Protein AF-A0A9W9WZJ5-F1 (afdb_monomer_lite)

Organism: NCBI:txid1303715

Sequence (760 aa):
MKTGSISALVLATATSILAAPSPKVSVLEPLQLTNLNAAIPSTTPPQTCLLSFAVKDPNTNTDTKCSAYWSIGMPGNKTYNCSDKAYQLHLPNGIYDIEKFDLGVSRADGSESGRATVSGDSWECEKQEYPMARCKWDATGSTTEEIWTICSAPEKLDDSAIFQPPRWPIRLVDIYKEYYDIALWTILQAHGAERGGALAIYVDTERSAVIEINRRPRKSTRQELADTKARVRELEATLLGLKESTKQNQKGLAILSPSRSSSPASARPVSEALLSYLPDTRDFDTALAAFQWHISYCGLGSSLSTQRAAFYSLIQEQTGCTFNVDSFAHEVTQSFNTQQLKSTKKVIGIKWPGSALVQQCLEYFDRNGLYSIFPIIDVEAVQILLNANVLDKPPHMSRAANRACLVAFAAMITHIHRHERAFANADPDAYLQAALTLLPEMLLEPPDLRTLEAVTILMLYICPLGRPQAAELLLGIAVQLIYNLGANRIQTPNEIHRTDQRSQHLRALFWHCYAVDKEFSIRKSQPPLINDADCDLDLPTTYAQETSERHFYMKPLSSKELLFPPTSAFPCSSPRSSGYYQELSDLNLGYPADCRPEVFATESAPDYLFHDLSMRGVNIHLEYYYCLGKIHGASSSSKIPSPQSWSPLPSSAELCFEAARCSLIYIWRVRQFINQHTFWLHAQFLLTAVLSVFWYLITVPTSSTFTRDLKTLEDIAGFLAHLGRPADDGQTYPPFYLAQAFVERLVSMARHSRSRIEGT

Secondary structure (DSSP, 8-state):
---------------PPPPPPPPPPPPPPPPEEEEEEEEE--SSSSPEEEEEEEEEETTTTEEEEEEEEEETT----EEEE-SSTTEEEEETT--S-SSSEEEEEEETTSS-EEEEEE-STTEEEE--SSSSEEEEE--SSS-TTTT-EE-----------------------S-----STTTTGGG--S---S----------------------PPPPHHHHHHHHHHHHHHHHHHHHHHHHHHHHHTTS-PPPPPPP----------------SS--TTSHHHHHHHHHHHHIIIII--TT-HHHHHHHHHHHHHT-----HHHHHHHHHHHHHHTT-B------------HHHHHHHHHHHHHTTGGGT---S-HHHHHHHHHTT-SSS-GGGS-HHHHHHHHHHHHHHHHHTTTSTTTTT--HHHHHHHHHHHHHHHTTSPP-HHHHHHHHHHHHHHGGGT-HHHHHHHHHHHHHHHHHTTTTS--SGGGGG---HHHHHHHHHHHHHHHHHHHHHHHHT---SS-GGG---PPPTTBPPTT-GGGTB-----TTSB---GGGSS----TTSHHHHHHHHHHHHHS-GGG-HHHHSSTTS-TTHHHHB-TTHHHHHHHHHHHHHHHHHHHHTT-PPPTT---SSPPTTHHHHHHHHHHHHHHHHTGGG--TTTHHHHHHHHHHHHHHHHHHHHH-TT-TTHHHHHHHHHHHHHHHHHHTS--TTSB--HHHHHHHHHHHHHHHHHHHHHHHHHT-

Structure (mmCIF, N/CA/C/O backbone):
data_AF-A0A9W9WZJ5-F1
#
_entry.id   AF-A0A9W9WZJ5-F1
#
loop_
_atom_site.group_PDB
_atom_site.id
_atom_site.type_symbol
_atom_site.label_atom_id
_atom_site.label_alt_id
_atom_site.label_comp_id
_atom_site.label_asym_id
_atom_site.label_entity_id
_atom_site.label_seq_id
_atom_site.pdbx_PDB_ins_code
_atom_site.Cartn_x
_atom_site.Cartn_y
_atom_site.Cartn_z
_atom_site.occupancy
_atom_site.B_iso_or_equiv
_atom_site.auth_seq_id
_atom_site.auth_comp_id
_atom_site.auth_asym_id
_atom_site.auth_atom_id
_atom_site.pdbx_PDB_model_num
ATOM 1 N N . MET A 1 1 ? 39.153 40.330 -12.200 1.00 31.69 1 MET A N 1
ATOM 2 C CA . MET A 1 1 ? 39.784 39.194 -11.480 1.00 31.69 1 MET A CA 1
ATOM 3 C C . MET A 1 1 ? 39.246 39.165 -10.058 1.00 31.69 1 MET A C 1
ATOM 5 O O . MET A 1 1 ? 38.977 40.249 -9.559 1.00 31.69 1 MET A O 1
ATOM 9 N N . LYS A 1 2 ? 39.204 37.982 -9.416 1.00 23.72 2 LYS A N 1
ATOM 10 C CA . LYS A 1 2 ? 38.682 37.716 -8.049 1.00 23.72 2 LYS A CA 1
ATOM 11 C C . LYS A 1 2 ? 37.141 37.841 -7.971 1.00 23.72 2 LYS A C 1
ATOM 13 O O . LYS A 1 2 ? 36.624 38.827 -8.472 1.00 23.72 2 LYS A O 1
ATOM 18 N N . THR A 1 3 ? 36.309 36.859 -7.583 1.00 27.28 3 THR A N 1
ATOM 19 C CA . THR A 1 3 ? 36.283 35.753 -6.575 1.00 27.28 3 THR A CA 1
ATOM 20 C C . THR A 1 3 ? 35.667 36.151 -5.228 1.00 27.28 3 THR A C 1
ATOM 22 O O . THR A 1 3 ? 36.166 37.068 -4.586 1.00 27.28 3 THR A O 1
ATOM 25 N N . GLY A 1 4 ? 34.657 35.388 -4.786 1.00 24.59 4 GLY A N 1
ATOM 26 C CA . GLY A 1 4 ? 33.851 35.594 -3.570 1.00 24.59 4 GLY A CA 1
ATOM 27 C C . GLY A 1 4 ? 32.360 35.556 -3.943 1.00 24.59 4 GLY A C 1
ATOM 28 O O . GLY A 1 4 ? 31.894 36.479 -4.593 1.00 24.59 4 GLY A O 1
ATOM 29 N N . SER A 1 5 ? 31.629 34.443 -3.807 1.00 25.81 5 SER A N 1
ATOM 30 C CA . SER A 1 5 ? 31.237 33.726 -2.576 1.00 25.81 5 SER A CA 1
ATOM 31 C C . SER A 1 5 ? 30.238 34.520 -1.731 1.00 25.81 5 SER A C 1
ATOM 33 O O . SER A 1 5 ? 30.621 35.479 -1.069 1.00 25.81 5 SER A O 1
ATOM 35 N N . ILE A 1 6 ? 28.977 34.075 -1.714 1.00 25.41 6 ILE A N 1
ATOM 36 C CA . ILE A 1 6 ? 27.923 34.563 -0.815 1.00 25.41 6 ILE A CA 1
ATOM 37 C C . ILE A 1 6 ? 27.229 33.343 -0.207 1.00 25.41 6 ILE A C 1
ATOM 39 O O . ILE A 1 6 ? 26.647 32.538 -0.929 1.00 25.41 6 ILE A O 1
ATOM 43 N N . SER A 1 7 ? 27.280 33.237 1.120 1.00 23.70 7 SER A N 1
ATOM 44 C CA . SER A 1 7 ? 26.479 32.291 1.899 1.00 23.70 7 SER A CA 1
ATOM 45 C C . SER A 1 7 ?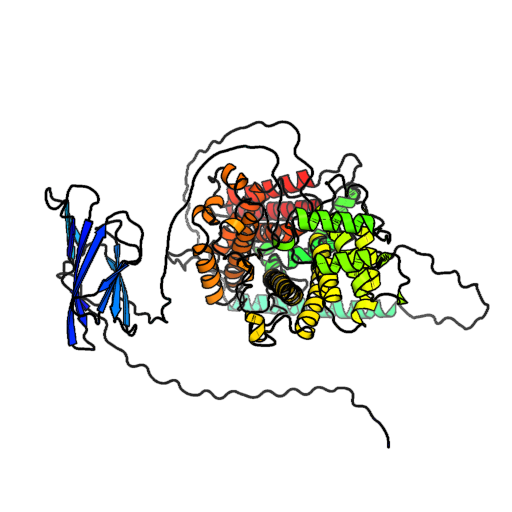 25.355 33.039 2.614 1.00 23.70 7 SER A C 1
ATOM 47 O O . SER A 1 7 ? 25.561 34.151 3.089 1.00 23.70 7 SER A O 1
ATOM 49 N N . ALA A 1 8 ? 24.191 32.393 2.665 1.00 25.95 8 ALA A N 1
ATOM 50 C CA . ALA A 1 8 ? 22.939 32.746 3.341 1.00 25.95 8 ALA A CA 1
ATOM 51 C C . ALA A 1 8 ? 22.919 33.897 4.374 1.00 25.95 8 ALA A C 1
ATOM 53 O O . ALA A 1 8 ? 23.655 33.880 5.360 1.00 25.95 8 ALA A O 1
ATOM 54 N N . LEU A 1 9 ? 21.869 34.727 4.290 1.00 23.59 9 LEU A N 1
ATOM 55 C CA . LEU A 1 9 ? 21.028 34.993 5.464 1.00 23.59 9 LEU A CA 1
ATOM 56 C C . LEU A 1 9 ? 19.556 35.239 5.080 1.00 23.59 9 LEU A C 1
ATOM 58 O O . LEU A 1 9 ? 19.236 35.548 3.936 1.00 23.59 9 LEU A O 1
ATOM 62 N N . VAL A 1 10 ? 18.669 35.051 6.058 1.00 28.95 10 VAL A N 1
ATOM 63 C CA . VAL A 1 10 ? 17.206 35.152 5.958 1.00 28.95 10 VAL A CA 1
ATOM 64 C C . VAL A 1 10 ? 16.739 36.605 6.064 1.00 28.95 10 VAL A C 1
ATOM 66 O O . VAL A 1 10 ? 17.247 37.350 6.900 1.00 28.95 10 VAL A O 1
ATOM 69 N N . LEU A 1 11 ? 15.672 36.962 5.343 1.00 25.50 11 LEU A N 1
ATOM 70 C CA . LEU A 1 11 ? 14.728 37.979 5.814 1.00 25.50 11 LEU A CA 1
ATOM 71 C C . LEU A 1 11 ? 13.291 37.594 5.439 1.00 25.50 11 LEU A C 1
ATOM 73 O O . LEU A 1 11 ? 13.048 37.092 4.345 1.00 25.50 11 LEU A O 1
ATOM 77 N N . ALA A 1 12 ? 12.344 37.841 6.343 1.00 27.20 12 ALA A N 1
ATOM 78 C CA . ALA A 1 12 ? 10.918 37.632 6.108 1.00 27.20 12 ALA A CA 1
ATOM 79 C C . ALA A 1 12 ? 10.203 38.981 5.964 1.00 27.20 12 ALA A C 1
ATOM 81 O O . ALA A 1 12 ? 10.466 39.905 6.733 1.00 27.20 12 ALA A O 1
ATOM 82 N N . THR A 1 13 ? 9.263 39.078 5.024 1.00 26.06 13 THR A N 1
ATOM 83 C CA . THR A 1 13 ? 8.274 40.165 4.964 1.00 26.06 13 THR A CA 1
ATOM 84 C C . THR A 1 13 ? 6.914 39.588 4.582 1.00 26.06 13 THR A C 1
ATOM 86 O O . THR A 1 13 ? 6.825 38.698 3.741 1.00 26.06 13 THR A O 1
ATOM 89 N N . ALA A 1 14 ? 5.857 40.072 5.231 1.00 28.22 14 ALA A N 1
ATOM 90 C CA . ALA A 1 14 ? 4.478 39.757 4.877 1.00 28.22 14 ALA A CA 1
ATOM 91 C C . ALA A 1 14 ? 3.906 40.874 3.993 1.00 28.22 14 ALA A C 1
ATOM 93 O O . ALA A 1 14 ? 4.273 42.038 4.156 1.00 28.22 14 ALA A O 1
ATOM 94 N N . THR A 1 15 ? 2.975 40.537 3.101 1.00 30.38 15 THR A N 1
ATOM 95 C CA . THR A 1 15 ? 2.171 41.517 2.357 1.00 30.38 15 THR A CA 1
ATOM 96 C C . THR A 1 15 ? 0.695 41.135 2.411 1.00 30.38 15 THR A C 1
ATOM 98 O O . THR A 1 15 ? 0.336 39.962 2.341 1.00 30.38 15 THR A O 1
ATOM 101 N N . SER A 1 16 ? -0.161 42.138 2.606 1.00 26.88 16 SER A N 1
ATOM 102 C CA . SER A 1 16 ? -1.605 41.967 2.782 1.00 26.88 16 SER A CA 1
ATOM 103 C C . SER A 1 16 ? -2.325 41.971 1.435 1.00 26.88 16 SER A C 1
ATOM 105 O O . SER A 1 16 ? -2.059 42.836 0.603 1.00 26.88 16 SER A O 1
ATOM 107 N N . ILE A 1 17 ? -3.290 41.069 1.246 1.00 31.11 17 ILE A N 1
ATOM 108 C CA . ILE A 1 17 ? -4.174 41.084 0.074 1.00 31.11 17 ILE A CA 1
ATOM 109 C C . ILE A 1 17 ? -5.375 41.997 0.360 1.00 31.11 17 ILE A C 1
ATOM 111 O O . ILE A 1 17 ? -6.047 41.856 1.381 1.00 31.11 17 ILE A O 1
ATOM 115 N N . LEU A 1 18 ? -5.639 42.937 -0.550 1.00 27.08 18 LEU A N 1
ATOM 116 C CA . LEU A 1 18 ? -6.840 43.776 -0.546 1.00 27.08 18 LEU A CA 1
ATOM 117 C C . LEU A 1 18 ? -8.025 42.998 -1.130 1.00 27.08 18 LEU A C 1
ATOM 119 O O . LEU A 1 18 ? -7.907 42.391 -2.192 1.00 27.08 18 LEU A O 1
ATOM 123 N N . ALA A 1 19 ? -9.177 43.045 -0.460 1.00 28.19 19 ALA A N 1
ATOM 124 C CA . ALA A 1 19 ? -10.407 42.444 -0.965 1.00 28.19 19 ALA A CA 1
ATOM 125 C C . ALA A 1 19 ? -11.075 43.339 -2.025 1.00 28.19 19 ALA A C 1
ATOM 127 O O . ALA A 1 19 ? -11.236 44.542 -1.814 1.00 28.19 19 ALA A O 1
ATOM 128 N N . ALA A 1 20 ? -11.516 42.735 -3.129 1.00 27.08 20 ALA A N 1
ATOM 129 C CA . ALA A 1 20 ? -12.418 43.349 -4.103 1.00 27.08 20 ALA A CA 1
ATOM 130 C C . ALA A 1 20 ? -13.864 42.854 -3.869 1.00 27.08 20 ALA A C 1
ATOM 132 O O . ALA A 1 20 ? -14.045 41.708 -3.449 1.00 27.08 20 ALA A O 1
ATOM 133 N N . PRO A 1 21 ? -14.899 43.682 -4.107 1.00 27.42 21 PRO A N 1
ATOM 134 C CA . PRO A 1 21 ? -16.290 43.296 -3.878 1.00 27.42 21 PRO A CA 1
ATOM 135 C C . PRO A 1 21 ? -16.827 42.374 -4.983 1.00 27.42 21 PRO A C 1
ATOM 137 O O . PRO A 1 21 ? -16.529 42.565 -6.161 1.00 27.42 21 PRO A O 1
ATOM 140 N N . SER A 1 22 ? -17.672 41.411 -4.611 1.00 28.44 22 SER A N 1
ATOM 141 C CA . SER A 1 22 ? -18.413 40.573 -5.559 1.00 28.44 22 SER A CA 1
ATOM 142 C C . SER A 1 22 ? -19.629 41.308 -6.157 1.00 28.44 22 SER A C 1
ATOM 144 O O . SER A 1 22 ? -20.208 42.186 -5.506 1.00 28.44 22 SER A O 1
ATOM 146 N N . PRO A 1 23 ? -20.056 40.960 -7.387 1.00 31.16 23 PRO A N 1
ATOM 147 C CA . PRO A 1 23 ? -21.315 41.446 -7.944 1.00 31.16 23 PRO A CA 1
ATOM 148 C C . PRO A 1 23 ? -22.516 40.848 -7.196 1.00 31.16 23 PRO A C 1
ATOM 150 O O . PRO A 1 23 ? -22.468 39.720 -6.705 1.00 31.16 23 PRO A O 1
ATOM 153 N N . LYS A 1 24 ? -23.624 41.596 -7.133 1.00 31.41 24 LYS A N 1
ATOM 154 C CA . LYS A 1 24 ? -24.896 41.090 -6.600 1.00 31.41 24 LYS A CA 1
ATOM 155 C C . LYS A 1 24 ? -25.595 40.221 -7.644 1.00 31.41 24 LYS A C 1
ATOM 157 O O . LYS A 1 24 ? -25.858 40.695 -8.744 1.00 31.41 24 LYS A O 1
ATOM 162 N N . VAL A 1 25 ? -25.957 38.999 -7.262 1.00 36.78 25 VAL A N 1
ATOM 163 C CA . VAL A 1 25 ? -26.903 38.162 -8.014 1.00 36.78 25 VAL A CA 1
ATOM 164 C C . VAL A 1 25 ? -28.324 38.686 -7.776 1.00 36.78 25 VAL A C 1
ATOM 166 O O . VAL A 1 25 ? -28.674 39.045 -6.649 1.00 36.78 25 VAL A O 1
ATOM 169 N N . SER A 1 26 ? -29.135 38.760 -8.830 1.00 40.59 26 SER A N 1
ATOM 170 C CA . SER A 1 26 ? -30.569 39.050 -8.742 1.00 40.59 26 SER A CA 1
ATOM 171 C C . SER A 1 26 ? -31.333 37.816 -8.265 1.00 40.59 26 SER A C 1
ATOM 173 O O . SER A 1 26 ? -31.181 36.745 -8.846 1.00 40.59 26 SER A O 1
ATOM 175 N N . VAL A 1 27 ? -32.166 37.968 -7.235 1.00 46.91 27 VAL A N 1
ATOM 176 C CA . VAL A 1 27 ? -33.068 36.901 -6.781 1.00 46.91 27 VAL A CA 1
ATOM 177 C C . VAL A 1 27 ? -34.193 36.744 -7.807 1.00 46.91 27 VAL A C 1
ATOM 179 O O . VAL A 1 27 ? -34.850 37.728 -8.139 1.00 46.91 27 VAL A O 1
ATOM 182 N N . LEU A 1 28 ? -34.373 35.523 -8.307 1.00 55.66 28 LEU A N 1
ATOM 183 C CA . LEU A 1 28 ? -35.457 35.116 -9.202 1.00 55.66 28 LEU A CA 1
ATOM 184 C C . LEU A 1 28 ? -36.543 34.384 -8.396 1.00 55.66 28 LEU A C 1
ATOM 186 O O . LEU A 1 28 ? -36.252 33.812 -7.342 1.00 55.66 28 LEU A O 1
ATOM 190 N N . GLU A 1 29 ? -37.790 34.420 -8.864 1.00 56.31 29 GLU A N 1
ATOM 191 C CA . GLU A 1 29 ? -38.915 33.742 -8.209 1.00 56.31 29 GLU A CA 1
ATOM 192 C C . GLU A 1 29 ? -38.991 32.258 -8.630 1.00 56.31 29 GLU A C 1
ATOM 194 O O . GLU A 1 29 ? -38.669 31.925 -9.773 1.00 56.31 29 GLU A O 1
ATOM 199 N N . PRO A 1 30 ? -39.399 31.334 -7.738 1.00 60.03 30 PRO A N 1
ATOM 200 C CA . PRO A 1 30 ? -39.391 29.901 -8.030 1.00 60.03 30 PRO A CA 1
ATOM 201 C C . PRO A 1 30 ? -40.482 29.483 -9.029 1.00 60.03 30 PRO A C 1
ATOM 203 O O . PRO A 1 30 ? -41.586 30.031 -9.052 1.00 60.03 30 PRO A O 1
ATOM 206 N N . LEU A 1 31 ? -40.192 28.440 -9.814 1.00 67.12 31 LEU A N 1
ATOM 207 C CA . LEU A 1 31 ? -41.161 27.807 -10.715 1.00 67.12 31 LEU A CA 1
ATOM 208 C C . LEU A 1 31 ? -42.313 27.175 -9.918 1.00 67.12 31 LEU A C 1
ATOM 210 O O . LEU A 1 31 ? -42.089 26.378 -9.007 1.00 67.12 31 LEU A O 1
ATOM 214 N N . GLN A 1 32 ? -43.553 27.484 -10.296 1.00 67.44 32 GLN A N 1
ATOM 215 C CA . GLN A 1 32 ? -44.756 26.981 -9.633 1.00 67.44 32 GLN A CA 1
ATOM 216 C C . GLN A 1 32 ? -45.324 25.786 -10.406 1.00 67.44 32 GLN A C 1
ATOM 218 O O . GLN A 1 32 ? -45.675 25.914 -11.579 1.00 67.44 32 GLN A O 1
ATOM 223 N N . LEU A 1 33 ? -45.459 24.623 -9.759 1.00 70.19 33 LEU A N 1
ATOM 224 C CA . LEU A 1 33 ? -46.180 23.487 -10.345 1.00 70.19 33 LEU A CA 1
ATOM 225 C C . LEU A 1 33 ? -47.657 23.529 -9.954 1.00 70.19 33 LEU A C 1
ATOM 227 O O . LEU A 1 33 ? -47.998 23.756 -8.796 1.00 70.19 33 LEU A O 1
ATOM 231 N N . THR A 1 34 ? -48.541 23.259 -10.913 1.00 73.12 34 THR A N 1
ATOM 232 C CA . THR A 1 34 ? -49.987 23.147 -10.676 1.00 73.12 34 THR A CA 1
ATOM 233 C C . THR A 1 34 ? -50.568 21.925 -11.384 1.00 73.12 34 THR A C 1
ATOM 235 O O . THR A 1 34 ? -50.003 21.420 -12.355 1.00 73.12 34 THR A O 1
ATOM 238 N N . ASN A 1 35 ? -51.736 21.464 -10.924 1.00 73.00 35 ASN A N 1
ATOM 239 C CA . ASN A 1 35 ? -52.504 20.391 -11.567 1.00 73.00 35 ASN A CA 1
ATOM 240 C C . ASN A 1 35 ? -51.712 19.077 -11.756 1.00 73.00 35 ASN A C 1
ATOM 242 O O . ASN A 1 35 ? -51.820 18.432 -12.800 1.00 73.00 35 ASN A O 1
ATOM 246 N N . LEU A 1 36 ? -50.924 18.674 -10.753 1.00 81.25 36 LEU A N 1
ATOM 247 C CA . LEU A 1 36 ? -50.199 17.402 -10.759 1.00 81.25 36 LEU A CA 1
ATOM 248 C C . LEU A 1 36 ? -51.171 16.218 -10.628 1.00 81.25 36 LEU A C 1
ATOM 250 O O . LEU A 1 36 ? -51.939 16.135 -9.669 1.00 81.25 36 LEU A O 1
ATOM 254 N N . ASN A 1 37 ? -51.138 15.317 -11.611 1.00 80.88 37 ASN A N 1
ATOM 255 C CA . ASN A 1 37 ? -51.989 14.131 -11.714 1.00 80.88 37 ASN A CA 1
ATOM 256 C C . ASN A 1 37 ? -51.185 12.944 -12.275 1.00 80.88 37 ASN A C 1
ATOM 258 O O . ASN A 1 37 ? -50.454 13.106 -13.258 1.00 80.88 37 ASN A O 1
ATOM 262 N N . ALA A 1 38 ? -51.379 11.748 -11.715 1.00 85.62 38 ALA A N 1
ATOM 263 C CA . ALA A 1 38 ? -50.801 10.489 -12.185 1.00 85.62 38 ALA A CA 1
ATOM 264 C C . ALA A 1 38 ? -51.867 9.379 -12.309 1.00 85.62 38 ALA A C 1
ATOM 266 O O . ALA A 1 38 ? -52.844 9.371 -11.561 1.00 85.62 38 ALA A O 1
ATOM 267 N N . ALA A 1 39 ? -51.708 8.431 -13.239 1.00 81.88 39 ALA A N 1
ATOM 268 C CA . ALA A 1 39 ? -52.647 7.311 -13.409 1.00 81.88 39 ALA A CA 1
ATOM 269 C C . ALA A 1 39 ? -52.013 6.051 -14.028 1.00 81.88 39 ALA A C 1
ATOM 271 O O . ALA A 1 39 ? -51.115 6.152 -14.862 1.00 81.88 39 ALA A O 1
ATOM 272 N N . ILE A 1 40 ? -52.545 4.868 -13.690 1.00 81.31 40 ILE A N 1
ATOM 273 C CA . ILE A 1 40 ? -52.136 3.560 -14.250 1.00 81.31 40 ILE A CA 1
ATOM 274 C C . ILE A 1 40 ? -53.317 2.945 -15.032 1.00 81.31 40 ILE A C 1
ATOM 276 O O . ILE A 1 40 ? -54.178 2.296 -14.434 1.00 81.31 40 ILE A O 1
ATOM 280 N N . PRO A 1 41 ? -53.413 3.149 -16.361 1.00 62.12 41 PRO A N 1
ATOM 281 C CA . PRO A 1 41 ? -54.624 2.848 -17.130 1.00 62.12 41 PRO A CA 1
ATOM 282 C C . PRO A 1 41 ? -54.742 1.407 -17.654 1.00 62.12 41 PRO A C 1
ATOM 284 O O . PRO A 1 41 ? -55.702 1.126 -18.361 1.00 62.12 41 PRO A O 1
ATOM 287 N N . SER A 1 42 ? -53.798 0.501 -17.374 1.00 62.94 42 SER A N 1
ATOM 288 C CA . SER A 1 42 ? -53.816 -0.867 -17.922 1.00 62.94 42 SER A CA 1
ATOM 289 C C . SER A 1 42 ? -53.553 -1.939 -16.869 1.00 62.94 42 SER A C 1
ATOM 291 O O . SER A 1 42 ? -52.693 -1.771 -16.006 1.00 62.94 42 SER A O 1
ATOM 293 N N . THR A 1 43 ? -54.266 -3.059 -16.998 1.00 53.66 43 THR A N 1
ATOM 294 C CA . THR A 1 43 ? -54.143 -4.268 -16.172 1.00 53.66 43 THR A CA 1
ATOM 295 C C . THR A 1 43 ? -53.159 -5.300 -16.735 1.00 53.66 43 THR A C 1
ATOM 297 O O . THR A 1 43 ? -52.797 -6.241 -16.031 1.00 53.66 43 THR A O 1
ATOM 300 N N . THR A 1 44 ? -52.690 -5.144 -17.979 1.00 55.78 44 THR A N 1
ATOM 301 C CA . THR A 1 44 ? -51.707 -6.052 -18.598 1.00 55.78 44 THR A CA 1
ATOM 302 C C . THR A 1 44 ? -50.273 -5.543 -18.393 1.00 55.78 44 THR A C 1
ATOM 304 O O . THR A 1 44 ? -49.997 -4.404 -18.779 1.00 55.78 44 THR A O 1
ATOM 307 N N . PRO A 1 45 ? -49.335 -6.354 -17.865 1.00 55.91 45 PRO A N 1
ATOM 308 C CA . PRO A 1 45 ? -47.926 -5.970 -17.768 1.00 55.91 45 PRO A CA 1
ATOM 309 C C . PRO A 1 45 ? -47.279 -5.667 -19.139 1.00 55.91 45 PRO A C 1
ATOM 311 O O . PRO A 1 45 ? -47.630 -6.323 -20.121 1.00 55.91 45 PRO A O 1
ATOM 314 N N . PRO A 1 46 ? -46.299 -4.742 -19.217 1.00 59.59 46 PRO A N 1
ATOM 315 C CA . PRO A 1 46 ? -45.776 -3.917 -18.125 1.00 59.59 46 PRO A CA 1
ATOM 316 C C . PRO A 1 46 ? -46.725 -2.766 -17.750 1.00 59.59 46 PRO A C 1
ATOM 318 O O . PRO A 1 46 ? -47.179 -2.000 -18.603 1.00 59.59 46 PRO A O 1
ATOM 321 N N . GLN A 1 47 ? -46.986 -2.608 -16.450 1.00 68.88 47 GLN A N 1
ATOM 322 C CA . GLN A 1 47 ? -47.786 -1.494 -15.940 1.00 68.88 47 GLN A CA 1
ATOM 323 C C . GLN A 1 47 ? -47.075 -0.171 -16.234 1.00 68.88 47 GLN A C 1
ATOM 325 O O . GLN A 1 47 ? -45.903 0.003 -15.905 1.00 68.88 47 GLN A O 1
ATOM 330 N N . THR A 1 48 ? -47.787 0.762 -16.864 1.00 76.81 48 THR A N 1
ATOM 331 C CA . THR A 1 48 ? -47.243 2.072 -17.236 1.00 76.81 48 THR A CA 1
ATOM 332 C C . THR A 1 48 ? -47.988 3.166 -16.484 1.00 76.81 48 THR A C 1
ATOM 334 O O . THR A 1 48 ? -49.197 3.312 -16.649 1.00 76.81 48 THR A O 1
ATOM 337 N N . CYS A 1 49 ? -47.267 3.930 -15.669 1.00 82.12 49 CYS A N 1
ATOM 338 C CA . CYS A 1 49 ? -47.749 5.172 -15.078 1.00 82.12 49 CYS A CA 1
ATOM 339 C C . CYS A 1 49 ? -47.733 6.283 -16.137 1.00 82.12 49 CYS A C 1
ATOM 341 O O . CYS A 1 49 ? -46.753 6.429 -16.871 1.00 82.12 49 CYS A O 1
ATOM 343 N N . LEU A 1 50 ? -48.804 7.071 -16.206 1.00 82.69 50 LEU A N 1
ATOM 344 C CA . LEU A 1 50 ? -48.888 8.324 -16.953 1.00 82.69 50 LEU A CA 1
ATOM 345 C C . LEU A 1 50 ? -48.907 9.483 -15.955 1.00 82.69 50 LEU A C 1
ATOM 347 O O . LEU A 1 50 ? -49.766 9.507 -15.078 1.00 82.69 50 LEU A O 1
ATOM 351 N N . LEU A 1 51 ? -47.993 10.440 -16.108 1.00 86.06 51 LEU A N 1
ATOM 352 C CA . LEU A 1 51 ? -47.838 11.613 -15.244 1.00 86.06 51 LEU A CA 1
ATOM 353 C C . LEU A 1 51 ? -48.099 12.896 -16.043 1.00 86.06 51 LEU A C 1
ATOM 355 O O . LEU A 1 51 ? -47.670 13.005 -17.193 1.00 86.06 51 LEU A O 1
ATOM 359 N N . SER A 1 52 ? -48.766 13.883 -15.441 1.00 82.88 52 SER A N 1
ATOM 360 C CA . SER A 1 52 ? -49.046 15.183 -16.070 1.00 82.88 52 SER A CA 1
ATOM 361 C C . SER A 1 52 ? -49.163 16.323 -15.054 1.00 82.88 52 SER A C 1
ATOM 363 O O . SER A 1 52 ? -49.652 16.110 -13.946 1.00 82.88 52 SER A O 1
ATOM 365 N N . PHE A 1 53 ? -48.712 17.522 -15.433 1.00 81.19 53 PHE A N 1
ATOM 366 C CA . PHE A 1 53 ? -48.837 18.767 -14.658 1.00 81.19 53 PHE A CA 1
ATOM 367 C C . PHE A 1 53 ? -48.633 20.003 -15.549 1.00 81.19 53 PHE A C 1
ATOM 369 O O . PHE A 1 53 ? -48.296 19.880 -16.730 1.00 81.19 53 PHE A O 1
ATOM 376 N N . ALA A 1 54 ? -48.818 21.199 -14.989 1.00 75.88 54 ALA A N 1
ATOM 377 C CA . ALA A 1 54 ? -48.420 22.465 -15.601 1.00 75.88 54 ALA A CA 1
ATOM 378 C C . ALA A 1 54 ? -47.320 23.155 -14.777 1.00 75.88 54 ALA A C 1
ATOM 380 O O . ALA A 1 54 ? -47.367 23.142 -13.546 1.00 75.88 54 ALA A O 1
ATOM 381 N N . VAL A 1 55 ? -46.343 23.747 -15.463 1.00 77.75 55 VAL A N 1
ATOM 382 C CA . VAL A 1 55 ? -45.308 24.630 -14.910 1.00 77.75 55 VAL A CA 1
ATOM 383 C C . VAL A 1 55 ? -45.710 26.059 -15.233 1.00 77.75 55 VAL A C 1
ATOM 385 O O . VAL A 1 55 ? -45.887 26.392 -16.406 1.00 77.75 55 VAL A O 1
ATOM 388 N N . LYS A 1 56 ? -45.800 26.902 -14.210 1.00 76.75 56 LYS A N 1
ATOM 389 C CA . LYS A 1 56 ? -45.924 28.348 -14.348 1.00 76.75 56 LYS A CA 1
ATOM 390 C C . LYS A 1 56 ? -44.622 29.006 -13.898 1.00 76.75 56 LYS A C 1
ATOM 392 O O . LYS A 1 56 ? -44.183 28.832 -12.762 1.00 76.75 56 LYS A O 1
ATOM 397 N N . ASP A 1 57 ? -44.018 29.760 -14.800 1.00 78.00 57 ASP A N 1
ATOM 398 C CA . ASP A 1 57 ? -42.745 30.447 -14.620 1.00 78.00 57 ASP A CA 1
ATOM 399 C C . ASP A 1 57 ? -43.013 31.952 -14.408 1.00 78.00 57 ASP A C 1
ATOM 401 O O . ASP A 1 57 ? -43.433 32.628 -15.353 1.00 78.00 57 ASP A O 1
ATOM 405 N N . PRO A 1 58 ? -42.839 32.496 -13.186 1.00 67.38 58 PRO A N 1
ATOM 406 C CA . PRO A 1 58 ? -43.089 33.914 -12.911 1.00 67.38 58 PRO A CA 1
ATOM 407 C C . PRO A 1 58 ? -42.041 34.845 -13.544 1.00 67.38 58 PRO A C 1
ATOM 409 O O . PRO A 1 58 ? -42.376 35.968 -13.916 1.00 67.38 58 PRO A O 1
ATOM 412 N N . ASN A 1 59 ? -40.803 34.374 -13.735 1.00 70.75 59 ASN A N 1
ATOM 413 C CA . ASN A 1 59 ? -39.683 35.165 -14.260 1.00 70.75 59 ASN A CA 1
ATOM 414 C C . ASN A 1 59 ? -39.852 35.511 -15.752 1.00 70.75 59 ASN A C 1
ATOM 416 O O . ASN A 1 59 ? -39.395 36.558 -16.211 1.00 70.75 59 ASN A O 1
ATOM 420 N N . THR A 1 60 ? -40.521 34.637 -16.507 1.00 73.12 60 THR A N 1
ATOM 421 C CA . THR A 1 60 ? -40.824 34.793 -17.943 1.00 73.12 60 THR A CA 1
ATOM 422 C C . THR A 1 60 ? -42.315 34.991 -18.233 1.00 73.12 60 THR A C 1
ATOM 424 O O . THR A 1 60 ? -42.678 35.297 -19.368 1.00 73.12 60 THR A O 1
ATOM 427 N N . ASN A 1 61 ? -43.181 34.830 -17.224 1.00 77.19 61 ASN A N 1
ATOM 428 C CA . ASN A 1 61 ? -44.643 34.791 -17.346 1.00 77.19 61 ASN A CA 1
ATOM 429 C C . ASN A 1 61 ? -45.142 33.701 -18.329 1.00 77.19 61 ASN A C 1
ATOM 431 O O . ASN A 1 61 ? -46.077 33.919 -19.104 1.00 77.19 61 ASN A O 1
ATOM 435 N N . THR A 1 62 ? -44.510 32.521 -18.292 1.00 75.88 62 THR A N 1
ATOM 436 C CA . THR A 1 62 ? -44.849 31.357 -19.136 1.00 75.88 62 THR A CA 1
ATOM 437 C C . THR A 1 62 ? -45.722 30.353 -18.373 1.00 75.88 62 THR A C 1
ATOM 439 O O . THR A 1 62 ? -45.513 30.134 -17.183 1.00 75.88 62 THR A O 1
ATOM 442 N N . ASP A 1 63 ? -46.668 29.699 -19.053 1.00 82.06 63 ASP A N 1
ATOM 443 C CA . ASP A 1 63 ? -47.427 28.542 -18.548 1.00 82.06 63 ASP A CA 1
ATOM 444 C C . ASP A 1 63 ? -47.333 27.404 -19.581 1.00 82.06 63 ASP A C 1
ATOM 446 O O . ASP A 1 63 ? -47.683 27.585 -20.751 1.00 82.06 63 ASP A O 1
ATOM 450 N N . THR A 1 64 ? -46.798 26.249 -19.179 1.00 82.81 64 THR A N 1
ATOM 451 C CA . THR A 1 64 ? -46.517 25.108 -20.066 1.00 82.81 64 THR A CA 1
ATOM 452 C C . THR A 1 64 ? -46.909 23.782 -19.424 1.00 82.81 64 THR A C 1
ATOM 454 O O . THR A 1 64 ? -46.689 23.548 -18.238 1.00 82.81 64 THR A O 1
ATOM 457 N N . LYS A 1 65 ? -47.477 22.865 -20.214 1.00 84.75 65 LYS A N 1
ATOM 458 C CA . LYS A 1 65 ? -47.902 21.541 -19.734 1.00 84.75 65 LYS A CA 1
ATOM 459 C C . LYS A 1 65 ? -46.823 20.496 -19.976 1.00 84.75 65 LYS A C 1
ATOM 461 O O . LYS A 1 65 ? -46.360 20.334 -21.106 1.00 84.75 65 LYS A O 1
ATOM 466 N N . CYS A 1 66 ? -46.469 19.759 -18.934 1.00 81.19 66 CYS A N 1
ATOM 467 C CA . CYS A 1 66 ? -45.495 18.675 -18.961 1.00 81.19 66 CYS A CA 1
ATOM 468 C C . CYS A 1 66 ? -46.213 17.330 -18.794 1.00 81.19 66 CYS A C 1
ATOM 470 O O . CYS A 1 66 ? -47.199 17.226 -18.060 1.00 81.19 66 CYS A O 1
ATOM 472 N N . SER A 1 67 ? -45.725 16.287 -19.467 1.00 81.25 67 SER A N 1
ATOM 473 C CA . SER A 1 67 ? -46.245 14.928 -19.291 1.00 81.25 67 SER A CA 1
ATOM 474 C C . SER A 1 67 ? -45.174 13.874 -19.548 1.00 81.25 67 SER A C 1
ATOM 476 O O . SER A 1 67 ? -44.267 14.090 -20.351 1.00 81.25 67 SER A O 1
ATOM 478 N N . ALA A 1 68 ? -45.284 12.742 -18.858 1.00 83.50 68 ALA A N 1
ATOM 479 C CA . ALA A 1 68 ? -44.359 11.619 -18.950 1.00 83.50 68 ALA A CA 1
ATOM 480 C C . ALA A 1 68 ? -45.104 10.282 -18.873 1.00 83.50 68 ALA A C 1
ATOM 482 O O . ALA A 1 68 ? -46.226 10.197 -18.374 1.00 83.50 68 ALA A O 1
ATOM 483 N N . TYR A 1 69 ? -44.445 9.226 -19.341 1.00 81.94 69 TYR A N 1
ATOM 484 C CA . TYR A 1 69 ? -44.874 7.839 -19.181 1.00 81.94 69 TYR A CA 1
ATOM 485 C C . TYR A 1 69 ? -43.728 7.020 -18.571 1.00 81.94 69 TYR A C 1
ATOM 487 O O . TYR A 1 69 ? -42.565 7.231 -18.922 1.00 81.94 69 TYR A O 1
ATOM 495 N N . TRP A 1 70 ? -44.015 6.096 -17.655 1.00 81.62 70 TRP A N 1
ATOM 496 C CA . TRP A 1 70 ? -42.986 5.263 -17.022 1.00 81.62 70 TRP A CA 1
ATOM 497 C C . TRP A 1 70 ? -43.468 3.837 -16.780 1.00 81.62 70 TRP A C 1
ATOM 499 O O . TRP A 1 70 ? -44.541 3.642 -16.215 1.00 81.62 70 TRP A O 1
ATOM 509 N N . SER A 1 71 ? -42.675 2.841 -17.174 1.00 77.62 71 SER A N 1
ATOM 510 C CA . SER A 1 71 ? -42.942 1.438 -16.844 1.00 77.62 71 SER A CA 1
ATOM 511 C C . SER A 1 71 ? -42.520 1.162 -15.402 1.00 77.62 71 SER A C 1
ATOM 513 O O . SER A 1 71 ? -41.340 1.260 -15.066 1.00 77.62 71 SER A O 1
ATOM 515 N N . ILE A 1 72 ? -43.491 0.853 -14.546 1.00 68.81 72 ILE A N 1
ATOM 516 C CA . ILE A 1 72 ? -43.291 0.738 -13.098 1.00 68.81 72 ILE A CA 1
ATOM 517 C C . ILE A 1 72 ? -42.331 -0.416 -12.789 1.00 68.81 72 ILE A C 1
ATOM 519 O O . ILE A 1 72 ? -42.420 -1.488 -13.388 1.00 68.81 72 ILE A O 1
ATOM 523 N N . GLY A 1 73 ? -41.396 -0.179 -11.866 1.00 59.84 73 GLY A N 1
ATOM 524 C CA . GLY A 1 73 ? -40.370 -1.150 -11.472 1.00 59.84 73 GLY A CA 1
ATOM 525 C C . GLY A 1 73 ? -39.090 -1.130 -12.316 1.00 59.84 73 GLY A C 1
ATOM 526 O O . GLY A 1 73 ? -38.141 -1.830 -11.973 1.00 59.84 73 GLY A O 1
ATOM 527 N N . MET A 1 74 ? -39.025 -0.333 -13.390 1.00 59.50 74 MET A N 1
ATOM 528 C CA . MET A 1 74 ? -37.796 -0.162 -14.173 1.00 59.50 74 MET A CA 1
ATOM 529 C C . MET A 1 74 ? -36.875 0.908 -13.557 1.00 59.50 74 MET A C 1
ATOM 531 O O . MET A 1 74 ? -37.351 2.023 -13.320 1.00 59.50 74 MET A O 1
ATOM 535 N N . PRO A 1 75 ? -35.564 0.637 -13.382 1.00 57.34 75 PRO A N 1
ATOM 536 C CA . PRO A 1 75 ? -34.570 1.669 -13.101 1.00 57.34 75 PRO A CA 1
ATOM 537 C C . PRO A 1 75 ? -34.333 2.563 -14.323 1.00 57.34 75 PRO A C 1
ATOM 539 O O . PRO A 1 75 ? -34.316 2.091 -15.461 1.00 57.34 75 PRO A O 1
ATOM 542 N N . GLY A 1 76 ? -34.065 3.846 -14.082 1.00 60.88 76 GLY A N 1
ATOM 543 C CA . GLY A 1 76 ? -33.514 4.746 -15.092 1.00 60.88 76 GLY A CA 1
ATOM 544 C C . GLY A 1 76 ? -33.760 6.222 -14.796 1.00 60.88 76 GLY A C 1
ATOM 545 O O . GLY A 1 76 ? -34.791 6.592 -14.244 1.00 60.88 76 GLY A O 1
ATOM 546 N N . ASN A 1 77 ? -32.821 7.062 -15.226 1.00 72.81 77 ASN A N 1
ATOM 547 C CA . ASN A 1 77 ? -33.000 8.507 -15.317 1.00 72.81 77 ASN A CA 1
ATOM 548 C C . ASN A 1 77 ? -33.524 8.840 -16.721 1.00 72.81 77 ASN A C 1
ATOM 550 O O . ASN A 1 77 ? -32.906 8.436 -17.710 1.00 72.81 77 ASN A O 1
ATOM 554 N N . LYS A 1 78 ? -34.650 9.552 -16.841 1.00 75.50 78 LYS A N 1
ATOM 555 C CA . LYS A 1 78 ? -35.173 9.965 -18.154 1.00 75.50 78 LYS A CA 1
ATOM 556 C C . LYS A 1 78 ? -35.789 11.355 -18.142 1.00 75.50 78 LYS A C 1
ATOM 558 O O . LYS A 1 78 ? -36.538 11.723 -17.237 1.00 75.50 78 LYS A O 1
ATOM 563 N N . THR A 1 79 ? -35.517 12.075 -19.225 1.00 81.69 79 THR A N 1
ATOM 564 C CA . THR A 1 79 ? -36.014 13.423 -19.494 1.00 81.69 79 THR A CA 1
ATOM 565 C C . THR A 1 79 ? -37.155 13.401 -20.512 1.00 81.69 79 THR A C 1
ATOM 567 O O . THR A 1 79 ? -37.110 12.674 -21.507 1.00 81.69 79 THR A O 1
ATOM 570 N N . TYR A 1 80 ? -38.159 14.240 -20.281 1.00 79.44 80 TYR A N 1
ATOM 571 C CA . TYR A 1 80 ? -39.314 14.486 -21.135 1.00 79.44 80 TYR A CA 1
ATOM 572 C C . TYR A 1 80 ? -39.416 15.989 -21.414 1.00 79.44 80 TYR A C 1
ATOM 574 O O . TYR A 1 80 ? -39.400 16.794 -20.489 1.00 79.44 80 TYR A O 1
ATOM 582 N N . ASN A 1 81 ? -39.529 16.387 -22.683 1.00 84.31 81 ASN A N 1
ATOM 583 C CA . ASN A 1 81 ? -39.800 17.787 -23.020 1.00 84.31 81 ASN A CA 1
ATOM 584 C C . ASN A 1 81 ? -41.245 18.140 -22.642 1.00 84.31 81 ASN A C 1
ATOM 586 O O . ASN A 1 81 ? -42.157 17.345 -22.887 1.00 84.31 81 ASN A O 1
ATOM 590 N N . CYS A 1 82 ? -41.458 19.335 -22.097 1.00 84.25 82 CYS A N 1
ATOM 591 C CA . CYS A 1 82 ? -42.798 19.884 -21.920 1.00 84.25 82 CYS A CA 1
ATOM 592 C C . CYS A 1 82 ? -43.366 20.395 -23.263 1.00 84.25 82 CYS A C 1
ATOM 594 O O . CYS A 1 82 ? -42.723 20.302 -24.312 1.00 84.25 82 CYS A O 1
ATOM 596 N N . SER A 1 83 ? -44.606 20.896 -23.243 1.00 87.88 83 SER A N 1
ATOM 597 C CA . SER A 1 83 ? -45.299 21.408 -24.439 1.00 87.88 83 SER A CA 1
ATOM 598 C C . SER A 1 83 ? -44.536 22.577 -25.067 1.00 87.88 83 SER A C 1
ATOM 600 O O . SER A 1 83 ? -44.299 22.591 -26.274 1.00 87.88 83 SER A O 1
ATOM 602 N N . ASP A 1 84 ? -44.091 23.514 -24.227 1.00 83.06 84 ASP A N 1
ATOM 603 C CA . ASP A 1 84 ? -42.948 24.370 -24.530 1.00 83.06 84 ASP A CA 1
ATOM 604 C C . ASP A 1 84 ? -41.644 23.601 -24.260 1.00 83.06 84 ASP A C 1
ATOM 606 O O . ASP A 1 84 ? -41.419 23.096 -23.156 1.00 83.06 84 ASP A O 1
ATOM 610 N N . LYS A 1 85 ? -40.782 23.537 -25.278 1.00 81.50 85 LYS A N 1
ATOM 611 C CA . LYS A 1 85 ? -39.489 22.839 -25.259 1.00 81.50 85 LYS A CA 1
ATOM 612 C C . LYS A 1 85 ? -38.403 23.590 -24.488 1.00 81.50 85 LYS A C 1
ATOM 614 O O . LYS A 1 85 ? -37.346 23.010 -24.254 1.00 81.50 85 LYS A O 1
ATOM 619 N N . ALA A 1 86 ? -38.649 24.839 -24.088 1.00 77.00 86 ALA A N 1
ATOM 620 C CA . ALA A 1 86 ? -37.786 25.554 -23.153 1.00 77.00 86 ALA A CA 1
ATOM 621 C C . ALA A 1 86 ? -37.743 24.888 -21.763 1.00 77.00 86 ALA A C 1
ATOM 623 O O . ALA A 1 86 ? -36.814 25.153 -21.008 1.00 77.00 86 ALA A O 1
ATOM 624 N N . TYR A 1 87 ? -38.693 23.998 -21.442 1.00 80.88 87 TYR A N 1
ATOM 625 C CA . TYR A 1 87 ? -38.795 23.317 -20.149 1.00 80.88 87 TYR A CA 1
ATOM 626 C C . TYR A 1 87 ? -38.716 21.795 -20.304 1.00 80.88 87 TYR A C 1
ATOM 628 O O . TYR A 1 87 ? -39.287 21.201 -21.227 1.00 80.88 87 TYR A O 1
ATOM 636 N N . GLN A 1 88 ? -38.017 21.157 -19.368 1.00 83.25 88 GLN A N 1
ATOM 637 C CA . GLN A 1 88 ? -37.801 19.716 -19.324 1.00 83.25 88 GLN A CA 1
ATOM 638 C C . GLN A 1 88 ? -38.182 19.140 -17.958 1.00 83.25 88 GLN A C 1
ATOM 640 O O . GLN A 1 88 ? -37.872 19.699 -16.910 1.00 83.25 88 GLN A O 1
ATOM 645 N N . LEU A 1 89 ? -38.861 17.999 -17.997 1.00 81.50 89 LEU A N 1
ATOM 646 C CA . LEU A 1 89 ? -39.273 17.174 -16.867 1.00 81.50 89 LEU A CA 1
ATOM 647 C C . LEU A 1 89 ? -38.302 15.995 -16.746 1.00 81.50 89 LEU A C 1
ATOM 649 O O . LEU A 1 89 ? -38.094 15.270 -17.716 1.00 81.50 89 LEU A O 1
ATOM 653 N N . HIS A 1 90 ? -37.752 15.767 -15.560 1.00 82.69 90 HIS A N 1
ATOM 654 C CA . HIS A 1 90 ? -36.841 14.666 -15.261 1.00 82.69 90 HIS A CA 1
ATOM 655 C C . HIS A 1 90 ? -37.458 13.717 -14.230 1.00 82.69 90 HIS A C 1
ATOM 657 O O . HIS A 1 90 ? -37.967 14.158 -13.199 1.00 82.69 90 HIS A O 1
ATOM 663 N N . LEU A 1 91 ? -37.356 12.414 -14.482 1.00 78.25 91 LEU A N 1
ATOM 664 C CA . LEU A 1 91 ? -37.614 11.358 -13.501 1.00 78.25 91 LEU A CA 1
ATOM 665 C C . LEU A 1 91 ? -36.258 10.714 -13.171 1.00 78.25 91 LEU A C 1
ATOM 667 O O . LEU A 1 91 ? -35.858 9.782 -13.869 1.00 78.25 91 LEU A O 1
ATOM 671 N N . PRO A 1 92 ? -35.498 11.240 -12.187 1.00 68.62 92 PRO A N 1
ATOM 672 C CA . PRO A 1 92 ? -34.090 10.878 -11.992 1.00 68.62 92 PRO A CA 1
ATOM 673 C C . PRO A 1 92 ? -33.897 9.438 -11.502 1.00 68.62 92 PRO A C 1
ATOM 675 O O . PRO A 1 92 ? -32.896 8.813 -11.837 1.00 68.62 92 PRO A O 1
ATOM 678 N N . ASN A 1 93 ? -34.870 8.922 -10.748 1.00 73.44 93 ASN A N 1
ATOM 679 C CA . ASN A 1 93 ? -34.881 7.579 -10.167 1.00 73.44 93 ASN A CA 1
ATOM 680 C C . ASN A 1 93 ? -35.967 6.675 -10.791 1.00 73.44 93 ASN A C 1
ATOM 682 O O . ASN A 1 93 ? -36.200 5.571 -10.306 1.00 73.44 93 ASN A O 1
ATOM 686 N N . GLY A 1 94 ? -36.650 7.134 -11.847 1.00 78.81 94 GLY A N 1
ATOM 687 C CA . GLY A 1 94 ? -37.862 6.497 -12.369 1.00 78.81 94 GLY A CA 1
ATOM 688 C C . GLY A 1 94 ? -39.060 6.589 -11.410 1.00 78.81 94 GLY A C 1
ATOM 689 O O . GLY A 1 94 ? -39.054 7.351 -10.444 1.00 78.81 94 GLY A O 1
ATOM 690 N N . ILE A 1 95 ? -40.107 5.808 -11.691 1.00 77.50 95 ILE A N 1
ATOM 691 C CA . ILE A 1 95 ? -41.289 5.639 -10.830 1.00 77.50 95 ILE A CA 1
ATOM 692 C C . ILE A 1 95 ? -41.398 4.154 -10.454 1.00 77.50 95 ILE A C 1
ATOM 694 O O . ILE A 1 95 ? -41.805 3.323 -11.269 1.00 77.50 95 ILE A O 1
ATOM 698 N N . TYR A 1 96 ? -41.018 3.823 -9.219 1.00 76.50 96 TYR A N 1
ATOM 699 C CA . TYR A 1 96 ? -41.216 2.492 -8.625 1.00 76.50 96 TYR A CA 1
ATOM 700 C C . TYR A 1 96 ? -42.559 2.370 -7.902 1.00 76.50 96 TYR A C 1
ATOM 702 O O . TYR A 1 96 ? -43.159 1.300 -7.906 1.00 76.50 96 TYR A O 1
ATOM 710 N N . ASP A 1 97 ? -43.028 3.473 -7.325 1.00 78.56 97 ASP A N 1
ATOM 711 C CA . ASP A 1 97 ? -44.304 3.603 -6.636 1.00 78.56 97 ASP A CA 1
ATOM 712 C C . ASP A 1 97 ? -44.994 4.885 -7.128 1.00 78.56 97 ASP A C 1
ATOM 714 O O . ASP A 1 97 ? -44.339 5.899 -7.375 1.00 78.56 97 ASP A O 1
ATOM 718 N N . ILE A 1 98 ? -46.313 4.840 -7.311 1.00 79.56 98 ILE A N 1
ATOM 719 C CA . ILE A 1 98 ? -47.115 6.010 -7.693 1.00 79.56 98 ILE A CA 1
ATOM 720 C C . ILE A 1 98 ? -47.494 6.864 -6.472 1.00 79.56 98 ILE A C 1
ATOM 722 O O . ILE A 1 98 ? -47.758 8.056 -6.625 1.00 79.56 98 ILE A O 1
ATOM 726 N N . GLU A 1 99 ? -47.459 6.290 -5.267 1.00 79.56 99 GLU A N 1
ATOM 727 C CA . GLU A 1 99 ? -47.643 7.002 -3.994 1.00 79.56 99 GLU A CA 1
ATOM 728 C C . GLU A 1 99 ? -46.366 7.742 -3.551 1.00 79.56 99 GLU A C 1
ATOM 730 O O . GLU A 1 99 ? -46.451 8.676 -2.749 1.00 79.56 99 GLU A O 1
ATOM 735 N N . LYS A 1 100 ? -45.191 7.375 -4.098 1.00 81.12 100 LYS A N 1
ATOM 736 C CA . LYS A 1 100 ? -43.916 8.056 -3.829 1.00 81.12 100 LYS A CA 1
ATOM 737 C C . LYS A 1 100 ? -42.896 7.986 -4.975 1.00 81.12 100 LYS A C 1
ATOM 739 O O . LYS A 1 100 ? -42.329 6.928 -5.242 1.00 81.12 100 LYS A O 1
ATOM 744 N N . PHE A 1 101 ? -42.567 9.133 -5.575 1.00 76.75 101 PHE A N 1
ATOM 745 C CA . PHE A 1 101 ? -41.523 9.247 -6.609 1.00 76.75 101 PHE A CA 1
ATOM 746 C C . PHE A 1 101 ? -40.853 10.631 -6.640 1.00 76.75 101 PHE A C 1
ATOM 748 O O . PHE A 1 101 ? -41.406 11.618 -6.155 1.00 76.75 101 PHE A O 1
ATOM 755 N N . ASP A 1 102 ? -39.662 10.711 -7.240 1.00 77.38 102 ASP A N 1
ATOM 756 C CA . ASP A 1 102 ? -38.921 11.967 -7.407 1.00 77.38 102 ASP A CA 1
ATOM 757 C C . ASP A 1 102 ? -39.242 12.658 -8.735 1.00 77.38 102 ASP A C 1
ATOM 759 O O . ASP A 1 102 ? -39.292 12.027 -9.795 1.00 77.38 102 ASP A O 1
ATOM 763 N N . LEU A 1 103 ? -39.392 13.980 -8.675 1.00 78.75 103 LEU A N 1
ATOM 764 C CA . LEU A 1 103 ? -39.758 14.842 -9.789 1.00 78.75 103 LEU A CA 1
ATOM 765 C C . LEU A 1 103 ? -38.751 15.988 -9.929 1.00 78.75 103 LEU A C 1
ATOM 767 O O . LEU A 1 103 ? -38.536 16.760 -8.995 1.00 78.75 103 LEU A O 1
ATOM 771 N N . GLY A 1 104 ? -38.135 16.118 -11.102 1.00 79.62 104 GLY A N 1
ATOM 772 C CA . GLY A 1 104 ? -37.294 17.260 -11.457 1.00 79.62 104 GLY A CA 1
ATOM 773 C C . GLY A 1 104 ? -37.908 18.089 -12.579 1.00 79.62 104 GLY A C 1
ATOM 774 O O . GLY A 1 104 ? -38.512 17.533 -13.497 1.00 79.62 104 GLY A O 1
ATOM 775 N N . VAL A 1 105 ? -37.707 19.405 -12.544 1.00 76.81 105 VAL A N 1
ATOM 776 C CA . VAL A 1 105 ? -38.008 20.312 -13.663 1.00 76.81 105 VAL A CA 1
ATOM 777 C C . VAL A 1 105 ? -36.827 21.257 -13.858 1.00 76.81 105 VAL A C 1
ATOM 779 O O . VAL A 1 105 ? -36.292 21.786 -12.884 1.00 76.81 105 VAL A O 1
ATOM 782 N N . SER A 1 106 ? -36.412 21.469 -15.104 1.00 77.31 106 SER A N 1
ATOM 783 C CA . SER A 1 106 ? -35.394 22.457 -15.472 1.00 77.31 106 SER A CA 1
ATOM 784 C C . SER A 1 106 ? -35.798 23.246 -16.714 1.00 77.31 106 SER A C 1
ATOM 786 O O . SER A 1 106 ? -36.667 22.813 -17.481 1.00 77.31 106 SER A O 1
ATOM 788 N N . ARG A 1 107 ? -35.147 24.391 -16.937 1.00 73.44 107 ARG A N 1
ATOM 789 C CA . ARG A 1 107 ? -35.073 24.970 -18.281 1.00 73.44 107 ARG A CA 1
ATOM 790 C C . ARG A 1 107 ? -33.998 24.260 -19.109 1.00 73.44 107 ARG A C 1
ATOM 792 O O . ARG A 1 107 ? -32.944 23.886 -18.600 1.00 73.44 107 ARG A O 1
ATOM 799 N N . ALA A 1 108 ? -34.253 24.103 -20.406 1.00 67.00 108 ALA A N 1
ATOM 800 C CA . ALA A 1 108 ? -33.382 23.391 -21.345 1.00 67.00 108 ALA A CA 1
ATOM 801 C C . ALA A 1 108 ? -32.025 24.087 -21.605 1.00 67.00 108 ALA A C 1
ATOM 803 O O . ALA A 1 108 ? -31.123 23.468 -22.175 1.00 67.00 108 ALA A O 1
ATOM 804 N N . ASP A 1 109 ? -31.886 25.350 -21.188 1.00 62.50 109 ASP A N 1
ATOM 805 C CA . ASP A 1 109 ? -30.649 26.141 -21.176 1.00 62.50 109 ASP A CA 1
ATOM 806 C C . ASP A 1 109 ? -29.795 25.930 -19.907 1.00 62.50 109 ASP A C 1
ATOM 808 O O . ASP A 1 109 ? -28.681 26.441 -19.827 1.00 62.50 109 ASP A O 1
ATOM 812 N N . GLY A 1 110 ? -30.298 25.177 -18.920 1.00 59.72 110 GLY A N 1
ATOM 813 C CA . GLY A 1 110 ? -29.631 24.927 -17.642 1.00 59.72 110 GLY A CA 1
ATOM 814 C C . GLY A 1 110 ? -29.679 26.090 -16.643 1.00 59.72 110 GLY A C 1
ATOM 815 O O . GLY A 1 110 ? -29.070 25.973 -15.577 1.00 59.72 110 GLY A O 1
ATOM 816 N N . SER A 1 111 ? -30.388 27.192 -16.935 1.00 54.53 111 SER A N 1
ATOM 817 C CA . SER A 1 111 ? -30.349 28.401 -16.096 1.00 54.53 111 SER A CA 1
ATOM 818 C C . SER A 1 111 ? -30.942 28.176 -14.702 1.00 54.53 111 SER A C 1
ATOM 820 O O . SER A 1 111 ? -30.419 28.668 -13.704 1.00 54.53 111 SER A O 1
ATOM 822 N N . GLU A 1 112 ? -32.057 27.444 -14.642 1.00 57.72 112 GLU A N 1
ATOM 823 C CA . GLU A 1 112 ? -32.827 27.172 -13.429 1.00 57.72 112 GLU A CA 1
ATOM 824 C C . GLU A 1 112 ? -33.255 25.698 -13.417 1.00 57.72 112 GLU A C 1
ATOM 826 O O . GLU A 1 112 ? -33.754 25.173 -14.418 1.00 57.72 112 GLU A O 1
ATOM 831 N N . SER A 1 113 ? -33.063 25.022 -12.280 1.00 65.50 113 SER A N 1
ATOM 832 C CA . SER A 1 113 ? -33.536 23.654 -12.058 1.00 65.50 113 SER A CA 1
ATOM 833 C C . SER A 1 113 ? -33.991 23.443 -10.616 1.00 65.50 113 SER A C 1
ATOM 835 O O . SER A 1 113 ? -33.449 24.046 -9.686 1.00 65.50 113 SER A O 1
ATOM 837 N N . GLY A 1 114 ? -34.975 22.566 -10.436 1.00 61.38 114 GLY A N 1
ATOM 838 C CA . GLY A 1 114 ? -35.448 22.114 -9.135 1.00 61.38 114 GLY A CA 1
ATOM 839 C C . GLY A 1 114 ? -35.678 20.602 -9.111 1.00 61.38 114 GLY A C 1
ATOM 840 O O . GLY A 1 114 ? -35.953 19.980 -10.142 1.00 61.38 114 GLY A O 1
ATOM 841 N N . ARG A 1 115 ? -35.601 20.011 -7.914 1.00 67.69 115 ARG A N 1
ATOM 842 C CA . ARG A 1 115 ? -36.042 18.638 -7.626 1.00 67.69 115 ARG A CA 1
ATOM 843 C C . ARG A 1 115 ? -36.886 18.608 -6.350 1.00 67.69 115 ARG A C 1
ATOM 845 O O . ARG A 1 115 ? -36.539 19.286 -5.388 1.00 67.69 115 ARG A O 1
ATOM 852 N N . ALA A 1 116 ? -37.936 17.793 -6.350 1.00 64.31 116 ALA A N 1
ATOM 853 C CA . ALA A 1 116 ? -38.794 17.514 -5.202 1.00 64.31 116 ALA A CA 1
ATOM 854 C C . ALA A 1 116 ? -39.229 16.038 -5.195 1.00 64.31 116 ALA A C 1
ATOM 856 O O . ALA A 1 116 ? -39.219 15.380 -6.236 1.00 64.31 116 ALA A O 1
ATOM 857 N N . THR A 1 117 ? -39.646 15.526 -4.038 1.00 73.56 117 THR A N 1
ATOM 858 C CA . THR A 1 117 ? -40.237 14.184 -3.901 1.00 73.56 117 THR A CA 1
ATOM 859 C C . THR A 1 117 ? -41.745 14.317 -3.704 1.00 73.56 117 THR A C 1
ATOM 861 O O . THR A 1 117 ? -42.195 14.991 -2.779 1.00 73.56 117 THR A O 1
ATOM 864 N N . VAL A 1 118 ? -42.536 13.672 -4.560 1.00 71.75 118 VAL A N 1
ATOM 865 C CA . VAL A 1 118 ? -44.003 13.653 -4.470 1.00 71.75 118 VAL A CA 1
ATOM 866 C C . VAL A 1 118 ? -44.409 12.544 -3.501 1.00 71.75 118 VAL A C 1
ATOM 868 O O . VAL A 1 118 ? -44.192 11.376 -3.809 1.00 71.75 118 VAL A O 1
ATOM 871 N N . SER A 1 119 ? -44.949 12.897 -2.330 1.00 74.25 119 SER A N 1
ATOM 872 C CA . SER A 1 119 ? -45.540 11.965 -1.349 1.00 74.25 119 SER A CA 1
ATOM 873 C C . SER A 1 119 ? -46.239 12.719 -0.208 1.00 74.25 119 SER A C 1
ATOM 875 O O . SER A 1 119 ? -45.893 13.871 0.047 1.00 74.25 119 SER A O 1
ATOM 877 N N . GLY A 1 120 ? -47.132 12.051 0.531 1.00 69.94 120 GLY A N 1
ATOM 878 C CA . GLY A 1 120 ? -47.763 12.575 1.754 1.00 69.94 120 GLY A CA 1
ATOM 879 C C . GLY A 1 120 ? -49.225 12.992 1.572 1.00 69.94 120 GLY A C 1
ATOM 880 O O . GLY A 1 120 ? -49.797 12.812 0.502 1.00 69.94 120 GLY A O 1
ATOM 881 N N . ASP A 1 121 ? -49.824 13.553 2.624 1.00 61.47 121 ASP A N 1
ATOM 882 C CA . ASP A 1 121 ? -51.283 13.715 2.765 1.00 61.47 121 ASP A CA 1
ATOM 883 C C . ASP A 1 121 ? -51.953 14.595 1.686 1.00 61.47 121 ASP A C 1
ATOM 885 O O . ASP A 1 121 ? -53.153 14.486 1.463 1.00 61.47 121 ASP A O 1
ATOM 889 N N . SER A 1 122 ? -51.196 15.449 0.986 1.00 62.38 122 SER A N 1
ATOM 890 C CA . SER A 1 122 ? -51.690 16.257 -0.147 1.00 62.38 122 SER A CA 1
ATOM 891 C C . SER A 1 122 ? -51.698 15.517 -1.497 1.00 62.38 122 SER A C 1
ATOM 893 O O . SER A 1 122 ? -52.146 16.082 -2.495 1.00 62.38 122 SER A O 1
ATOM 895 N N . TRP A 1 123 ? -51.199 14.277 -1.553 1.00 78.88 123 TRP A N 1
ATOM 896 C CA . TRP A 1 123 ? -51.149 13.423 -2.746 1.00 78.88 123 TRP A CA 1
ATOM 897 C C . TRP A 1 123 ? -52.164 12.280 -2.614 1.00 78.88 123 TRP A C 1
ATOM 899 O O . TRP A 1 123 ? -51.833 11.154 -2.243 1.00 78.88 123 TRP A O 1
ATOM 909 N N . GLU A 1 124 ? -53.431 12.581 -2.895 1.00 79.19 124 GLU A N 1
ATOM 910 C CA . GLU A 1 124 ? -54.532 11.629 -2.738 1.00 79.19 124 GLU A CA 1
ATOM 911 C C . GLU A 1 124 ? -54.529 10.593 -3.872 1.00 79.19 124 GLU A C 1
ATOM 913 O O . GLU A 1 124 ? -54.648 10.948 -5.048 1.00 79.19 124 GLU A O 1
ATOM 918 N N . CYS A 1 125 ? -54.418 9.308 -3.518 1.00 80.81 125 CYS A N 1
ATOM 919 C CA . CYS A 1 125 ? -54.400 8.176 -4.448 1.00 80.81 125 CYS A CA 1
ATOM 920 C C . CYS A 1 125 ? -55.633 7.271 -4.286 1.00 80.81 125 CYS A C 1
ATOM 922 O O . CYS A 1 125 ? -55.736 6.499 -3.331 1.00 80.81 125 CYS A O 1
ATOM 924 N N . GLU A 1 126 ? -56.535 7.285 -5.267 1.00 80.75 126 GLU A N 1
ATOM 925 C CA . GLU A 1 126 ? -57.633 6.323 -5.376 1.00 80.75 126 GLU A CA 1
ATOM 926 C C . GLU A 1 126 ? -57.209 5.073 -6.162 1.00 80.75 126 GLU A C 1
ATOM 928 O O . GLU A 1 126 ? -56.673 5.159 -7.272 1.00 80.75 126 GLU A O 1
ATOM 933 N N . LYS A 1 127 ? -57.524 3.892 -5.620 1.00 75.25 127 LYS A N 1
ATOM 934 C CA . LYS A 1 127 ? -57.378 2.593 -6.295 1.00 75.25 127 LYS A CA 1
ATOM 935 C C . LYS A 1 127 ? -58.767 2.078 -6.665 1.00 75.25 127 LYS A C 1
ATOM 937 O O . LYS A 1 127 ? -59.605 1.885 -5.787 1.00 75.25 127 LYS A O 1
ATOM 942 N N . GLN A 1 128 ? -59.014 1.880 -7.957 1.00 63.03 128 GLN A N 1
ATOM 943 C CA . GLN A 1 128 ? -60.291 1.408 -8.501 1.00 63.03 128 GLN A CA 1
ATOM 944 C C . GLN A 1 128 ? -60.056 0.231 -9.464 1.00 63.03 128 GLN A C 1
ATOM 946 O O . GLN A 1 128 ? -58.924 -0.071 -9.835 1.00 63.03 128 GLN A O 1
ATOM 951 N N . GLU A 1 129 ? -61.126 -0.449 -9.882 1.00 51.09 129 GLU A N 1
ATOM 952 C CA . GLU A 1 129 ? -61.026 -1.596 -10.800 1.00 51.09 129 GLU A CA 1
ATOM 953 C C . GLU A 1 129 ? -60.574 -1.174 -12.216 1.00 51.09 129 GLU A C 1
ATOM 955 O O . GLU A 1 129 ? -59.872 -1.921 -12.898 1.00 51.09 129 GLU A O 1
ATOM 960 N N . TYR A 1 130 ? -60.898 0.057 -12.636 1.00 48.66 130 TYR A N 1
ATOM 961 C CA . TYR A 1 130 ? -60.326 0.691 -13.827 1.00 48.66 130 TYR A CA 1
ATOM 962 C C . TYR A 1 130 ? -60.399 2.232 -13.747 1.00 48.66 130 TYR A C 1
ATOM 964 O O . TYR A 1 130 ? -61.505 2.775 -13.682 1.00 48.66 130 TYR A O 1
ATOM 972 N N . PRO A 1 131 ? -59.277 2.979 -13.825 1.00 52.97 131 PRO A N 1
ATOM 973 C CA . PRO A 1 131 ? -57.879 2.530 -13.870 1.00 52.97 131 PRO A CA 1
ATOM 974 C C . PRO A 1 131 ? -57.394 1.969 -12.521 1.00 52.97 131 PRO A C 1
ATOM 976 O O . PRO A 1 131 ? -57.969 2.288 -11.486 1.00 52.97 131 PRO A O 1
ATOM 979 N N . MET A 1 132 ? -56.296 1.200 -12.530 1.00 60.91 132 MET A N 1
ATOM 980 C CA . MET A 1 132 ? -55.773 0.516 -11.331 1.00 60.91 132 MET A CA 1
ATOM 981 C C . MET A 1 132 ? -55.400 1.476 -10.192 1.00 60.91 132 MET A C 1
ATOM 983 O O . MET A 1 132 ? -55.554 1.144 -9.019 1.00 60.91 132 MET A O 1
ATOM 987 N N . ALA A 1 133 ? -54.908 2.666 -10.542 1.00 76.19 133 ALA A N 1
ATOM 988 C CA . ALA A 1 133 ? -54.707 3.774 -9.618 1.00 76.19 133 ALA A CA 1
ATOM 989 C C . ALA A 1 133 ? -54.853 5.119 -10.344 1.00 76.19 133 ALA A C 1
ATOM 991 O O . ALA A 1 133 ? -54.503 5.242 -11.528 1.00 76.19 133 ALA A O 1
ATOM 992 N N . ARG A 1 134 ? -55.324 6.130 -9.614 1.00 82.06 134 ARG A N 1
ATOM 993 C CA . ARG A 1 134 ? -55.265 7.558 -9.951 1.00 82.06 134 ARG A CA 1
ATOM 994 C C . ARG A 1 134 ? -54.795 8.319 -8.725 1.00 82.06 134 ARG A C 1
ATOM 996 O O . ARG A 1 134 ? -55.393 8.168 -7.670 1.00 82.06 134 ARG A O 1
ATOM 1003 N N . CYS A 1 135 ? -53.789 9.163 -8.891 1.00 83.12 135 CYS A N 1
ATOM 1004 C CA . CYS A 1 135 ? -53.316 10.061 -7.850 1.00 83.12 135 CYS A CA 1
ATOM 1005 C C . CYS A 1 135 ? -53.405 11.512 -8.321 1.00 83.12 135 CYS A C 1
ATOM 1007 O O . CYS A 1 135 ? -53.112 11.807 -9.486 1.00 83.12 135 CYS A O 1
ATOM 1009 N N . LYS A 1 136 ? -53.805 12.417 -7.432 1.00 83.25 136 LYS A N 1
ATOM 1010 C CA . LYS A 1 136 ? -53.901 13.854 -7.705 1.00 83.25 136 LYS A CA 1
ATOM 1011 C C . LYS A 1 136 ? -53.370 14.637 -6.512 1.00 83.25 136 LYS A C 1
ATOM 1013 O O . LYS A 1 136 ? -53.621 14.285 -5.366 1.00 83.25 136 LYS A O 1
ATOM 1018 N N . TRP A 1 137 ? -52.681 15.738 -6.796 1.00 76.81 137 TRP A N 1
ATOM 1019 C CA . TRP A 1 137 ? -52.330 16.703 -5.764 1.00 76.81 137 TRP A CA 1
ATOM 1020 C C . TRP A 1 137 ? -53.546 17.576 -5.464 1.00 76.81 137 TRP A C 1
ATOM 1022 O O . TRP A 1 137 ? -54.075 18.216 -6.386 1.00 76.81 137 TRP A O 1
ATOM 1032 N N . ASP A 1 138 ? -54.009 17.606 -4.214 1.00 59.91 138 ASP A N 1
ATOM 1033 C CA . ASP A 1 138 ? -55.026 18.574 -3.816 1.00 59.91 138 ASP A CA 1
ATOM 1034 C C . ASP A 1 138 ? -54.413 19.871 -3.285 1.00 59.91 138 ASP A C 1
ATOM 1036 O O . ASP A 1 138 ? -53.446 19.884 -2.528 1.00 59.91 138 ASP A O 1
ATOM 1040 N N . ALA A 1 139 ? -54.968 20.987 -3.753 1.00 51.41 139 ALA A N 1
ATOM 1041 C CA . ALA A 1 139 ? -54.410 22.321 -3.563 1.00 51.41 139 ALA A CA 1
ATOM 1042 C C . ALA A 1 139 ? -55.216 23.165 -2.560 1.00 51.41 139 ALA A C 1
ATOM 1044 O O . ALA A 1 139 ? -55.059 24.384 -2.526 1.00 51.41 139 ALA A O 1
ATOM 1045 N N . THR A 1 140 ? -56.110 22.554 -1.772 1.00 41.91 140 THR A N 1
ATOM 1046 C CA . THR A 1 140 ? -56.979 23.298 -0.841 1.00 41.91 140 THR A CA 1
ATOM 1047 C C . THR A 1 140 ? -56.344 23.590 0.525 1.00 41.91 140 THR A C 1
ATOM 1049 O O . THR A 1 140 ? -56.888 24.408 1.266 1.00 41.91 140 THR A O 1
ATOM 1052 N N . GLY A 1 141 ? -55.206 22.960 0.859 1.00 39.44 141 GLY A N 1
ATOM 1053 C CA . GLY A 1 141 ? -54.609 23.003 2.204 1.00 39.44 141 GLY A CA 1
ATOM 1054 C C . GLY A 1 141 ? -53.296 23.782 2.378 1.00 39.44 141 GLY A C 1
ATOM 1055 O O . GLY A 1 141 ? -53.025 24.227 3.491 1.00 39.44 141 GLY A O 1
ATOM 1056 N N . SER A 1 142 ? -52.478 23.958 1.334 1.00 32.94 142 SER A N 1
ATOM 1057 C CA . SER A 1 142 ? -51.116 24.513 1.454 1.00 32.94 142 SER A CA 1
ATOM 1058 C C . SER A 1 142 ? -50.778 25.552 0.380 1.00 32.94 142 SER A C 1
ATOM 1060 O O . SER A 1 142 ? -51.180 25.448 -0.780 1.00 32.94 142 SER A O 1
ATOM 1062 N N . THR A 1 143 ? -50.024 26.583 0.772 1.00 31.31 143 THR A N 1
ATOM 1063 C CA . THR A 1 143 ? -49.459 27.581 -0.146 1.00 31.31 143 THR A CA 1
ATOM 1064 C C . THR A 1 143 ? -48.310 26.976 -0.951 1.00 31.31 143 THR A C 1
ATOM 1066 O O . THR A 1 143 ? -47.500 26.214 -0.431 1.00 31.31 143 THR A O 1
ATOM 1069 N N . THR A 1 144 ? -48.215 27.328 -2.234 1.00 33.28 144 THR A N 1
ATOM 1070 C CA . THR A 1 144 ? -47.354 26.675 -3.243 1.00 33.28 144 THR A CA 1
ATOM 1071 C C . TH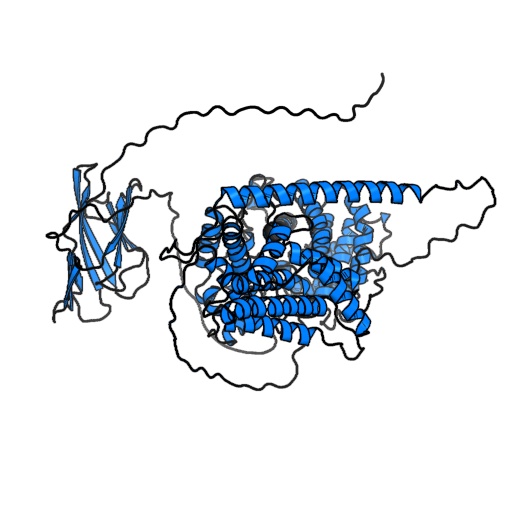R A 1 144 ? -45.847 26.975 -3.121 1.00 33.28 144 THR A C 1
ATOM 1073 O O . THR A 1 144 ? -45.146 26.995 -4.130 1.00 33.28 144 THR A O 1
ATOM 1076 N N . GLU A 1 145 ? -45.339 27.242 -1.916 1.00 32.91 145 GLU A N 1
ATOM 1077 C CA . GLU A 1 145 ? -43.978 27.752 -1.674 1.00 32.91 145 GLU A CA 1
ATOM 1078 C C . GLU A 1 145 ? -43.013 26.718 -1.056 1.00 32.91 145 GLU A C 1
ATOM 1080 O O . GLU A 1 145 ? -41.805 26.845 -1.230 1.00 32.91 145 GLU A O 1
ATOM 1085 N N . GLU A 1 146 ? -43.496 25.667 -0.382 1.00 32.41 146 GLU A N 1
ATOM 1086 C CA . GLU A 1 146 ? -42.644 24.798 0.464 1.00 32.41 146 GLU A CA 1
ATOM 1087 C C . GLU A 1 146 ? -41.777 23.750 -0.279 1.00 32.41 146 GLU A C 1
ATOM 1089 O O . GLU A 1 146 ? -41.081 22.967 0.365 1.00 32.41 146 GLU A O 1
ATOM 1094 N N . ILE A 1 147 ? -41.811 23.681 -1.617 1.00 36.56 147 ILE A N 1
ATOM 1095 C CA . ILE A 1 147 ? -41.457 22.438 -2.340 1.00 36.56 147 ILE A CA 1
ATOM 1096 C C . ILE A 1 147 ? -40.066 22.435 -3.023 1.00 36.56 147 ILE A C 1
ATOM 1098 O O . ILE A 1 147 ? -39.560 21.355 -3.325 1.00 36.56 147 ILE A O 1
ATOM 1102 N N . TRP A 1 148 ? -39.391 23.577 -3.246 1.00 34.72 148 TRP A N 1
ATOM 1103 C CA . TRP A 1 148 ? -38.192 23.613 -4.119 1.00 34.72 148 TRP A CA 1
ATOM 1104 C C . TRP A 1 148 ? -36.979 24.366 -3.553 1.00 34.72 148 TRP A C 1
ATOM 1106 O O . TRP A 1 148 ? -37.058 25.536 -3.192 1.00 34.72 148 TRP A O 1
ATOM 1116 N N . THR A 1 149 ? -35.812 23.710 -3.590 1.00 27.56 149 THR A N 1
ATOM 1117 C CA . THR A 1 149 ? -34.484 24.347 -3.483 1.00 27.56 149 THR A CA 1
ATOM 1118 C C . THR A 1 149 ? -33.804 24.316 -4.852 1.00 27.56 149 THR A C 1
ATOM 1120 O O . THR A 1 149 ? -33.782 23.269 -5.500 1.00 27.56 149 THR A O 1
ATOM 1123 N N . ILE A 1 150 ? -33.259 25.449 -5.303 1.00 23.80 150 ILE A N 1
ATOM 1124 C CA . ILE A 1 150 ? -32.651 25.587 -6.637 1.00 23.80 150 ILE A CA 1
ATOM 1125 C C . ILE A 1 150 ? -31.155 25.251 -6.589 1.00 23.80 150 ILE A C 1
ATOM 1127 O O . ILE A 1 150 ? -30.448 25.667 -5.670 1.00 23.80 150 ILE A O 1
ATOM 1131 N N . CYS A 1 151 ? -30.664 24.544 -7.609 1.00 23.86 151 CYS A N 1
ATOM 1132 C CA . CYS A 1 151 ? -29.236 24.384 -7.903 1.00 23.86 151 CYS A CA 1
ATOM 1133 C C . CYS A 1 151 ? -28.988 24.523 -9.417 1.00 23.86 151 CYS A C 1
ATOM 1135 O O . CYS A 1 151 ? -29.769 24.022 -10.230 1.00 23.86 151 CYS A O 1
ATOM 1137 N N . SER A 1 152 ? -27.899 25.201 -9.788 1.00 23.47 152 SER A N 1
ATOM 1138 C CA . SER A 1 152 ? -27.447 25.390 -11.178 1.00 23.47 152 SER A CA 1
ATOM 1139 C C . SER A 1 152 ? -26.410 24.327 -11.568 1.00 23.47 152 SER A C 1
ATOM 1141 O O . SER A 1 152 ? -25.697 23.825 -10.699 1.00 23.47 152 SER A O 1
ATOM 1143 N N . ALA A 1 153 ? -26.306 23.991 -12.858 1.00 23.69 153 ALA A N 1
ATOM 1144 C CA . ALA A 1 153 ? -25.505 22.862 -13.350 1.00 23.69 153 ALA A CA 1
ATOM 1145 C C . ALA A 1 153 ? -24.426 23.262 -14.386 1.00 23.69 153 ALA A C 1
ATOM 1147 O O . ALA A 1 153 ? -24.611 24.251 -15.096 1.00 23.69 153 ALA A O 1
ATOM 1148 N N . PRO A 1 154 ? -23.329 22.485 -14.509 1.00 23.05 154 PRO A N 1
ATOM 1149 C CA . PRO A 1 154 ? -22.427 22.486 -15.664 1.00 23.05 154 PRO A CA 1
ATOM 1150 C C . PRO A 1 154 ? -22.836 21.440 -16.735 1.00 23.05 154 PRO A C 1
ATOM 1152 O O . PRO A 1 154 ? -23.889 20.811 -16.640 1.00 23.05 154 PRO A O 1
ATOM 1155 N N . GLU A 1 155 ? -22.032 21.316 -17.796 1.00 23.70 155 GLU A N 1
ATOM 1156 C CA . GLU A 1 155 ? -22.468 20.875 -19.135 1.00 23.70 155 GLU A CA 1
ATOM 1157 C C . GLU A 1 155 ? -22.383 19.355 -19.444 1.00 23.70 155 GLU A C 1
ATOM 1159 O O . GLU A 1 155 ? -22.054 18.528 -18.596 1.00 23.70 155 GLU A O 1
ATOM 1164 N N . LYS A 1 156 ? -22.774 18.983 -20.676 1.00 23.44 156 LYS A N 1
ATOM 1165 C CA . LYS A 1 156 ? -23.086 17.613 -21.138 1.00 23.44 156 LYS A CA 1
ATOM 1166 C C . LYS A 1 156 ? -21.909 16.881 -21.804 1.00 23.44 156 LYS A C 1
ATOM 1168 O O . LYS A 1 156 ? -21.047 17.502 -22.415 1.00 23.44 156 LYS A O 1
ATOM 1173 N N . LEU A 1 157 ? -21.999 15.549 -21.808 1.00 22.08 157 LEU A N 1
ATOM 1174 C CA . LEU A 1 157 ? -21.314 14.628 -22.729 1.00 22.08 157 LEU A CA 1
ATOM 1175 C C . LEU A 1 157 ? -22.329 13.991 -23.705 1.00 22.08 157 LEU A C 1
ATOM 1177 O O . LEU A 1 157 ? -23.536 14.077 -23.471 1.00 22.08 157 LEU A O 1
ATOM 1181 N N . ASP A 1 158 ? -21.839 13.396 -24.797 1.00 23.58 158 ASP A N 1
ATOM 1182 C CA . ASP A 1 158 ? -22.630 12.901 -25.944 1.00 23.58 158 ASP A CA 1
ATOM 1183 C C . ASP A 1 158 ? -22.420 11.385 -26.188 1.00 23.58 158 ASP A C 1
ATOM 1185 O O . ASP A 1 158 ? -21.479 10.798 -25.650 1.00 23.58 158 ASP A O 1
ATOM 1189 N N . ASP A 1 159 ? -23.308 10.737 -26.953 1.00 26.14 159 ASP A N 1
ATOM 1190 C CA . ASP A 1 159 ? -23.647 9.306 -26.773 1.00 26.14 159 ASP A CA 1
ATOM 1191 C C . ASP A 1 159 ? -23.456 8.410 -28.032 1.00 26.14 159 ASP A C 1
ATOM 1193 O O . ASP A 1 159 ? -23.785 8.812 -29.151 1.00 26.14 159 ASP A O 1
ATOM 1197 N N . SER A 1 160 ? -22.933 7.177 -27.881 1.00 23.61 160 SER A N 1
ATOM 1198 C CA . SER A 1 160 ? -23.003 6.038 -28.853 1.00 23.61 160 SER A CA 1
ATOM 1199 C C . SER A 1 160 ? -22.270 4.773 -28.325 1.00 23.61 160 SER A C 1
ATOM 1201 O O . SER A 1 160 ? -21.115 4.855 -27.931 1.00 23.61 160 SER A O 1
ATOM 1203 N N . ALA A 1 161 ? -22.891 3.588 -28.152 1.00 25.75 161 ALA A N 1
ATOM 1204 C CA . ALA A 1 161 ? -23.383 2.590 -29.142 1.00 25.75 161 ALA A CA 1
ATOM 1205 C C . ALA A 1 161 ? -22.264 1.658 -29.723 1.00 25.75 161 ALA A C 1
ATOM 1207 O O . ALA A 1 161 ? -21.227 2.168 -30.115 1.00 25.75 161 ALA A O 1
ATOM 1208 N N . ILE A 1 162 ? -22.372 0.313 -29.886 1.00 24.31 162 ILE A N 1
ATOM 1209 C CA . ILE A 1 162 ? -23.511 -0.643 -29.798 1.00 24.31 162 ILE A CA 1
ATOM 1210 C C . ILE A 1 162 ? -23.048 -2.159 -29.749 1.00 24.31 162 ILE A C 1
ATOM 1212 O O . ILE A 1 162 ? -22.043 -2.507 -30.353 1.00 24.31 162 ILE A O 1
ATOM 1216 N N . PHE A 1 163 ? -23.837 -3.056 -29.110 1.00 21.91 163 PHE A N 1
ATOM 1217 C CA . PHE A 1 163 ? -24.024 -4.546 -29.286 1.00 21.91 163 PHE A CA 1
ATOM 1218 C C . PHE A 1 163 ? -22.986 -5.682 -28.961 1.00 21.91 163 PHE A C 1
ATOM 1220 O O . PHE A 1 163 ? -22.111 -6.003 -29.753 1.00 21.91 163 PHE A O 1
ATOM 1227 N N . GLN A 1 164 ? -23.346 -6.471 -27.922 1.00 23.38 164 GLN A N 1
ATOM 1228 C CA . GLN A 1 164 ? -23.642 -7.943 -27.843 1.00 23.38 164 GLN A CA 1
ATOM 1229 C C . GLN A 1 164 ? -22.607 -9.112 -28.046 1.00 23.38 164 GLN A C 1
ATOM 1231 O O . GLN A 1 164 ? -21.592 -8.943 -28.712 1.00 23.38 164 GLN A O 1
ATOM 1236 N N . PRO A 1 165 ? -22.864 -10.334 -27.469 1.00 31.64 165 PRO A N 1
ATOM 1237 C CA . PRO A 1 165 ? -21.851 -11.396 -27.253 1.00 31.64 165 PRO A CA 1
ATOM 1238 C C . PRO A 1 165 ? -22.171 -12.833 -27.792 1.00 31.64 165 PRO A C 1
ATOM 1240 O O . PRO A 1 165 ? -23.319 -13.145 -28.112 1.00 31.64 165 PRO A O 1
ATOM 1243 N N . PRO A 1 166 ? -21.191 -13.770 -27.778 1.00 23.89 166 PRO A N 1
ATOM 1244 C CA . PRO A 1 166 ? -21.385 -15.232 -27.859 1.00 23.89 166 PRO A CA 1
ATOM 1245 C C . PRO A 1 166 ? -21.221 -15.961 -26.492 1.00 23.89 166 PRO A C 1
ATOM 1247 O O . PRO A 1 166 ? -21.055 -15.319 -25.458 1.00 23.89 166 PRO A O 1
ATOM 1250 N N . ARG A 1 167 ? -21.341 -17.307 -26.450 1.00 21.95 167 ARG A N 1
ATOM 1251 C CA . ARG A 1 167 ? -21.699 -18.076 -25.226 1.00 21.95 167 ARG A CA 1
ATOM 1252 C C . ARG A 1 167 ? -21.131 -19.523 -25.201 1.00 21.95 167 ARG A C 1
ATOM 1254 O O . ARG A 1 167 ? -21.174 -20.178 -26.238 1.00 21.95 167 ARG A O 1
ATOM 1261 N N . TRP A 1 168 ? -20.764 -20.038 -24.008 1.00 20.14 168 TRP A N 1
ATOM 1262 C CA . TRP A 1 168 ? -20.351 -21.439 -23.667 1.00 20.14 168 TRP A CA 1
ATOM 1263 C C . TRP A 1 168 ? -18.972 -21.939 -24.192 1.00 20.14 168 TRP A C 1
ATOM 1265 O O . TRP A 1 168 ? -18.482 -21.365 -25.162 1.00 20.14 168 TRP A O 1
ATOM 1275 N N . PRO A 1 169 ? -18.370 -23.052 -23.674 1.00 24.28 169 PRO A N 1
ATOM 1276 C CA . PRO A 1 169 ? -18.624 -23.839 -22.445 1.00 24.28 169 PRO A CA 1
ATOM 1277 C C . PRO A 1 169 ? -17.378 -24.035 -21.516 1.00 24.28 169 PRO A C 1
ATOM 1279 O O . PRO A 1 169 ? -16.296 -23.517 -21.761 1.00 24.28 169 PRO A O 1
ATOM 1282 N N . ILE A 1 170 ? -17.543 -24.817 -20.437 1.00 23.39 170 ILE A N 1
ATOM 1283 C CA . ILE A 1 170 ? -16.624 -24.996 -19.284 1.00 23.39 170 ILE A CA 1
ATOM 1284 C C . ILE A 1 170 ? -15.474 -26.006 -19.516 1.00 23.39 170 ILE A C 1
ATOM 1286 O O . ILE A 1 170 ? -15.718 -27.102 -20.025 1.00 23.39 170 ILE A O 1
ATOM 1290 N N . ARG A 1 171 ? -14.281 -25.728 -18.950 1.00 20.55 171 ARG A N 1
ATOM 1291 C CA . ARG A 1 171 ? -13.426 -26.716 -18.240 1.00 20.55 171 ARG A CA 1
ATOM 1292 C C . ARG A 1 171 ? -12.731 -26.064 -17.032 1.00 20.55 171 ARG A C 1
ATOM 1294 O O . ARG A 1 171 ? -12.100 -25.029 -17.196 1.00 20.55 171 ARG A O 1
ATOM 1301 N N . LEU A 1 172 ? -12.824 -26.678 -15.847 1.00 26.91 172 LEU A N 1
ATOM 1302 C CA . LEU A 1 172 ? -12.002 -26.330 -14.675 1.00 26.91 172 LEU A CA 1
ATOM 1303 C C . LEU A 1 172 ? -10.678 -27.107 -14.706 1.00 26.91 172 LEU A C 1
ATOM 1305 O O . LEU A 1 172 ? -10.703 -28.280 -15.080 1.00 26.91 172 LEU A O 1
ATOM 1309 N N . VAL A 1 173 ? -9.595 -26.458 -14.249 1.00 21.31 173 VAL A N 1
ATOM 1310 C CA . VAL A 1 173 ? -8.413 -26.952 -13.490 1.00 21.31 173 VAL A CA 1
ATOM 1311 C C . VAL A 1 173 ? -7.234 -25.969 -13.698 1.00 21.31 173 VAL A C 1
ATOM 1313 O O . VAL A 1 173 ? -7.063 -25.442 -14.791 1.00 21.31 173 VAL A O 1
ATOM 1316 N N . ASP A 1 174 ? -6.449 -25.722 -12.640 1.00 24.20 174 ASP A N 1
ATOM 1317 C CA . ASP A 1 174 ? -5.140 -25.028 -12.617 1.00 24.20 174 ASP A CA 1
ATOM 1318 C C . ASP A 1 174 ? -5.031 -23.533 -13.035 1.00 24.20 174 ASP A C 1
ATOM 1320 O O . ASP A 1 174 ? -4.139 -23.172 -13.800 1.00 24.20 174 ASP A O 1
ATOM 1324 N N . ILE A 1 175 ? -5.830 -22.619 -12.450 1.00 23.05 175 ILE A N 1
ATOM 1325 C CA . ILE A 1 175 ? -5.523 -21.161 -12.429 1.00 23.05 175 ILE A CA 1
ATOM 1326 C C . ILE A 1 175 ? -5.878 -20.529 -11.059 1.00 23.05 175 ILE A C 1
ATOM 1328 O O . ILE A 1 175 ? -7.050 -20.484 -10.706 1.00 23.05 175 ILE A O 1
ATOM 1332 N N . TYR A 1 176 ? -4.885 -20.021 -10.304 1.00 24.17 176 TYR A N 1
ATOM 1333 C CA . TYR A 1 176 ? -5.050 -19.243 -9.048 1.00 24.17 176 TYR A CA 1
ATOM 1334 C C . TYR A 1 176 ? -3.778 -18.421 -8.688 1.00 24.17 176 TYR A C 1
ATOM 1336 O O . TYR A 1 176 ? -2.751 -19.032 -8.374 1.00 24.17 176 TYR A O 1
ATOM 1344 N N . LYS A 1 177 ? -3.835 -17.069 -8.696 1.00 28.80 177 LYS A N 1
ATOM 1345 C CA . LYS A 1 177 ? -2.828 -16.074 -8.190 1.00 28.80 177 LYS A CA 1
ATOM 1346 C C . LYS A 1 177 ? -3.288 -14.618 -8.528 1.00 28.80 177 LYS A C 1
ATOM 1348 O O . LYS A 1 177 ? -3.967 -14.525 -9.532 1.00 28.80 177 LYS A O 1
ATOM 1353 N N . GLU A 1 178 ? -2.921 -13.554 -7.751 1.00 33.81 178 GLU A N 1
ATOM 1354 C CA . GLU A 1 178 ? -2.741 -12.085 -8.128 1.00 33.81 178 GLU A CA 1
ATOM 1355 C C . GLU A 1 178 ? -3.059 -10.982 -7.039 1.00 33.81 178 GLU A C 1
ATOM 1357 O O . GLU A 1 178 ? -3.949 -10.175 -7.259 1.00 33.81 178 GLU A O 1
ATOM 1362 N N . TYR A 1 179 ? -2.368 -10.901 -5.867 1.00 36.28 179 TYR A N 1
ATOM 1363 C CA . TYR A 1 179 ? -2.749 -10.085 -4.651 1.00 36.28 179 TYR A CA 1
ATOM 1364 C C . TYR A 1 179 ? -1.683 -9.108 -4.085 1.00 36.28 179 TYR A C 1
ATOM 1366 O O . TYR A 1 179 ? -0.957 -9.492 -3.178 1.00 36.28 179 TYR A O 1
ATOM 1374 N N . TYR A 1 180 ? -1.495 -7.831 -4.428 1.00 36.16 180 TYR A N 1
ATOM 1375 C CA . TYR A 1 180 ? -2.414 -6.719 -4.712 1.00 36.16 180 TYR A CA 1
ATOM 1376 C C . TYR A 1 180 ? -1.806 -5.816 -5.821 1.00 36.16 180 TYR A C 1
ATOM 1378 O O . TYR A 1 180 ? -0.708 -6.077 -6.318 1.00 36.16 180 TYR A O 1
ATOM 1386 N N . ASP A 1 181 ? -2.474 -4.689 -6.084 1.00 43.38 181 ASP A N 1
ATOM 1387 C CA . ASP A 1 181 ? -2.273 -3.602 -7.055 1.00 43.38 181 ASP A CA 1
ATOM 1388 C C . ASP A 1 181 ? -0.959 -2.780 -6.997 1.00 43.38 181 ASP A C 1
ATOM 1390 O O . ASP A 1 181 ? -0.974 -1.578 -7.233 1.00 43.38 181 ASP A O 1
ATOM 1394 N N . ILE A 1 182 ? 0.172 -3.426 -6.668 1.00 39.75 182 ILE A N 1
ATOM 1395 C CA . ILE A 1 182 ? 1.524 -3.226 -7.255 1.00 39.75 182 ILE A CA 1
ATOM 1396 C C . ILE A 1 182 ? 2.606 -3.906 -6.389 1.00 39.75 182 ILE A C 1
ATOM 1398 O O . ILE A 1 182 ? 3.469 -4.601 -6.920 1.00 39.75 182 ILE A O 1
ATOM 1402 N N . ALA A 1 183 ? 2.565 -3.759 -5.057 1.00 32.56 183 ALA A N 1
ATOM 1403 C CA . ALA A 1 183 ? 3.659 -4.196 -4.165 1.00 32.56 183 ALA A CA 1
ATOM 1404 C C . ALA A 1 183 ? 3.388 -5.482 -3.346 1.00 32.56 183 ALA A C 1
ATOM 1406 O O . ALA A 1 183 ? 4.277 -5.958 -2.637 1.00 32.56 183 ALA A O 1
ATOM 1407 N N . LEU A 1 184 ? 2.169 -6.038 -3.388 1.00 36.88 184 LEU A N 1
ATOM 1408 C CA . LEU A 1 184 ? 1.694 -6.992 -2.363 1.00 36.88 184 LEU A CA 1
ATOM 1409 C C . LEU A 1 184 ? 1.749 -8.479 -2.779 1.00 36.88 184 LEU A C 1
ATOM 1411 O O . LEU A 1 184 ? 1.815 -9.357 -1.919 1.00 36.88 184 LEU A O 1
ATOM 1415 N N . TRP A 1 185 ? 1.785 -8.774 -4.086 1.00 36.88 185 TRP A N 1
ATOM 1416 C CA . TRP A 1 185 ? 1.540 -10.119 -4.662 1.00 36.88 185 TRP A CA 1
ATOM 1417 C C . TRP A 1 185 ? 2.531 -11.218 -4.279 1.00 36.88 185 TRP A C 1
ATOM 1419 O O . TRP A 1 185 ? 2.264 -12.417 -4.375 1.00 36.88 185 TRP A O 1
ATOM 1429 N N . THR A 1 186 ? 3.661 -10.803 -3.757 1.00 34.22 186 THR A N 1
ATOM 1430 C CA . THR A 1 186 ? 4.951 -11.464 -3.856 1.00 34.22 186 THR A CA 1
ATOM 1431 C C . THR A 1 186 ? 5.078 -12.832 -3.154 1.00 34.22 186 THR A C 1
ATOM 1433 O O . THR A 1 186 ? 6.106 -13.495 -3.216 1.00 34.22 186 THR A O 1
ATOM 1436 N N . ILE A 1 187 ? 4.094 -13.240 -2.354 1.00 29.97 187 ILE A N 1
ATOM 1437 C CA . ILE A 1 187 ? 4.404 -13.965 -1.112 1.00 29.97 187 ILE A CA 1
ATOM 1438 C C . ILE A 1 187 ? 3.455 -15.137 -0.791 1.00 29.97 187 ILE A C 1
ATOM 1440 O O . ILE A 1 187 ? 3.837 -16.061 -0.053 1.00 29.97 187 ILE A O 1
ATOM 1444 N N . LEU A 1 188 ? 2.243 -15.129 -1.349 1.00 29.22 188 LEU A N 1
ATOM 1445 C CA . LEU A 1 188 ? 1.075 -15.899 -0.885 1.00 29.22 188 LEU A CA 1
ATOM 1446 C C . LEU A 1 188 ? 0.889 -17.254 -1.576 1.00 29.22 188 LEU A C 1
ATOM 1448 O O . LEU A 1 188 ? -0.217 -17.670 -1.904 1.00 29.22 188 LEU A O 1
ATOM 1452 N N . GLN A 1 189 ? 2.001 -17.938 -1.820 1.00 26.72 189 GLN A N 1
ATOM 1453 C CA . GLN A 1 189 ? 2.062 -19.111 -2.694 1.00 26.72 189 GLN A CA 1
ATOM 1454 C C . GLN A 1 189 ? 2.575 -20.387 -2.006 1.00 26.72 189 GLN A C 1
ATOM 1456 O O . GLN A 1 189 ? 3.035 -21.309 -2.666 1.00 26.72 189 GLN A O 1
ATOM 1461 N N . ALA A 1 190 ? 2.424 -20.472 -0.680 1.00 24.81 190 ALA A N 1
ATOM 1462 C CA . ALA A 1 190 ? 2.465 -21.748 0.035 1.00 24.81 190 ALA A CA 1
ATOM 1463 C C . ALA A 1 190 ? 1.645 -21.693 1.330 1.00 24.81 190 ALA A C 1
ATOM 1465 O O . ALA A 1 190 ? 2.140 -21.188 2.333 1.00 24.81 190 ALA A O 1
ATOM 1466 N N . HIS A 1 191 ? 0.420 -22.224 1.290 1.00 27.08 191 HIS A N 1
ATOM 1467 C CA . HIS A 1 191 ? -0.233 -23.088 2.294 1.00 27.08 191 HIS A CA 1
ATOM 1468 C C . HIS A 1 191 ? -1.642 -23.406 1.762 1.00 27.08 191 HIS A C 1
ATOM 1470 O O . HIS A 1 191 ? -2.378 -22.496 1.398 1.00 27.08 191 HIS A O 1
ATOM 1476 N N . GLY A 1 192 ? -1.996 -24.689 1.641 1.00 23.42 192 GLY A N 1
ATOM 1477 C CA . GLY A 1 192 ? -3.211 -25.091 0.918 1.00 23.42 192 GLY A CA 1
ATOM 1478 C C . GLY A 1 192 ? -3.313 -26.589 0.643 1.00 23.42 192 GLY A C 1
ATOM 1479 O O . GLY A 1 192 ? -3.646 -26.988 -0.468 1.00 23.42 192 GLY A O 1
ATOM 1480 N N . ALA A 1 193 ? -2.985 -27.421 1.634 1.00 23.62 193 ALA A N 1
ATOM 1481 C CA . ALA A 1 193 ? -3.154 -28.867 1.556 1.00 23.62 193 ALA A CA 1
ATOM 1482 C C . ALA A 1 193 ? -3.833 -29.395 2.829 1.00 23.62 193 ALA A C 1
ATOM 1484 O O . ALA A 1 193 ? -3.451 -29.027 3.934 1.00 23.62 193 ALA A O 1
ATOM 1485 N N . GLU A 1 194 ? -4.790 -30.301 2.616 1.00 24.47 194 GLU A N 1
ATOM 1486 C CA . GLU A 1 194 ? -5.527 -31.113 3.594 1.00 24.47 194 GLU A CA 1
ATOM 1487 C C . GLU A 1 194 ? -6.600 -30.473 4.512 1.00 24.47 194 GLU A C 1
ATOM 1489 O O . GLU A 1 194 ? -6.340 -29.606 5.336 1.00 24.47 194 GLU A O 1
ATOM 1494 N N . ARG A 1 195 ? -7.782 -31.122 4.453 1.00 24.08 195 ARG A N 1
ATOM 1495 C CA . ARG A 1 195 ? -8.880 -31.219 5.446 1.00 24.08 195 ARG A CA 1
ATOM 1496 C C . ARG A 1 195 ? -9.767 -29.981 5.653 1.00 24.08 195 ARG A C 1
ATOM 1498 O O . ARG A 1 195 ? -9.353 -28.955 6.170 1.00 24.08 195 ARG A O 1
ATOM 1505 N N . GLY A 1 196 ? -11.052 -30.154 5.327 1.00 22.45 196 GLY A N 1
ATOM 1506 C CA . GLY A 1 196 ? -12.130 -29.211 5.634 1.00 22.45 196 GLY A CA 1
ATOM 1507 C C . GLY A 1 196 ? -13.112 -29.735 6.690 1.00 22.45 196 GLY A C 1
ATOM 1508 O O . GLY A 1 196 ? -13.041 -30.887 7.117 1.00 22.45 196 GLY A O 1
ATOM 1509 N N . GLY A 1 197 ? -14.055 -28.876 7.072 1.00 21.27 197 GLY A N 1
ATOM 1510 C CA . GLY A 1 197 ? -15.170 -29.145 7.983 1.00 21.27 197 GLY A CA 1
ATOM 1511 C C . GLY A 1 197 ? -16.033 -27.885 8.114 1.00 21.27 197 GLY A C 1
ATOM 1512 O O . GLY A 1 197 ? -15.500 -26.782 8.011 1.00 21.27 197 GLY A O 1
ATOM 1513 N N . ALA A 1 198 ? -17.350 -28.027 8.290 1.00 20.67 198 ALA A N 1
ATOM 1514 C CA . ALA A 1 198 ? -18.297 -26.907 8.249 1.00 20.67 198 ALA A CA 1
ATOM 1515 C C . ALA A 1 198 ? -19.314 -26.951 9.403 1.00 20.67 198 ALA A C 1
ATOM 1517 O O . ALA A 1 198 ? -19.808 -28.024 9.741 1.00 20.67 198 ALA A O 1
ATOM 1518 N N . LEU A 1 199 ? -19.631 -25.777 9.963 1.00 20.08 199 LEU A N 1
ATOM 1519 C CA . LEU A 1 199 ? -20.736 -25.463 10.890 1.00 20.08 199 LEU A CA 1
ATOM 1520 C C . LEU A 1 199 ? -20.793 -23.914 10.944 1.00 20.08 199 LEU A C 1
ATOM 1522 O O . LEU A 1 199 ? -19.750 -23.306 11.157 1.00 20.08 199 LEU A O 1
ATOM 1526 N N . ALA A 1 200 ? -21.841 -23.193 10.525 1.00 20.14 200 ALA A N 1
ATOM 1527 C CA . ALA A 1 200 ? -23.273 -23.178 10.880 1.00 20.14 200 ALA A CA 1
ATOM 1528 C C . ALA A 1 200 ? -23.597 -22.280 12.101 1.00 20.14 200 ALA A C 1
ATOM 1530 O O . ALA A 1 200 ? -22.878 -22.275 13.096 1.00 20.14 200 ALA A O 1
ATOM 1531 N N . ILE A 1 201 ? -24.668 -21.485 11.972 1.00 21.28 201 ILE A N 1
ATOM 1532 C CA . ILE A 1 201 ? -24.984 -20.279 12.767 1.00 21.28 201 ILE A CA 1
ATOM 1533 C C . ILE A 1 201 ? -26.142 -20.550 13.739 1.00 21.28 201 ILE A C 1
ATOM 1535 O O . ILE A 1 201 ? -27.070 -21.266 13.373 1.00 21.28 201 ILE A O 1
ATOM 1539 N N . TYR A 1 202 ? -26.149 -19.888 14.904 1.00 19.91 202 TYR A N 1
ATOM 1540 C CA . TYR A 1 202 ? -27.375 -19.591 15.662 1.00 19.91 202 TYR A CA 1
ATOM 1541 C C . TYR A 1 202 ? -27.357 -18.162 16.229 1.00 19.91 202 TYR A C 1
ATOM 1543 O O . TYR A 1 202 ? -26.297 -17.624 16.545 1.00 19.91 202 TYR A O 1
ATOM 1551 N N . VAL A 1 203 ? -28.548 -17.572 16.349 1.00 21.94 203 VAL A N 1
ATOM 1552 C CA . VAL A 1 203 ? -28.837 -16.235 16.895 1.00 21.94 203 VAL A CA 1
ATOM 1553 C C . VAL A 1 203 ? -30.018 -16.377 17.855 1.00 21.94 203 VAL A C 1
ATOM 1555 O O . VAL A 1 203 ? -30.961 -17.089 17.517 1.00 21.94 203 VAL A O 1
ATOM 1558 N N . ASP A 1 204 ? -30.001 -15.685 18.998 1.00 21.09 204 ASP A N 1
ATOM 1559 C CA . ASP A 1 204 ? -31.229 -15.339 19.730 1.00 21.09 204 ASP A CA 1
ATOM 1560 C C . ASP A 1 204 ? -31.063 -14.033 20.548 1.00 21.09 204 ASP A C 1
ATOM 1562 O O . ASP A 1 204 ? -30.029 -13.365 20.448 1.00 21.09 204 ASP A O 1
ATOM 1566 N N . THR A 1 205 ? -32.111 -13.612 21.263 1.00 22.47 205 THR A N 1
ATOM 1567 C CA . THR A 1 205 ? -32.520 -12.200 21.381 1.00 22.47 205 THR A CA 1
ATOM 1568 C C . THR A 1 205 ? -33.041 -11.778 22.776 1.00 22.47 205 THR A C 1
ATOM 1570 O O . THR A 1 205 ? -33.109 -12.586 23.696 1.00 22.47 205 THR A O 1
ATOM 1573 N N . GLU A 1 206 ? -33.437 -10.494 22.900 1.00 22.22 206 GLU A N 1
ATOM 1574 C CA . GLU A 1 206 ? -34.148 -9.846 24.034 1.00 22.22 206 GLU A CA 1
ATOM 1575 C C . GLU A 1 206 ? -33.348 -9.665 25.360 1.00 22.22 206 GLU A C 1
ATOM 1577 O O . GLU A 1 206 ? -32.534 -10.492 25.734 1.00 22.22 206 GLU A O 1
ATOM 1582 N N . ARG A 1 207 ? -33.494 -8.604 26.179 1.00 22.50 207 ARG A N 1
ATOM 1583 C CA . ARG A 1 207 ? -34.607 -7.659 26.423 1.00 22.50 207 ARG A CA 1
ATOM 1584 C C . ARG A 1 207 ? -34.115 -6.410 27.207 1.00 22.50 207 ARG A C 1
ATOM 1586 O O . ARG A 1 207 ? -32.993 -6.392 27.706 1.00 22.50 207 ARG A O 1
ATOM 1593 N N . SER A 1 208 ? -34.955 -5.380 27.345 1.00 21.28 208 SER A N 1
ATOM 1594 C CA . SER A 1 208 ? -34.597 -4.049 27.894 1.00 21.28 208 SER A CA 1
ATOM 1595 C C . SER A 1 208 ? -34.834 -3.857 29.406 1.00 21.28 208 SER A C 1
ATOM 1597 O O . SER A 1 208 ? -35.698 -4.507 29.990 1.00 21.28 208 SER A O 1
ATOM 1599 N N . ALA A 1 209 ? -34.176 -2.851 30.003 1.00 21.00 209 ALA A N 1
ATOM 1600 C CA . ALA A 1 209 ? -34.549 -2.239 31.289 1.00 21.00 209 ALA A CA 1
ATOM 1601 C C . ALA A 1 209 ? -34.305 -0.711 31.273 1.00 21.00 209 ALA A C 1
ATOM 1603 O O . ALA A 1 209 ? -33.433 -0.234 30.549 1.00 21.00 209 ALA A O 1
ATOM 1604 N N . VAL A 1 210 ? -35.073 0.055 32.060 1.00 24.12 210 VAL A N 1
ATOM 1605 C CA . VAL A 1 210 ? -35.028 1.533 32.137 1.00 24.12 210 VAL A CA 1
ATOM 1606 C C . VAL A 1 210 ? -34.868 1.968 33.596 1.00 24.12 210 VAL A C 1
ATOM 1608 O O . VAL A 1 210 ? -35.645 1.521 34.436 1.00 24.12 210 VAL A O 1
ATOM 1611 N N . ILE A 1 211 ? -33.905 2.852 33.892 1.00 21.31 211 ILE A N 1
ATOM 1612 C CA . ILE A 1 211 ? -33.710 3.496 35.209 1.00 21.31 211 ILE A CA 1
ATOM 1613 C C . ILE A 1 211 ? -33.378 4.995 35.014 1.00 21.31 211 ILE A C 1
ATOM 1615 O O . ILE A 1 211 ? -32.923 5.414 33.950 1.00 21.31 211 ILE A O 1
ATOM 1619 N N . GLU A 1 212 ? -33.703 5.818 36.015 1.00 21.62 212 GLU A N 1
ATOM 1620 C CA . GLU A 1 212 ? -33.876 7.275 35.920 1.00 21.62 212 GLU A CA 1
ATOM 1621 C C . GLU A 1 212 ? -32.596 8.137 35.987 1.00 21.62 212 GLU A C 1
ATOM 1623 O O . GLU A 1 212 ? -31.565 7.773 36.552 1.00 21.62 212 GLU A O 1
ATOM 1628 N N . ILE A 1 213 ? -32.706 9.368 35.470 1.00 22.59 213 ILE A N 1
ATOM 1629 C CA . ILE A 1 213 ? -31.628 10.366 35.406 1.00 22.59 213 ILE A CA 1
ATOM 1630 C C . ILE A 1 213 ? -31.482 11.117 36.741 1.00 22.59 213 ILE A C 1
ATOM 1632 O O . ILE A 1 213 ? -32.287 11.994 37.058 1.00 22.59 213 ILE A O 1
ATOM 1636 N N . ASN A 1 214 ? -30.381 10.896 37.465 1.00 21.48 214 ASN A N 1
ATOM 1637 C CA . ASN A 1 214 ? -30.030 11.682 38.656 1.00 21.48 214 ASN A CA 1
ATOM 1638 C C . ASN A 1 214 ? -29.007 12.795 38.344 1.00 21.48 214 ASN A C 1
ATOM 1640 O O . ASN A 1 214 ? -27.797 12.572 38.294 1.00 21.48 214 ASN A O 1
ATOM 1644 N N . ARG A 1 215 ? -29.480 14.035 38.149 1.00 26.58 215 ARG A N 1
ATOM 1645 C CA . ARG A 1 215 ? -28.608 15.209 37.926 1.00 26.58 215 ARG A CA 1
ATOM 1646 C C . ARG A 1 215 ? -27.916 15.652 39.223 1.00 26.58 215 ARG A C 1
ATOM 1648 O O . ARG A 1 215 ? -28.577 15.889 40.230 1.00 26.58 215 ARG A O 1
ATOM 1655 N N . ARG A 1 216 ? -26.602 15.906 39.169 1.00 25.78 216 ARG A N 1
ATOM 1656 C CA . ARG A 1 216 ? -25.846 16.654 40.199 1.00 25.78 216 ARG A CA 1
ATOM 1657 C C . ARG A 1 216 ? -25.181 17.908 39.594 1.00 25.78 216 ARG A C 1
ATOM 1659 O O . ARG A 1 216 ? -24.983 17.955 38.379 1.00 25.78 216 ARG A O 1
ATOM 1666 N N . PRO A 1 217 ? -24.940 18.974 40.385 1.00 32.09 217 PRO A N 1
ATOM 1667 C CA . PRO A 1 217 ? -24.775 20.326 39.844 1.00 32.09 217 PRO A CA 1
ATOM 1668 C C . PRO A 1 217 ? -23.388 20.608 39.247 1.00 32.09 217 PRO A C 1
ATOM 1670 O O . PRO A 1 217 ? -22.365 20.146 39.751 1.00 32.09 217 PRO A O 1
ATOM 1673 N N . ARG A 1 218 ? -23.357 21.453 38.205 1.00 37.72 218 ARG A N 1
ATOM 1674 C CA . ARG A 1 218 ? -22.121 22.025 37.643 1.00 37.72 218 ARG A CA 1
ATOM 1675 C C . ARG A 1 218 ? -21.408 22.905 38.679 1.00 37.72 218 ARG A C 1
ATOM 1677 O O . ARG A 1 218 ? -22.049 23.713 39.350 1.00 37.72 218 ARG A O 1
ATOM 1684 N N . LYS A 1 219 ? -20.076 22.799 38.750 1.00 51.25 219 LYS A N 1
ATOM 1685 C CA . LYS A 1 219 ? -19.219 23.776 39.446 1.00 51.25 219 LYS A CA 1
ATOM 1686 C C . LYS A 1 219 ? -19.224 25.120 38.704 1.00 51.25 219 LYS A C 1
ATOM 1688 O O . LYS A 1 219 ? -19.574 25.196 37.528 1.00 51.25 219 LYS A O 1
ATOM 1693 N N . SER A 1 220 ? -18.823 26.190 39.391 1.00 55.03 220 SER A N 1
ATOM 1694 C CA . SER A 1 220 ? -18.660 27.510 38.771 1.00 55.03 220 SER A CA 1
ATOM 1695 C C . SER A 1 220 ? -17.349 27.593 37.983 1.00 55.03 220 SER A C 1
ATOM 1697 O O . SER A 1 220 ? -16.294 27.224 38.499 1.00 55.03 220 SER A O 1
ATOM 1699 N N . THR A 1 221 ? -17.387 28.197 36.794 1.00 48.19 221 THR A N 1
ATOM 1700 C CA . THR A 1 221 ? -16.206 28.508 35.961 1.00 48.19 221 THR A CA 1
ATOM 1701 C C . THR A 1 221 ? -15.131 29.314 36.702 1.00 48.19 221 THR A C 1
ATOM 1703 O O . THR A 1 221 ? -13.946 29.231 36.381 1.00 48.19 221 THR A O 1
ATOM 1706 N N . ARG A 1 222 ? -15.505 30.068 37.747 1.00 58.19 222 ARG A N 1
ATOM 1707 C CA . ARG A 1 222 ? -14.559 30.810 38.600 1.00 58.19 222 ARG A CA 1
ATOM 1708 C C . ARG A 1 222 ? -13.691 29.895 39.477 1.00 58.19 222 ARG A C 1
ATOM 1710 O O . ARG A 1 222 ? -12.597 30.296 39.862 1.00 58.19 222 ARG A O 1
ATOM 1717 N N . GLN A 1 223 ? -14.179 28.692 39.780 1.00 52.72 223 GLN A N 1
ATOM 1718 C CA . GLN A 1 223 ? -13.481 27.650 40.538 1.00 52.72 223 GLN A CA 1
ATOM 1719 C C . GLN A 1 223 ? -12.578 26.830 39.603 1.00 52.72 223 GLN A C 1
ATOM 1721 O O . GLN A 1 223 ? -11.397 26.654 39.875 1.00 52.72 223 GLN A O 1
ATOM 1726 N N . GLU A 1 224 ? -13.100 26.476 38.430 1.00 54.09 224 GLU A N 1
ATOM 1727 C CA . GLU A 1 224 ? -12.376 25.840 37.317 1.00 54.09 224 GLU A CA 1
ATOM 1728 C C . GLU A 1 224 ? -11.130 26.651 36.892 1.00 54.09 224 GLU A C 1
ATOM 1730 O O . GLU A 1 224 ? -10.030 26.114 36.737 1.00 54.09 224 GLU A O 1
ATOM 1735 N N . LEU A 1 225 ? -11.267 27.981 36.807 1.00 63.84 225 LEU A N 1
ATOM 1736 C CA . LEU A 1 225 ? -10.167 28.911 36.528 1.00 63.84 225 LEU A CA 1
ATOM 1737 C C . LEU A 1 225 ? -9.139 29.013 37.674 1.00 63.84 225 LEU A C 1
ATOM 1739 O O . LEU A 1 225 ? -7.989 29.381 37.426 1.00 63.84 225 LEU A O 1
ATOM 1743 N N . ALA A 1 226 ? -9.528 28.715 38.917 1.00 69.19 226 ALA A N 1
ATOM 1744 C CA . ALA A 1 226 ? -8.611 28.679 40.056 1.00 69.19 226 ALA A CA 1
ATOM 1745 C C . ALA A 1 226 ? -7.788 27.381 40.049 1.00 69.19 226 ALA A C 1
ATOM 1747 O O . ALA A 1 226 ? -6.558 27.450 40.092 1.00 69.19 226 ALA A O 1
ATOM 1748 N N . ASP A 1 227 ? -8.450 26.233 39.881 1.00 65.69 227 ASP A N 1
ATOM 1749 C CA . ASP A 1 227 ? -7.814 24.912 39.787 1.00 65.69 227 ASP A CA 1
ATOM 1750 C C . ASP A 1 227 ? -6.826 24.866 38.601 1.00 65.69 227 ASP A C 1
ATOM 1752 O O . ASP A 1 227 ? -5.671 24.462 38.752 1.00 65.69 227 ASP A O 1
ATOM 1756 N N . THR A 1 228 ? -7.221 25.411 37.442 1.00 61.06 228 THR A N 1
ATOM 1757 C CA . THR A 1 228 ? -6.347 25.538 36.257 1.00 61.06 228 THR A CA 1
ATOM 1758 C C . THR A 1 228 ? -5.095 26.379 36.549 1.00 61.06 228 THR A C 1
ATOM 1760 O O . THR A 1 228 ? -3.986 26.009 36.165 1.00 61.06 228 THR A O 1
ATOM 1763 N N . LYS A 1 229 ? -5.234 27.502 37.270 1.00 73.75 229 LYS A N 1
ATOM 1764 C CA . LYS A 1 229 ? -4.096 28.371 37.633 1.00 73.75 229 LYS A CA 1
ATOM 1765 C C . LYS A 1 229 ? -3.178 27.759 38.692 1.00 73.75 229 LYS A C 1
ATOM 1767 O O . LYS A 1 229 ? -1.990 28.081 38.699 1.00 73.75 229 LYS A O 1
ATOM 1772 N N . ALA A 1 230 ? -3.688 26.884 39.557 1.00 75.06 230 ALA A N 1
ATOM 1773 C CA . ALA A 1 230 ? -2.852 26.088 40.452 1.00 75.06 230 ALA A CA 1
ATOM 1774 C C . ALA A 1 230 ? -2.015 25.071 39.654 1.00 75.06 230 ALA A C 1
ATOM 1776 O O . ALA A 1 230 ? -0.796 25.016 39.817 1.00 75.06 230 ALA A O 1
ATOM 1777 N N . ARG A 1 231 ? -2.653 24.353 38.718 1.00 64.56 231 ARG A N 1
ATOM 1778 C CA . ARG A 1 231 ? -2.021 23.323 37.876 1.00 64.56 231 ARG A CA 1
ATOM 1779 C C . ARG A 1 231 ? -0.886 23.859 36.995 1.00 64.56 231 ARG A C 1
ATOM 1781 O O . ARG A 1 231 ? 0.126 23.187 36.829 1.00 64.56 231 ARG A O 1
ATOM 1788 N N . VAL A 1 232 ? -1.013 25.083 36.474 1.00 72.56 232 VAL A N 1
ATOM 1789 C CA . VAL A 1 232 ? 0.066 25.738 35.706 1.00 72.56 232 VAL A CA 1
ATOM 1790 C C . VAL A 1 232 ? 1.304 25.989 36.576 1.00 72.56 232 VAL A C 1
ATOM 1792 O O . VAL A 1 232 ? 2.406 25.633 36.171 1.00 72.56 232 VAL A O 1
ATOM 1795 N N . ARG A 1 233 ? 1.137 26.510 37.800 1.00 72.75 233 ARG A N 1
ATOM 1796 C CA . ARG A 1 233 ? 2.264 26.785 38.718 1.00 72.75 233 ARG A CA 1
ATOM 1797 C C . ARG A 1 233 ? 2.991 25.515 39.168 1.00 72.75 233 ARG A C 1
ATOM 1799 O O . ARG A 1 233 ? 4.208 25.526 39.331 1.00 72.75 233 ARG A O 1
ATOM 1806 N N . GLU A 1 234 ? 2.251 24.423 39.355 1.00 75.44 234 GLU A N 1
ATOM 1807 C CA . GLU A 1 234 ? 2.793 23.091 39.659 1.00 75.44 234 GLU A CA 1
ATOM 1808 C C . GLU A 1 234 ? 3.720 22.593 38.527 1.00 75.44 234 GLU A C 1
ATOM 1810 O O . GLU A 1 234 ? 4.838 22.129 38.774 1.00 75.44 234 GLU A O 1
ATOM 1815 N N . LEU A 1 235 ? 3.300 22.774 37.270 1.00 60.66 235 LEU A N 1
ATOM 1816 C CA . LEU A 1 235 ? 4.084 22.418 36.081 1.00 60.66 235 LEU A CA 1
ATOM 1817 C C . LEU A 1 235 ? 5.303 23.335 35.874 1.00 60.66 235 LEU A C 1
ATOM 1819 O O . LEU A 1 235 ? 6.385 22.845 35.548 1.00 60.66 235 LEU A O 1
ATOM 1823 N N . GLU A 1 236 ? 5.164 24.643 36.108 1.00 77.31 236 GLU A N 1
ATOM 1824 C CA . GLU A 1 236 ? 6.268 25.615 36.042 1.00 77.31 236 GLU A CA 1
ATOM 1825 C C . GLU A 1 236 ? 7.384 25.285 37.049 1.00 77.31 236 GLU A C 1
ATOM 1827 O O . GLU A 1 236 ? 8.562 25.262 36.682 1.00 77.31 236 GLU A O 1
ATOM 1832 N N . ALA A 1 237 ? 7.026 24.955 38.296 1.00 75.56 237 ALA A N 1
ATOM 1833 C CA . ALA A 1 237 ? 7.984 24.522 39.315 1.00 75.56 237 ALA A CA 1
ATOM 1834 C C . ALA A 1 237 ? 8.695 23.209 38.924 1.00 75.56 237 ALA A C 1
ATOM 1836 O O . ALA A 1 237 ? 9.915 23.090 39.061 1.00 75.56 237 ALA A O 1
ATOM 1837 N N . THR A 1 238 ? 7.950 22.249 38.368 1.00 73.56 238 THR A N 1
ATOM 1838 C CA . THR A 1 238 ? 8.488 20.955 37.910 1.00 73.56 238 THR A CA 1
ATOM 1839 C C . THR A 1 238 ? 9.490 21.127 36.757 1.00 73.56 238 THR A C 1
ATOM 1841 O O . THR A 1 238 ? 10.562 20.515 36.756 1.00 73.56 238 THR A O 1
ATOM 1844 N N . LEU A 1 239 ? 9.197 22.016 35.802 1.00 59.59 239 LEU A N 1
ATOM 1845 C CA . LEU A 1 239 ? 10.090 22.343 34.682 1.00 59.59 239 LEU A CA 1
ATOM 1846 C C . LEU A 1 239 ? 11.381 23.058 35.111 1.00 59.59 239 LEU A C 1
ATOM 1848 O O . LEU A 1 239 ? 12.413 22.900 34.451 1.00 59.59 239 LEU A O 1
ATOM 1852 N N . LEU A 1 240 ? 11.353 23.826 36.204 1.00 68.19 240 LEU A N 1
ATOM 1853 C CA . LEU A 1 240 ? 12.558 24.431 36.778 1.00 68.19 240 LEU A CA 1
ATOM 1854 C C . LEU A 1 240 ? 13.471 23.366 37.404 1.00 68.19 240 LEU A C 1
ATOM 1856 O O . LEU A 1 240 ? 14.652 23.321 37.057 1.00 68.19 240 LEU A O 1
ATOM 1860 N N . GLY A 1 241 ? 12.927 22.449 38.212 1.00 67.12 241 GLY A N 1
ATOM 1861 C CA . GLY A 1 241 ? 13.700 21.342 38.797 1.00 67.12 241 GLY A CA 1
ATOM 1862 C C . GLY A 1 241 ? 14.368 20.440 37.747 1.00 67.12 241 GLY A C 1
ATOM 1863 O O . GLY A 1 241 ? 15.544 20.091 37.873 1.00 67.12 241 GLY A O 1
ATOM 1864 N N . LEU A 1 242 ? 13.667 20.137 36.646 1.00 59.06 242 LEU A N 1
ATOM 1865 C CA . LEU A 1 242 ? 14.230 19.382 35.514 1.00 59.06 242 LEU A CA 1
ATOM 1866 C C . LEU A 1 242 ? 15.407 20.106 34.825 1.00 59.06 242 LEU A C 1
ATOM 1868 O O . LEU A 1 242 ? 16.381 19.473 34.405 1.00 59.06 242 LEU A O 1
ATOM 1872 N N . LYS A 1 243 ? 15.371 21.442 34.725 1.00 58.31 243 LYS A N 1
ATOM 1873 C CA . LYS A 1 243 ? 16.496 22.218 34.168 1.00 58.31 243 LYS A CA 1
ATOM 1874 C C . LYS A 1 243 ? 17.738 22.193 35.060 1.00 58.31 243 LYS A C 1
ATOM 1876 O O . LYS A 1 243 ? 18.851 22.287 34.536 1.00 58.31 243 LYS A O 1
ATOM 1881 N N . GLU A 1 244 ? 17.582 22.061 36.374 1.00 57.22 244 GLU A N 1
ATOM 1882 C CA . GLU A 1 244 ? 18.719 21.974 37.297 1.00 57.22 244 GLU A CA 1
ATOM 1883 C C . GLU A 1 244 ? 19.372 20.585 37.279 1.00 57.22 244 GLU A C 1
ATOM 1885 O O . GLU A 1 244 ? 20.602 20.505 37.199 1.00 57.22 244 GLU A O 1
ATOM 1890 N N . SER A 1 245 ? 18.587 19.502 37.202 1.00 48.50 245 SER A N 1
ATOM 1891 C CA . SER A 1 245 ? 19.138 18.142 37.046 1.00 48.50 245 SER A CA 1
ATOM 1892 C C . SER A 1 245 ? 19.948 17.988 35.749 1.00 48.50 245 SER A C 1
ATOM 1894 O O . SER A 1 245 ? 21.046 17.423 35.753 1.00 48.50 245 SER A O 1
ATOM 1896 N N . THR A 1 246 ? 19.482 18.594 34.650 1.00 47.25 246 THR A N 1
ATOM 1897 C CA . THR A 1 246 ? 20.206 18.603 33.364 1.00 47.25 246 THR A CA 1
ATOM 1898 C C . THR A 1 246 ? 21.583 19.280 33.485 1.00 47.25 246 THR A C 1
ATOM 1900 O O . THR A 1 246 ? 22.571 18.793 32.931 1.00 47.25 246 THR A O 1
ATOM 1903 N N . LYS A 1 247 ? 21.683 20.372 34.262 1.00 47.16 247 LYS A N 1
ATOM 1904 C CA . LYS A 1 247 ? 22.950 21.088 34.512 1.00 47.16 247 LYS A CA 1
ATOM 1905 C C . LYS A 1 247 ? 23.920 20.326 35.417 1.00 47.16 247 LYS A C 1
ATOM 1907 O O . LYS A 1 247 ? 25.126 20.547 35.309 1.00 47.16 247 LYS A O 1
ATOM 1912 N N . GLN A 1 248 ? 23.431 19.455 36.301 1.00 45.56 248 GLN A N 1
ATOM 1913 C CA . GLN A 1 248 ? 24.298 18.586 37.102 1.00 45.56 248 GLN A CA 1
ATOM 1914 C C . GLN A 1 248 ? 24.884 17.453 36.248 1.00 45.56 248 GLN A C 1
ATOM 1916 O O . GLN A 1 248 ? 26.103 17.278 36.245 1.00 45.56 248 GLN A O 1
ATOM 1921 N N . ASN A 1 249 ? 24.066 16.773 35.436 1.00 40.62 249 ASN A N 1
ATOM 1922 C CA . ASN A 1 249 ? 24.540 15.681 34.574 1.00 40.62 249 ASN A CA 1
ATOM 1923 C C . ASN A 1 249 ? 25.594 16.132 33.541 1.00 40.62 249 ASN A C 1
ATOM 1925 O O . ASN A 1 249 ? 26.531 15.389 33.255 1.00 40.62 249 ASN A O 1
ATOM 1929 N N . GLN A 1 250 ? 25.520 17.370 33.035 1.00 41.03 250 GLN A N 1
ATOM 1930 C CA . GLN A 1 250 ? 26.528 17.900 32.101 1.00 41.03 250 GLN A CA 1
ATOM 1931 C C . GLN A 1 250 ? 27.913 18.177 32.721 1.00 41.03 250 GLN A C 1
ATOM 1933 O O . GLN A 1 250 ? 28.866 18.383 31.973 1.00 41.03 250 GLN A O 1
ATOM 1938 N N . LYS A 1 251 ? 28.078 18.142 34.053 1.00 39.03 251 LYS A N 1
ATOM 1939 C CA . LYS A 1 251 ? 29.405 18.272 34.693 1.00 39.03 251 LYS A CA 1
ATOM 1940 C C . LYS A 1 251 ? 30.180 16.950 34.809 1.00 39.03 251 LYS A C 1
ATOM 1942 O O . LYS A 1 251 ? 31.323 16.975 35.256 1.00 39.03 251 LYS A O 1
ATOM 1947 N N . GLY A 1 252 ? 29.592 15.819 34.407 1.00 36.19 252 GLY A N 1
ATOM 1948 C CA . GLY A 1 252 ? 30.202 14.488 34.538 1.00 36.19 252 GLY A CA 1
ATOM 1949 C C . GLY A 1 252 ? 31.180 14.072 33.428 1.00 36.19 252 GLY A C 1
ATOM 1950 O O . GLY A 1 252 ? 31.938 13.129 33.632 1.00 36.19 252 GLY A O 1
ATOM 1951 N N . LEU A 1 253 ? 31.193 14.745 32.269 1.00 36.53 253 LEU A N 1
ATOM 1952 C CA . LEU A 1 253 ? 32.036 14.377 31.119 1.00 36.53 253 LEU A CA 1
ATOM 1953 C C . LEU A 1 253 ? 33.089 15.447 30.793 1.00 36.53 253 LEU A C 1
ATOM 1955 O O . LEU A 1 253 ? 32.929 16.252 29.877 1.00 36.53 253 LEU A O 1
ATOM 1959 N N . ALA A 1 254 ? 34.204 15.414 31.524 1.00 28.94 254 ALA A N 1
ATOM 1960 C CA . ALA A 1 254 ? 35.435 16.090 31.122 1.00 28.94 254 ALA A CA 1
ATOM 1961 C C . ALA A 1 254 ? 36.244 15.181 30.176 1.00 28.94 254 ALA A C 1
ATOM 1963 O O . ALA A 1 254 ? 36.608 14.064 30.540 1.00 28.94 254 ALA A O 1
ATOM 1964 N N . ILE A 1 255 ? 36.521 15.651 28.958 1.00 32.25 255 ILE A N 1
ATOM 1965 C CA . ILE A 1 255 ? 37.252 14.883 27.939 1.00 32.25 255 ILE A CA 1
ATOM 1966 C C . ILE A 1 255 ? 38.756 14.892 28.254 1.00 32.25 255 ILE A C 1
ATOM 1968 O O . ILE A 1 255 ? 39.363 15.956 28.364 1.00 32.25 255 ILE A O 1
ATOM 1972 N N . LEU A 1 256 ? 39.366 13.707 28.345 1.00 28.48 256 LEU A N 1
ATOM 1973 C CA . LEU A 1 256 ? 40.821 13.539 28.418 1.00 28.48 256 LEU A CA 1
ATOM 1974 C C . LEU A 1 256 ? 41.423 13.457 27.009 1.00 28.48 256 LEU A C 1
ATOM 1976 O O . LEU A 1 256 ? 41.110 12.549 26.242 1.00 28.48 256 LEU A O 1
ATOM 1980 N N . SER A 1 257 ? 42.312 14.395 26.682 1.00 30.75 257 SER A N 1
ATOM 1981 C CA . SER A 1 257 ? 43.011 14.460 25.392 1.00 30.75 257 SER A CA 1
ATOM 1982 C C . SER A 1 257 ? 44.144 13.425 25.294 1.00 30.75 257 SER A C 1
ATOM 1984 O O . SER A 1 257 ? 45.058 13.469 26.122 1.00 30.75 257 SER A O 1
ATOM 1986 N N . PRO A 1 258 ? 44.176 12.549 24.270 1.00 30.75 258 PRO A N 1
ATOM 1987 C CA . PRO A 1 258 ? 45.321 11.674 24.021 1.00 30.75 258 PRO A CA 1
ATOM 1988 C C . PRO A 1 258 ? 46.545 12.455 23.519 1.00 30.75 258 PRO A C 1
ATOM 1990 O O . PRO A 1 258 ? 46.433 13.354 22.683 1.00 30.75 258 PRO A O 1
ATOM 1993 N N . SER A 1 259 ? 47.730 12.095 24.009 1.00 26.48 259 SER A N 1
ATOM 1994 C CA . SER A 1 259 ? 49.012 12.661 23.580 1.00 26.48 259 SER A CA 1
ATOM 1995 C C . SER A 1 259 ? 49.559 11.979 22.315 1.00 26.48 259 SER A C 1
ATOM 1997 O O . SER A 1 259 ? 49.156 10.878 21.944 1.00 26.48 259 SER A O 1
ATOM 1999 N N . ARG A 1 260 ? 50.505 12.638 21.631 1.00 33.16 260 ARG A N 1
ATOM 2000 C CA . ARG A 1 260 ? 51.210 12.065 20.472 1.00 33.16 260 ARG A CA 1
ATOM 2001 C C . ARG A 1 260 ? 52.139 10.923 20.903 1.00 33.16 260 ARG A C 1
ATOM 2003 O O . ARG A 1 260 ? 53.086 11.163 21.647 1.00 33.16 260 ARG A O 1
ATOM 2010 N N . SER A 1 261 ? 51.973 9.744 20.313 1.00 26.59 261 SER A N 1
ATOM 2011 C CA . SER A 1 261 ? 53.036 8.743 20.162 1.00 26.59 261 SER A CA 1
ATOM 2012 C C . SER A 1 261 ? 52.874 8.016 18.819 1.00 26.59 261 SER A C 1
ATOM 2014 O O . SER A 1 261 ? 51.802 8.046 18.216 1.00 26.59 261 SER A O 1
ATOM 2016 N N . SER A 1 262 ? 53.960 7.450 18.287 1.00 31.08 262 SER A N 1
ATOM 2017 C CA . SER A 1 262 ? 54.038 7.018 16.884 1.00 31.08 262 SER A CA 1
ATOM 2018 C C . SER A 1 262 ? 54.663 5.635 16.723 1.00 31.08 262 SER A C 1
ATOM 2020 O O . SER A 1 262 ? 55.821 5.437 17.088 1.00 31.08 262 SER A O 1
ATOM 2022 N N . SER A 1 263 ? 53.938 4.708 16.096 1.00 26.27 263 SER A N 1
ATOM 2023 C CA . SER A 1 263 ? 54.481 3.517 15.423 1.00 26.27 263 SER A CA 1
ATOM 2024 C C . SER A 1 263 ? 53.443 2.944 14.443 1.00 26.27 263 SER A C 1
ATOM 2026 O O . SER A 1 263 ? 52.248 3.020 14.732 1.00 26.27 263 SER A O 1
ATOM 2028 N N . PRO A 1 264 ? 53.855 2.393 13.287 1.00 33.38 264 PRO A N 1
ATOM 2029 C CA . PRO A 1 264 ? 52.931 1.917 12.260 1.00 33.38 264 PRO A CA 1
ATOM 2030 C C . PRO A 1 264 ? 52.434 0.491 12.551 1.00 33.38 264 PRO A C 1
ATOM 2032 O O . PRO A 1 264 ? 53.141 -0.486 12.312 1.00 33.38 264 PRO A O 1
ATOM 2035 N N . ALA A 1 265 ? 51.193 0.358 13.022 1.00 26.64 265 ALA A N 1
ATOM 2036 C CA . ALA A 1 265 ? 50.473 -0.915 12.963 1.00 26.64 265 ALA A CA 1
ATOM 2037 C C . ALA A 1 265 ? 49.974 -1.156 11.526 1.00 26.64 265 ALA A C 1
ATOM 2039 O O . ALA A 1 265 ? 49.529 -0.220 10.859 1.00 26.64 265 ALA A O 1
ATOM 2040 N N . SER A 1 266 ? 50.050 -2.395 11.033 1.00 29.08 266 SER A N 1
ATOM 2041 C CA . SER A 1 266 ? 49.653 -2.724 9.662 1.00 29.08 266 SER A CA 1
ATOM 2042 C C . SER A 1 266 ? 48.174 -2.428 9.409 1.00 29.08 266 SER A C 1
ATOM 2044 O O . SER A 1 266 ? 47.296 -2.835 10.173 1.00 29.08 266 SER A O 1
ATOM 2046 N N . ALA A 1 267 ? 47.891 -1.770 8.285 1.00 30.70 267 ALA A N 1
ATOM 2047 C CA . ALA A 1 267 ? 46.536 -1.665 7.772 1.00 30.70 267 ALA A CA 1
ATOM 2048 C C . ALA A 1 267 ? 46.032 -3.071 7.410 1.00 30.70 267 ALA A C 1
ATOM 2050 O O . ALA A 1 267 ? 46.393 -3.629 6.373 1.00 30.70 267 ALA A O 1
ATOM 2051 N N . ARG A 1 268 ? 45.200 -3.658 8.277 1.00 26.66 268 ARG A N 1
ATOM 2052 C CA . ARG A 1 268 ? 44.364 -4.797 7.886 1.00 26.66 268 ARG A CA 1
ATOM 2053 C C . ARG A 1 268 ? 43.431 -4.325 6.764 1.00 26.66 268 ARG A C 1
ATOM 2055 O O . ARG A 1 268 ? 42.877 -3.231 6.898 1.00 26.66 268 ARG A O 1
ATOM 2062 N N . PRO A 1 269 ? 43.220 -5.113 5.695 1.00 32.31 269 PRO A N 1
ATOM 2063 C CA . PRO A 1 269 ? 42.134 -4.822 4.772 1.00 32.31 269 PRO A CA 1
ATOM 2064 C C . PRO A 1 269 ? 40.816 -4.815 5.552 1.00 32.31 269 PRO A C 1
ATOM 2066 O O . PRO A 1 269 ? 40.637 -5.597 6.493 1.00 32.31 269 PRO A O 1
ATOM 2069 N N . VAL A 1 270 ? 39.894 -3.935 5.163 1.00 32.25 270 VAL A N 1
ATOM 2070 C CA . VAL A 1 270 ? 38.517 -4.001 5.656 1.00 32.25 270 VAL A CA 1
ATOM 2071 C C . VAL A 1 270 ? 37.928 -5.299 5.112 1.00 32.25 270 VAL A C 1
ATOM 2073 O O . VAL A 1 270 ? 37.684 -5.421 3.917 1.00 32.25 270 VAL A O 1
ATOM 2076 N N . SER A 1 271 ? 37.787 -6.293 5.990 1.00 34.34 271 SER A N 1
ATOM 2077 C CA . SER A 1 271 ? 37.110 -7.552 5.678 1.00 34.34 271 SER A CA 1
ATOM 2078 C C . SER A 1 271 ? 35.682 -7.261 5.208 1.00 34.34 271 SER A C 1
ATOM 2080 O O . SER A 1 271 ? 35.083 -6.288 5.667 1.00 34.34 271 SER A O 1
ATOM 2082 N N . GLU A 1 272 ? 35.144 -8.093 4.314 1.00 36.12 272 GLU A N 1
ATOM 2083 C CA . GLU A 1 272 ? 33.813 -7.967 3.693 1.00 36.12 272 GLU A CA 1
ATOM 2084 C C . GLU A 1 272 ? 32.679 -8.245 4.704 1.00 36.12 272 GLU A C 1
ATOM 2086 O O . GLU A 1 272 ? 31.889 -9.183 4.593 1.00 36.12 272 GLU A O 1
ATOM 2091 N N . ALA A 1 273 ? 32.633 -7.434 5.757 1.00 36.38 273 ALA A N 1
ATOM 2092 C CA . ALA A 1 273 ? 31.817 -7.638 6.934 1.00 36.38 273 ALA A CA 1
ATOM 2093 C C . ALA A 1 273 ? 30.467 -6.918 6.810 1.00 36.38 273 ALA A C 1
ATOM 2095 O O . ALA A 1 273 ? 30.342 -5.740 7.136 1.00 36.38 273 ALA A O 1
ATOM 2096 N N . LEU A 1 274 ? 29.436 -7.687 6.448 1.00 46.66 274 LEU A N 1
ATOM 2097 C CA . LEU A 1 274 ? 28.060 -7.481 6.929 1.00 46.66 274 LEU A CA 1
ATOM 2098 C C . LEU A 1 274 ? 27.415 -6.109 6.627 1.00 46.66 274 LEU A C 1
ATOM 2100 O O . LEU A 1 274 ? 26.599 -5.619 7.409 1.00 46.66 274 LEU A O 1
ATOM 2104 N N . LEU A 1 275 ? 27.705 -5.514 5.465 1.00 51.72 275 LEU A N 1
ATOM 2105 C CA . LEU A 1 275 ? 26.959 -4.358 4.948 1.00 51.72 275 LEU A CA 1
ATOM 2106 C C . LEU A 1 275 ? 25.558 -4.770 4.458 1.00 51.72 275 LEU A C 1
ATOM 2108 O O . LEU A 1 275 ? 25.318 -4.925 3.264 1.00 51.72 275 LEU A O 1
ATOM 2112 N N . SER A 1 276 ? 24.626 -4.927 5.401 1.00 62.59 276 SER A N 1
ATOM 2113 C CA . SER A 1 276 ? 23.187 -5.000 5.122 1.00 62.59 276 SER A CA 1
ATOM 2114 C C . SER A 1 276 ? 22.623 -3.577 5.108 1.00 62.59 276 SER A C 1
ATOM 2116 O O . SER A 1 276 ? 22.319 -3.011 6.158 1.00 62.59 276 SER A O 1
ATOM 2118 N N . TYR A 1 277 ? 22.493 -2.989 3.917 1.00 69.62 277 TYR A N 1
ATOM 2119 C CA . TYR A 1 277 ? 21.967 -1.633 3.696 1.00 69.62 277 TYR A CA 1
ATOM 2120 C C . TYR A 1 277 ? 20.503 -1.481 4.141 1.00 69.62 277 TYR A C 1
ATOM 2122 O O . TYR A 1 277 ? 20.033 -0.371 4.383 1.00 69.62 277 TYR A O 1
ATOM 2130 N N . LEU A 1 278 ? 19.796 -2.602 4.295 1.00 73.12 278 LEU A N 1
ATOM 2131 C CA . LEU A 1 278 ? 18.477 -2.688 4.912 1.00 73.12 278 LEU A CA 1
ATOM 2132 C C . LEU A 1 278 ? 18.530 -3.666 6.096 1.00 73.12 278 LEU A C 1
ATOM 2134 O O . LEU A 1 278 ? 18.947 -4.811 5.907 1.00 73.12 278 LEU A O 1
ATOM 2138 N N . PRO A 1 279 ? 18.095 -3.268 7.306 1.00 76.12 279 PRO A N 1
ATOM 2139 C CA . PRO A 1 279 ? 17.882 -4.208 8.404 1.00 76.12 279 PRO A CA 1
ATOM 2140 C C . PRO A 1 279 ? 16.517 -4.911 8.265 1.00 76.12 279 PRO A C 1
ATOM 2142 O O . PRO A 1 279 ? 15.512 -4.248 7.989 1.00 76.12 279 PRO A O 1
ATOM 2145 N N . ASP A 1 280 ? 16.499 -6.229 8.477 1.00 82.75 280 ASP A N 1
ATOM 2146 C CA . ASP A 1 280 ? 15.376 -7.165 8.275 1.00 82.75 280 ASP A CA 1
ATOM 2147 C C . ASP A 1 280 ? 14.321 -7.093 9.403 1.00 82.75 280 ASP A C 1
ATOM 2149 O O . ASP A 1 280 ? 14.676 -7.162 10.573 1.00 82.75 280 ASP A O 1
ATOM 2153 N N . THR A 1 281 ? 13.019 -7.020 9.094 1.00 82.94 281 THR A N 1
ATOM 2154 C CA . THR A 1 281 ? 11.933 -7.032 10.106 1.00 82.94 281 THR A CA 1
ATOM 2155 C C . THR A 1 281 ? 11.636 -8.408 10.719 1.00 82.94 281 THR A C 1
ATOM 2157 O O . THR A 1 281 ? 10.707 -8.540 11.515 1.00 82.94 281 THR A O 1
ATOM 2160 N N . ARG A 1 282 ? 12.452 -9.428 10.427 1.00 85.50 282 ARG A N 1
ATOM 2161 C CA . ARG A 1 282 ? 12.584 -10.644 11.251 1.00 85.50 282 ARG A CA 1
ATOM 2162 C C . ARG A 1 282 ? 13.418 -10.435 12.527 1.00 85.50 282 ARG A C 1
ATOM 2164 O O . ARG A 1 282 ? 13.364 -11.281 13.411 1.00 85.50 282 ARG A O 1
ATOM 2171 N N . ASP A 1 283 ? 14.165 -9.336 12.643 1.00 88.00 283 ASP A N 1
ATOM 2172 C CA . ASP A 1 283 ? 14.873 -8.893 13.857 1.00 88.00 283 ASP A CA 1
ATOM 2173 C C . ASP A 1 283 ? 13.923 -8.076 14.761 1.00 88.00 283 ASP A C 1
ATOM 2175 O O . ASP A 1 283 ? 13.178 -7.226 14.268 1.00 88.00 283 ASP A O 1
ATOM 2179 N N . PHE A 1 284 ? 13.896 -8.356 16.073 1.00 91.69 284 PHE A N 1
ATOM 2180 C CA . PHE A 1 284 ? 12.866 -7.817 16.979 1.00 91.69 284 PHE A CA 1
ATOM 2181 C C . PHE A 1 284 ? 12.911 -6.287 17.120 1.00 91.69 284 PHE A C 1
ATOM 2183 O O . PHE A 1 284 ? 11.887 -5.631 16.930 1.00 91.69 284 PHE A O 1
ATOM 2190 N N . ASP A 1 285 ? 14.081 -5.703 17.399 1.00 91.00 285 ASP A N 1
ATOM 2191 C CA . ASP A 1 285 ? 14.230 -4.245 17.549 1.00 91.00 285 ASP A CA 1
ATOM 2192 C C . ASP A 1 285 ? 13.872 -3.525 16.241 1.00 91.00 285 ASP A C 1
ATOM 2194 O O . ASP A 1 285 ? 13.206 -2.484 16.224 1.00 91.00 285 ASP A O 1
ATOM 2198 N N . THR A 1 286 ? 14.259 -4.134 15.118 1.00 90.44 286 THR A N 1
ATOM 2199 C CA . THR A 1 286 ? 13.914 -3.668 13.777 1.00 90.44 286 THR A CA 1
ATOM 2200 C C . THR A 1 286 ? 12.404 -3.682 13.521 1.00 90.44 286 THR A C 1
ATOM 2202 O O . THR A 1 286 ? 11.857 -2.703 12.998 1.00 90.44 286 THR A O 1
ATOM 2205 N N . ALA A 1 287 ? 11.724 -4.767 13.894 1.00 93.00 287 ALA A N 1
ATOM 2206 C CA . ALA A 1 287 ? 10.276 -4.902 13.791 1.00 93.00 287 ALA A CA 1
ATOM 2207 C C . ALA A 1 287 ? 9.533 -3.908 14.692 1.00 93.00 287 ALA A C 1
ATOM 2209 O O . ALA A 1 287 ? 8.553 -3.306 14.255 1.00 93.00 287 ALA A O 1
ATOM 2210 N N . LEU A 1 288 ? 10.016 -3.692 15.919 1.00 94.75 288 LEU A N 1
ATOM 2211 C CA . LEU A 1 288 ? 9.443 -2.746 16.875 1.00 94.75 288 LEU A CA 1
ATOM 2212 C C . LEU A 1 288 ? 9.508 -1.307 16.346 1.00 94.75 288 LEU A C 1
ATOM 2214 O O . LEU A 1 288 ? 8.495 -0.606 16.360 1.00 94.75 288 LEU A O 1
ATOM 2218 N N . ALA A 1 289 ? 10.653 -0.890 15.798 1.00 92.25 289 ALA A N 1
ATOM 2219 C CA . ALA A 1 289 ? 10.807 0.432 15.188 1.00 92.25 289 ALA A CA 1
ATOM 2220 C C . ALA A 1 289 ? 9.886 0.630 13.964 1.00 92.25 289 ALA A C 1
ATOM 2222 O O . ALA A 1 289 ? 9.282 1.694 13.803 1.00 92.25 289 ALA A O 1
ATOM 2223 N N . ALA A 1 290 ? 9.731 -0.398 13.119 1.00 91.50 290 ALA A N 1
ATOM 2224 C CA . ALA A 1 290 ? 8.777 -0.374 12.008 1.00 91.50 290 ALA A CA 1
ATOM 2225 C C . ALA A 1 290 ? 7.320 -0.289 12.509 1.00 91.50 290 ALA A C 1
ATOM 2227 O O . ALA A 1 290 ? 6.546 0.543 12.032 1.00 91.50 290 ALA A O 1
ATOM 2228 N N . PHE A 1 291 ? 6.960 -1.080 13.524 1.00 94.12 291 PHE A N 1
ATOM 2229 C CA . PHE A 1 291 ? 5.617 -1.114 14.107 1.00 94.12 291 PHE A CA 1
ATOM 2230 C C . PHE A 1 291 ? 5.225 0.234 14.728 1.00 94.12 291 PHE A C 1
ATOM 2232 O O . PHE A 1 291 ? 4.156 0.766 14.423 1.00 94.12 291 PHE A O 1
ATOM 2239 N N . GLN A 1 292 ? 6.118 0.830 15.528 1.00 92.94 292 GLN A N 1
ATOM 2240 C CA . GLN A 1 292 ? 5.937 2.164 16.112 1.00 92.94 292 GLN A CA 1
ATOM 2241 C C . GLN A 1 292 ? 5.726 3.248 15.043 1.00 92.94 292 GLN A C 1
ATOM 2243 O O . GLN A 1 292 ? 4.918 4.163 15.242 1.00 92.94 292 GLN A O 1
ATOM 2248 N N . TRP A 1 293 ? 6.416 3.154 13.901 1.00 89.62 293 TRP A N 1
ATOM 2249 C CA . TRP A 1 293 ? 6.180 4.054 12.773 1.00 89.62 293 TRP A CA 1
ATOM 2250 C C . TRP A 1 293 ? 4.791 3.826 12.167 1.00 89.62 293 TRP A C 1
ATOM 2252 O O . TRP A 1 293 ? 4.027 4.782 12.065 1.00 89.62 293 TRP A O 1
ATOM 2262 N N . HIS A 1 294 ? 4.415 2.583 11.847 1.00 88.25 294 HIS A N 1
ATOM 2263 C CA . HIS A 1 294 ? 3.116 2.288 11.230 1.00 88.25 294 HIS A CA 1
ATOM 2264 C C . HIS A 1 294 ? 1.937 2.768 12.090 1.00 88.25 294 HIS A C 1
ATOM 2266 O O . HIS A 1 294 ? 1.105 3.533 11.596 1.00 88.25 294 HIS A O 1
ATOM 2272 N N . ILE A 1 295 ? 1.890 2.432 13.389 1.00 91.62 295 ILE A N 1
ATOM 2273 C CA . ILE A 1 295 ? 0.784 2.876 14.262 1.00 91.62 295 ILE A CA 1
ATOM 2274 C C . ILE A 1 295 ? 0.683 4.407 14.359 1.00 91.62 295 ILE A C 1
ATOM 2276 O O . ILE A 1 295 ? -0.419 4.934 14.506 1.00 91.62 295 ILE A O 1
ATOM 2280 N N . SER A 1 296 ? 1.795 5.138 14.189 1.00 88.88 296 SER A N 1
ATOM 2281 C CA . SER A 1 296 ? 1.803 6.609 14.194 1.00 88.88 296 SER A CA 1
ATOM 2282 C C . SER A 1 296 ? 0.930 7.221 13.091 1.00 88.88 296 SER A C 1
ATOM 2284 O O . SER A 1 296 ? 0.342 8.279 13.308 1.00 88.88 296 SER A O 1
ATOM 2286 N N . TYR A 1 297 ? 0.805 6.555 11.938 1.00 85.44 297 TYR A N 1
ATOM 2287 C CA . TYR A 1 297 ? -0.011 7.009 10.800 1.00 85.44 297 TYR A CA 1
ATOM 2288 C C . TYR A 1 297 ? -1.379 6.307 10.709 1.00 85.44 297 TYR A C 1
ATOM 2290 O O . TYR A 1 297 ? -2.237 6.713 9.925 1.00 85.44 297 TYR A O 1
ATOM 2298 N N . CYS A 1 298 ? -1.628 5.320 11.577 1.00 86.56 298 CYS A N 1
ATOM 2299 C CA . CYS A 1 298 ? -2.915 4.633 11.754 1.00 86.56 298 CYS A CA 1
ATOM 2300 C C . CYS A 1 298 ? -3.914 5.402 12.652 1.00 86.56 298 CYS A C 1
ATOM 2302 O O . CYS A 1 298 ? -4.847 4.810 13.181 1.00 86.56 298 CYS A O 1
ATOM 2304 N N . GLY A 1 299 ? -3.709 6.707 12.873 1.00 77.31 299 GLY A N 1
ATOM 2305 C CA . GLY A 1 299 ? -4.585 7.562 13.692 1.00 77.31 299 GLY A CA 1
ATOM 2306 C C . GLY A 1 299 ? -4.070 7.887 15.102 1.00 77.31 299 GLY A C 1
ATOM 2307 O O . GLY A 1 299 ? -4.568 8.828 15.718 1.00 77.31 299 GLY A O 1
ATOM 2308 N N . LEU A 1 300 ? -3.030 7.201 15.593 1.00 85.00 300 LEU A N 1
ATOM 2309 C CA . LEU A 1 300 ? -2.417 7.484 16.903 1.00 85.00 300 LEU A CA 1
ATOM 2310 C C . LEU A 1 300 ? -1.602 8.794 16.911 1.00 85.00 300 LEU A C 1
ATOM 2312 O O . LEU A 1 300 ? -1.441 9.417 17.957 1.00 85.00 300 LEU A O 1
ATOM 2316 N N . GLY A 1 301 ? -1.096 9.231 15.754 1.00 84.75 301 GLY A N 1
ATOM 2317 C CA . GLY A 1 301 ? -0.250 10.417 15.609 1.00 84.75 301 GLY A CA 1
ATOM 2318 C C . GLY A 1 301 ? 1.237 10.138 15.860 1.00 84.75 301 GLY A C 1
ATOM 2319 O O . GLY A 1 301 ? 1.620 9.203 16.573 1.00 84.75 301 GLY A O 1
ATOM 2320 N N . SER A 1 302 ? 2.107 10.967 15.282 1.00 85.81 302 SER A N 1
ATOM 2321 C CA . SER A 1 302 ? 3.568 10.869 15.427 1.00 85.81 302 SER A CA 1
ATOM 2322 C C . SER A 1 302 ? 4.055 11.201 16.844 1.00 85.81 302 SER A C 1
ATOM 2324 O O . SER A 1 302 ? 3.308 11.727 17.677 1.00 85.81 302 SER A O 1
ATOM 2326 N N . SER A 1 303 ? 5.315 10.871 17.150 1.00 84.94 303 SER A N 1
ATOM 2327 C CA . SER A 1 303 ? 5.911 11.215 18.448 1.00 84.94 303 SER A CA 1
ATOM 2328 C C . SER A 1 303 ? 5.897 12.730 18.677 1.00 84.94 303 SER A C 1
ATOM 2330 O O . SER A 1 303 ? 6.075 13.505 17.739 1.00 84.94 303 SER A O 1
ATOM 2332 N N . LEU A 1 304 ? 5.643 13.141 19.923 1.00 86.69 304 LEU A N 1
ATOM 2333 C CA . LEU A 1 304 ? 5.453 14.537 20.353 1.00 86.69 304 LEU A CA 1
ATOM 2334 C C . LEU A 1 304 ? 4.291 15.303 19.673 1.00 86.69 304 LEU A C 1
ATOM 2336 O O . LEU A 1 304 ? 4.132 16.498 19.922 1.00 86.69 304 LEU A O 1
ATOM 2340 N N . SER A 1 305 ? 3.450 14.654 18.857 1.00 86.50 305 SER A N 1
ATOM 2341 C CA . SER A 1 305 ? 2.289 15.311 18.239 1.00 86.50 305 SER A CA 1
ATOM 2342 C C . SER A 1 305 ? 1.159 15.591 19.238 1.00 86.50 305 SER A C 1
ATOM 2344 O O . SER A 1 305 ? 0.917 14.831 20.180 1.00 86.50 305 SER A O 1
ATOM 2346 N N . THR A 1 306 ? 0.398 16.659 18.983 1.00 85.00 306 THR A N 1
ATOM 2347 C CA . THR A 1 306 ? -0.839 16.974 19.718 1.00 85.00 306 THR A CA 1
ATOM 2348 C C . THR A 1 306 ? -1.891 15.874 19.571 1.00 85.00 306 THR A C 1
ATOM 2350 O O . THR A 1 306 ? -2.599 15.587 20.531 1.00 85.00 306 THR A O 1
ATOM 2353 N N . GLN A 1 307 ? -1.944 15.207 18.413 1.00 84.06 307 GLN A N 1
ATOM 2354 C CA . GLN A 1 307 ? -2.789 14.036 18.164 1.00 84.06 307 GLN A CA 1
ATOM 2355 C C . GLN A 1 307 ? -2.460 12.884 19.124 1.00 84.06 307 GLN A C 1
ATOM 2357 O O . GLN A 1 307 ? -3.362 12.370 19.781 1.00 84.06 307 GLN A O 1
ATOM 2362 N N . ARG A 1 308 ? -1.174 12.542 19.294 1.00 88.31 308 ARG A N 1
ATOM 2363 C CA . ARG A 1 308 ? -0.735 11.504 20.243 1.00 88.31 308 ARG A CA 1
ATOM 2364 C C . ARG A 1 308 ? -1.043 11.876 21.694 1.00 88.31 308 ARG A C 1
ATOM 2366 O O . ARG A 1 308 ? -1.482 11.025 22.463 1.00 88.31 308 ARG A O 1
ATOM 2373 N N . ALA A 1 309 ? -0.865 13.145 22.065 1.00 87.69 309 ALA A N 1
ATOM 2374 C CA . ALA A 1 309 ? -1.228 13.631 23.396 1.00 87.69 309 ALA A CA 1
ATOM 2375 C C . ALA A 1 309 ? -2.747 13.543 23.658 1.00 87.69 309 ALA A C 1
ATOM 2377 O O . ALA A 1 309 ? -3.160 13.088 24.724 1.00 87.69 309 ALA A O 1
ATOM 2378 N N . ALA A 1 310 ? -3.576 13.916 22.677 1.00 85.06 310 ALA A N 1
ATOM 2379 C CA . ALA A 1 310 ? -5.032 13.799 22.759 1.00 85.06 310 ALA A CA 1
ATOM 2380 C C . ALA A 1 310 ? -5.493 12.332 22.827 1.00 85.06 310 ALA A C 1
ATOM 2382 O O . ALA A 1 310 ? -6.336 12.001 23.657 1.00 85.06 310 ALA A O 1
ATOM 2383 N N . PHE A 1 311 ? -4.889 11.444 22.029 1.00 86.50 311 PHE A N 1
ATOM 2384 C CA . PHE A 1 311 ? -5.146 9.999 22.044 1.00 86.50 311 PHE A CA 1
ATOM 2385 C C . PHE A 1 311 ? -4.883 9.389 23.434 1.00 86.50 311 PHE A C 1
ATOM 2387 O O . PHE A 1 311 ? -5.750 8.711 23.985 1.00 86.50 311 PHE A O 1
ATOM 2394 N N . TYR A 1 312 ? -3.733 9.690 24.054 1.00 90.94 312 TYR A N 1
ATOM 2395 C CA . TYR A 1 312 ? -3.436 9.246 25.424 1.00 90.94 312 TYR A CA 1
ATOM 2396 C C . TYR A 1 312 ? -4.418 9.826 26.458 1.00 90.94 312 TYR A C 1
ATOM 2398 O O . TYR A 1 312 ? -4.867 9.107 27.352 1.00 90.94 312 TYR A O 1
ATOM 2406 N N . SER A 1 313 ? -4.779 11.109 26.329 1.00 88.56 313 SER A N 1
ATOM 2407 C CA . SER A 1 313 ? -5.726 11.766 27.239 1.00 88.56 313 SER A CA 1
ATOM 2408 C C . SER A 1 313 ? -7.125 11.150 27.167 1.00 88.56 313 SER A C 1
ATOM 2410 O O . SER A 1 313 ? -7.743 10.942 28.209 1.00 88.56 313 SER A O 1
ATOM 2412 N N . LEU A 1 314 ? -7.613 10.819 25.965 1.00 86.62 314 LEU A N 1
ATOM 2413 C CA . LEU A 1 314 ? -8.933 10.215 25.776 1.00 86.62 314 LEU A CA 1
ATOM 2414 C C . LEU A 1 314 ? -9.002 8.801 26.369 1.00 86.62 314 LEU A C 1
ATOM 2416 O O . LEU A 1 314 ? -9.974 8.472 27.045 1.00 86.62 314 LEU A O 1
ATOM 2420 N N . ILE A 1 315 ? -7.961 7.978 26.186 1.00 90.19 315 ILE A N 1
ATOM 2421 C CA . ILE A 1 315 ? -7.896 6.653 26.825 1.00 90.19 315 ILE A CA 1
ATOM 2422 C C . ILE A 1 315 ? -7.989 6.799 28.349 1.00 90.19 315 ILE A C 1
ATOM 2424 O O . ILE A 1 315 ? -8.800 6.115 28.979 1.00 90.19 315 ILE A O 1
ATOM 2428 N N . GLN A 1 316 ? -7.224 7.722 28.938 1.00 91.88 316 GLN A N 1
ATOM 2429 C CA . GLN A 1 316 ? -7.240 7.956 30.382 1.00 91.88 316 GLN A CA 1
ATOM 2430 C C . GLN A 1 316 ? -8.597 8.481 30.886 1.00 91.88 316 GLN A C 1
ATOM 2432 O O . GLN A 1 316 ? -9.037 8.089 31.969 1.00 91.88 316 GLN A O 1
ATOM 2437 N N . GLU A 1 317 ? -9.275 9.332 30.114 1.00 88.94 317 GLU A N 1
ATOM 2438 C CA . GLU A 1 317 ? -10.597 9.871 30.450 1.00 88.94 317 GLU A CA 1
ATOM 2439 C C . GLU A 1 317 ? -11.693 8.795 30.398 1.00 88.94 317 GLU A C 1
ATOM 2441 O O . GLU A 1 317 ? -12.442 8.635 31.368 1.00 88.94 317 GLU A O 1
ATOM 2446 N N . GLN A 1 318 ? -11.760 8.025 29.307 1.00 87.62 318 GLN A N 1
ATOM 2447 C CA . GLN A 1 318 ? -12.856 7.084 29.040 1.00 87.62 318 GLN A CA 1
ATOM 2448 C C . GLN A 1 318 ? -12.643 5.713 29.698 1.00 87.62 318 GLN A C 1
ATOM 2450 O O . GLN A 1 318 ? -13.541 5.181 30.346 1.00 87.62 318 GLN A O 1
ATOM 2455 N N . THR A 1 319 ? -11.439 5.142 29.602 1.00 90.88 319 THR A N 1
ATOM 2456 C CA . THR A 1 319 ? -11.144 3.792 30.130 1.00 90.88 319 THR A CA 1
ATOM 2457 C C . THR A 1 319 ? -10.673 3.829 31.583 1.00 90.88 319 THR A C 1
ATOM 2459 O O . THR A 1 319 ? -10.923 2.905 32.348 1.00 90.88 319 THR A O 1
ATOM 2462 N N . GLY A 1 320 ? -10.031 4.926 32.002 1.00 90.00 320 GLY A N 1
ATOM 2463 C CA . GLY A 1 320 ? -9.354 5.025 33.301 1.00 90.00 320 GLY A CA 1
ATOM 2464 C C . GLY A 1 320 ? -7.945 4.416 33.316 1.00 90.00 320 GLY A C 1
ATOM 2465 O O . GLY A 1 320 ? -7.208 4.630 34.278 1.00 90.00 320 GLY A O 1
ATOM 2466 N N . CYS A 1 321 ? -7.540 3.713 32.256 1.00 91.31 321 CYS A N 1
ATOM 2467 C CA . CYS A 1 321 ? -6.201 3.155 32.099 1.00 91.31 321 CYS A CA 1
ATOM 2468 C C . CYS A 1 321 ? -5.209 4.207 31.580 1.00 91.31 321 CYS A C 1
ATOM 2470 O O . CYS A 1 321 ? -5.540 5.016 30.714 1.00 91.31 321 CYS A O 1
ATOM 2472 N N . THR A 1 322 ? -3.957 4.135 32.031 1.00 90.75 322 THR A N 1
ATOM 2473 C CA . THR A 1 322 ? -2.839 4.800 31.354 1.00 90.75 322 THR A CA 1
ATOM 2474 C C . THR A 1 322 ? -2.432 4.007 30.110 1.00 90.75 322 THR A C 1
ATOM 2476 O O . THR A 1 322 ? -2.332 2.780 30.145 1.00 90.75 322 THR A O 1
ATOM 2479 N N . PHE A 1 323 ? -2.137 4.707 29.012 1.00 92.69 323 PHE A N 1
ATOM 2480 C CA . PHE A 1 323 ? -1.503 4.120 27.831 1.00 92.69 323 PHE A CA 1
ATOM 2481 C C . PHE A 1 323 ? -0.412 5.041 27.285 1.00 92.69 323 PHE A C 1
ATOM 2483 O O . PHE A 1 323 ? -0.583 6.258 27.218 1.00 92.69 323 PHE A O 1
ATOM 2490 N N . ASN A 1 324 ? 0.711 4.448 26.887 1.00 92.31 324 ASN A N 1
ATOM 2491 C CA . ASN A 1 324 ? 1.831 5.129 26.255 1.00 92.31 324 ASN A CA 1
ATOM 2492 C C . ASN A 1 324 ? 2.588 4.124 25.364 1.00 92.31 324 ASN A C 1
ATOM 2494 O O . ASN A 1 324 ? 2.858 3.002 25.790 1.00 92.31 324 ASN A O 1
ATOM 2498 N N . VAL A 1 325 ? 2.927 4.519 24.132 1.00 93.69 325 VAL A N 1
ATOM 2499 C CA . VAL A 1 325 ? 3.592 3.654 23.134 1.00 93.69 325 VAL A CA 1
ATOM 2500 C C . VAL A 1 325 ? 5.006 3.243 23.550 1.00 93.69 325 VAL A C 1
ATOM 2502 O O . VAL A 1 325 ? 5.433 2.140 23.223 1.00 93.69 325 VAL A O 1
ATOM 2505 N N . ASP A 1 326 ? 5.725 4.091 24.280 1.00 93.06 326 ASP A N 1
ATOM 2506 C CA . ASP A 1 326 ? 7.093 3.835 24.734 1.00 93.06 326 ASP A CA 1
ATOM 2507 C C . ASP A 1 326 ? 7.091 2.882 25.948 1.00 93.06 326 ASP A C 1
ATOM 2509 O O . ASP A 1 326 ? 7.904 1.961 26.026 1.00 93.06 326 ASP A O 1
ATOM 2513 N N . SER A 1 327 ? 6.105 3.021 26.846 1.00 93.88 327 SER A N 1
ATOM 2514 C CA . SER A 1 327 ? 5.827 2.048 27.914 1.00 93.88 327 SER A CA 1
ATOM 2515 C C . SER A 1 327 ? 5.393 0.693 27.349 1.00 93.88 327 SER A C 1
ATOM 2517 O O . SER A 1 327 ? 5.963 -0.324 27.729 1.00 93.88 327 SER A O 1
ATOM 2519 N N . PHE A 1 328 ? 4.460 0.671 26.389 1.00 95.69 328 PHE A N 1
ATOM 2520 C CA . PHE A 1 328 ? 4.051 -0.550 25.684 1.00 95.69 328 PHE A CA 1
ATOM 2521 C C . PHE A 1 328 ? 5.235 -1.222 24.974 1.00 95.69 328 PHE A C 1
ATOM 2523 O O . PHE A 1 328 ? 5.414 -2.431 25.091 1.00 95.69 328 PHE A O 1
ATOM 2530 N N . ALA A 1 329 ? 6.083 -0.443 24.292 1.00 96.25 329 ALA A N 1
ATOM 2531 C CA . ALA A 1 329 ? 7.299 -0.942 23.658 1.00 96.25 329 ALA A CA 1
ATOM 2532 C C . ALA A 1 329 ? 8.254 -1.588 24.677 1.00 96.25 329 ALA A C 1
ATOM 2534 O O . ALA A 1 329 ? 8.831 -2.638 24.399 1.00 96.25 329 ALA A O 1
ATOM 2535 N N . HIS A 1 330 ? 8.385 -1.017 25.877 1.00 96.06 330 HIS A N 1
ATOM 2536 C CA . HIS A 1 330 ? 9.177 -1.615 26.951 1.00 96.06 330 HIS A CA 1
ATOM 2537 C C . HIS A 1 330 ? 8.542 -2.909 27.496 1.00 96.06 330 HIS A C 1
ATOM 2539 O O . HIS A 1 330 ? 9.230 -3.924 27.595 1.00 96.06 330 HIS A O 1
ATOM 2545 N N . GLU A 1 331 ? 7.234 -2.905 27.777 1.00 96.00 331 GLU A N 1
ATOM 2546 C CA . GLU A 1 331 ? 6.462 -4.071 28.242 1.00 96.00 331 GLU A CA 1
ATOM 2547 C C . GLU A 1 331 ? 6.559 -5.257 27.263 1.00 96.00 331 GLU A C 1
ATOM 2549 O O . GLU A 1 331 ? 6.890 -6.375 27.665 1.00 96.00 331 GLU A O 1
ATOM 2554 N N . VAL A 1 332 ? 6.327 -5.020 25.966 1.00 95.69 332 VAL A N 1
ATOM 2555 C CA . VAL A 1 332 ? 6.346 -6.074 24.937 1.00 95.69 332 VAL A CA 1
ATOM 2556 C C . VAL A 1 332 ? 7.763 -6.610 24.693 1.00 95.69 332 VAL A C 1
ATOM 2558 O O . VAL A 1 332 ? 7.929 -7.817 24.504 1.00 95.69 332 VAL A O 1
ATOM 2561 N N . THR A 1 333 ? 8.789 -5.753 24.799 1.00 95.75 333 THR A N 1
ATOM 2562 C CA . THR A 1 333 ? 10.208 -6.151 24.731 1.00 95.75 333 THR A CA 1
ATOM 2563 C C . THR A 1 333 ? 10.613 -7.002 25.933 1.00 95.75 333 THR A C 1
ATOM 2565 O O . THR A 1 333 ? 11.249 -8.041 25.755 1.00 95.75 333 THR A O 1
ATOM 2568 N N . GLN A 1 334 ? 10.231 -6.616 27.158 1.00 95.00 334 GLN A N 1
ATOM 2569 C CA . GLN A 1 334 ? 10.470 -7.450 28.342 1.00 95.00 334 GLN A CA 1
ATOM 2570 C C . GLN A 1 334 ? 9.789 -8.813 28.182 1.00 95.00 334 GLN A C 1
ATOM 2572 O O . GLN A 1 334 ? 10.449 -9.841 28.312 1.00 95.00 334 GLN A O 1
ATOM 2577 N N . SER A 1 335 ? 8.504 -8.823 27.815 1.00 94.06 335 SER A N 1
ATOM 2578 C CA . SER A 1 335 ? 7.717 -10.050 27.657 1.00 94.06 335 SER A CA 1
ATOM 2579 C C . SER A 1 335 ? 8.311 -11.011 26.613 1.00 94.06 335 SER A C 1
ATOM 2581 O O . SER A 1 335 ? 8.430 -12.204 26.890 1.00 94.06 335 SER A O 1
ATOM 2583 N N . PHE A 1 336 ? 8.774 -10.501 25.461 1.00 91.25 336 PHE A N 1
ATOM 2584 C CA . PHE A 1 336 ? 9.426 -11.313 24.421 1.00 91.25 336 PHE A CA 1
ATOM 2585 C C . PHE A 1 336 ? 10.692 -12.012 24.948 1.00 91.25 336 PHE A C 1
ATOM 2587 O O . PHE A 1 336 ? 10.880 -13.215 24.753 1.00 91.25 336 PHE A O 1
ATOM 2594 N N . ASN A 1 337 ? 11.526 -11.271 25.687 1.00 90.62 337 ASN A N 1
ATOM 2595 C CA . ASN A 1 337 ? 12.748 -11.793 26.300 1.00 90.62 337 ASN A CA 1
ATOM 2596 C C . ASN A 1 337 ? 12.458 -12.783 27.445 1.00 90.62 337 ASN A C 1
ATOM 2598 O O . ASN A 1 337 ? 13.110 -13.822 27.536 1.00 90.62 337 ASN A O 1
ATOM 2602 N N . THR A 1 338 ? 11.467 -12.510 28.303 1.00 90.81 338 THR A N 1
ATOM 2603 C CA . THR A 1 338 ? 11.072 -13.410 29.404 1.00 90.81 338 THR A CA 1
ATOM 2604 C C . THR A 1 338 ? 10.500 -14.732 28.892 1.00 90.81 338 THR A C 1
ATOM 2606 O O . THR A 1 338 ? 10.786 -15.779 29.471 1.00 90.81 338 THR A O 1
ATOM 2609 N N . GLN A 1 339 ? 9.758 -14.708 27.782 1.00 85.50 339 GLN A N 1
ATOM 2610 C CA . GLN A 1 339 ? 9.265 -15.910 27.099 1.00 85.50 339 GLN A CA 1
ATOM 2611 C C . GLN A 1 339 ? 10.363 -16.672 26.323 1.00 85.50 339 GLN A C 1
ATOM 2613 O O . GLN A 1 339 ? 10.086 -17.731 25.766 1.00 85.50 339 GLN A O 1
ATOM 2618 N N . GLN A 1 340 ? 11.603 -16.161 26.292 1.00 81.88 340 GLN A N 1
ATOM 2619 C CA . GLN A 1 340 ? 12.745 -16.717 25.548 1.00 81.88 340 GLN A CA 1
ATOM 2620 C C . GLN A 1 340 ? 12.467 -16.926 24.047 1.00 81.88 340 GLN A C 1
ATOM 2622 O O . GLN A 1 340 ? 13.045 -17.817 23.413 1.00 81.88 340 GLN A O 1
ATOM 2627 N N . LEU A 1 341 ? 11.585 -16.100 23.473 1.00 82.69 341 LEU A N 1
ATOM 2628 C CA . LEU A 1 341 ? 11.230 -16.173 22.059 1.00 82.69 341 LEU A CA 1
ATOM 2629 C C . LEU A 1 341 ? 12.441 -15.825 21.191 1.00 82.69 341 LEU A C 1
ATOM 2631 O O . LEU A 1 341 ? 13.229 -14.930 21.504 1.00 82.69 341 LEU A O 1
ATOM 2635 N N . LYS A 1 342 ? 12.598 -16.551 20.082 1.00 82.06 342 LYS A N 1
ATOM 2636 C CA . LYS A 1 342 ? 13.704 -16.355 19.142 1.00 82.06 342 LYS A CA 1
ATOM 2637 C C . LYS A 1 342 ? 13.211 -15.613 17.911 1.00 82.06 342 LYS A C 1
ATOM 2639 O O . LYS A 1 342 ? 12.147 -15.915 17.378 1.00 82.06 342 LYS A O 1
ATOM 2644 N N . SER A 1 343 ? 14.017 -14.661 17.459 1.00 81.38 343 SER A N 1
ATOM 2645 C CA . SER A 1 343 ? 13.824 -13.917 16.217 1.00 81.38 343 SER A CA 1
ATOM 2646 C C . SER A 1 343 ? 15.065 -14.083 15.340 1.00 81.38 343 SER A C 1
ATOM 2648 O O . SER A 1 343 ? 16.182 -13.828 15.803 1.00 81.38 343 SER A O 1
ATOM 2650 N N . THR A 1 344 ? 14.904 -14.501 14.083 1.00 68.88 344 THR A N 1
ATOM 2651 C CA . THR A 1 344 ? 16.041 -14.749 13.183 1.00 68.88 344 THR A CA 1
ATOM 2652 C C . THR A 1 344 ? 16.452 -13.490 12.434 1.00 68.88 344 THR A C 1
ATOM 2654 O O . THR A 1 344 ? 15.845 -13.107 11.436 1.00 68.88 344 THR A O 1
ATOM 2657 N N . LYS A 1 345 ? 17.574 -12.902 12.848 1.00 68.12 345 LYS A N 1
ATOM 2658 C CA . LYS A 1 345 ? 18.304 -11.925 12.038 1.00 68.12 345 LYS A CA 1
ATOM 2659 C C . LYS A 1 345 ? 18.980 -12.650 10.865 1.00 68.12 345 LYS A C 1
ATOM 2661 O O . LYS A 1 345 ? 20.070 -13.201 11.033 1.00 68.12 345 LYS A O 1
ATOM 2666 N N . LYS A 1 346 ? 18.352 -12.679 9.680 1.00 69.31 346 LYS A N 1
ATOM 2667 C CA . LYS A 1 346 ? 18.998 -13.221 8.470 1.00 69.31 346 LYS A CA 1
ATOM 2668 C C . LYS A 1 346 ? 20.255 -12.395 8.184 1.00 69.31 346 LYS A C 1
ATOM 2670 O O . LYS A 1 346 ? 20.179 -11.190 7.963 1.00 69.31 346 LYS A O 1
ATOM 2675 N N . VAL A 1 347 ? 21.415 -13.050 8.155 1.00 70.69 347 VAL A N 1
ATOM 2676 C CA . VAL A 1 347 ? 22.631 -12.463 7.582 1.00 70.69 347 VAL A CA 1
ATOM 2677 C C . VAL A 1 347 ? 22.452 -12.443 6.067 1.00 70.69 347 VAL A C 1
ATOM 2679 O O . VAL A 1 347 ? 22.599 -13.463 5.395 1.00 70.69 347 VAL A O 1
ATOM 2682 N N . ILE A 1 348 ? 22.072 -11.283 5.539 1.00 79.56 348 ILE A N 1
ATOM 2683 C CA . ILE A 1 348 ? 21.944 -11.055 4.103 1.00 79.56 348 ILE A CA 1
ATOM 2684 C C . ILE A 1 348 ? 23.322 -10.627 3.588 1.00 79.56 348 ILE A C 1
ATOM 2686 O O . ILE A 1 348 ? 23.792 -9.528 3.873 1.00 79.56 348 ILE A O 1
ATOM 2690 N N . GLY A 1 349 ? 23.997 -11.527 2.873 1.00 82.12 349 GLY A N 1
ATOM 2691 C CA . GLY A 1 349 ? 25.210 -11.194 2.124 1.00 82.12 349 GLY A CA 1
ATOM 2692 C C . GLY A 1 349 ? 24.880 -10.520 0.792 1.00 82.12 349 GLY A C 1
ATOM 2693 O O . GLY A 1 349 ? 23.741 -10.557 0.338 1.00 82.12 349 GLY A O 1
ATOM 2694 N N . ILE A 1 350 ? 25.885 -9.952 0.130 1.00 89.69 350 ILE A N 1
ATOM 2695 C CA . ILE A 1 350 ? 25.762 -9.476 -1.253 1.00 89.69 350 ILE A CA 1
ATOM 2696 C C . ILE A 1 350 ? 25.924 -10.683 -2.189 1.00 89.69 350 ILE A C 1
ATOM 2698 O O . ILE A 1 350 ? 26.894 -11.433 -2.068 1.00 89.69 350 ILE A O 1
ATOM 2702 N N . LYS A 1 351 ? 24.990 -10.878 -3.126 1.00 92.00 351 LYS A N 1
ATOM 2703 C CA . LYS A 1 351 ? 25.094 -11.884 -4.200 1.00 92.00 351 LYS A CA 1
ATOM 2704 C C . LYS A 1 351 ? 24.655 -11.270 -5.520 1.00 92.00 351 LYS A C 1
ATOM 2706 O O . LYS A 1 351 ? 23.770 -10.425 -5.538 1.00 92.00 351 LYS A O 1
ATOM 2711 N N . TRP A 1 352 ? 25.217 -11.750 -6.622 1.00 93.38 352 TRP A N 1
ATOM 2712 C CA . TRP A 1 352 ? 24.809 -11.353 -7.969 1.00 93.38 352 TRP A CA 1
ATOM 2713 C C . TRP A 1 352 ? 24.038 -12.509 -8.630 1.00 93.38 352 TRP A C 1
ATOM 2715 O O . TRP A 1 352 ? 24.463 -13.661 -8.501 1.00 93.38 352 TRP A O 1
ATOM 2725 N N . PRO A 1 353 ? 22.899 -12.250 -9.297 1.00 94.88 353 PRO A N 1
ATOM 2726 C CA . PRO A 1 353 ? 22.213 -13.251 -10.104 1.00 94.88 353 PRO A CA 1
ATOM 2727 C C . PRO A 1 353 ? 23.026 -13.527 -11.375 1.00 94.88 353 PRO A C 1
ATOM 2729 O O . PRO A 1 353 ? 23.555 -12.607 -11.993 1.00 94.88 353 PRO A O 1
ATOM 2732 N N . GLY A 1 354 ? 23.114 -14.793 -11.787 1.00 93.06 354 GLY A N 1
ATOM 2733 C CA . GLY A 1 354 ? 23.705 -15.143 -13.081 1.00 93.06 354 GLY A CA 1
ATOM 2734 C C . GLY A 1 354 ? 22.752 -14.815 -14.232 1.00 93.06 354 GLY A C 1
ATOM 2735 O O . GLY A 1 354 ? 21.537 -14.951 -14.081 1.00 93.06 354 GLY A O 1
ATOM 2736 N N . SER A 1 355 ? 23.290 -14.449 -15.397 1.00 93.69 355 SER A N 1
ATOM 2737 C CA . SER A 1 355 ? 22.521 -14.021 -16.580 1.00 93.69 355 SER A CA 1
ATOM 2738 C C . SER A 1 355 ? 21.404 -15.006 -16.990 1.00 93.69 355 SER A C 1
ATOM 2740 O O . SER A 1 355 ? 20.317 -14.580 -17.373 1.00 93.69 355 SER A O 1
ATOM 2742 N N . ALA A 1 356 ? 21.600 -16.317 -16.791 1.00 94.06 356 ALA A N 1
ATOM 2743 C CA . ALA A 1 356 ? 20.580 -17.348 -17.026 1.00 94.06 356 ALA A CA 1
ATOM 2744 C C . ALA A 1 356 ? 19.372 -17.298 -16.061 1.00 94.06 356 ALA A C 1
ATOM 2746 O O . ALA A 1 356 ? 18.262 -17.642 -16.461 1.00 94.06 356 ALA A O 1
ATOM 2747 N N . LEU A 1 357 ? 19.551 -16.857 -14.809 1.00 95.12 357 LEU A N 1
ATOM 2748 C CA . LEU A 1 357 ? 18.437 -16.653 -13.873 1.00 95.12 357 LEU A CA 1
ATOM 2749 C C . LEU A 1 357 ? 17.614 -15.426 -14.279 1.00 95.12 357 LEU A C 1
ATOM 2751 O O . LEU A 1 357 ? 16.390 -15.466 -14.242 1.00 95.12 357 LEU A O 1
ATOM 2755 N N . VAL A 1 358 ? 18.277 -14.352 -14.717 1.00 96.00 358 VAL A N 1
ATOM 2756 C CA . VAL A 1 358 ? 17.588 -13.134 -15.173 1.00 96.00 358 VAL A CA 1
ATOM 2757 C C . VAL A 1 358 ? 16.798 -13.397 -16.461 1.00 96.00 358 VAL A C 1
ATOM 2759 O O . VAL A 1 358 ? 15.674 -12.919 -16.587 1.00 96.00 358 VAL A O 1
ATOM 2762 N N . GLN A 1 359 ? 17.325 -14.240 -17.356 1.00 96.31 359 GLN A N 1
ATOM 2763 C CA . GLN A 1 359 ? 16.598 -14.757 -18.520 1.00 96.31 359 GLN A CA 1
ATOM 2764 C C . GLN A 1 359 ? 15.324 -15.524 -18.109 1.00 96.31 359 GLN A C 1
ATOM 2766 O O . GLN A 1 359 ? 14.247 -15.238 -18.625 1.00 96.31 359 GLN A O 1
ATOM 2771 N N . GLN A 1 360 ? 15.403 -16.429 -17.125 1.00 94.75 360 GLN A N 1
ATOM 2772 C CA . GLN A 1 360 ? 14.225 -17.144 -16.604 1.00 94.75 360 GLN A CA 1
ATOM 2773 C C . GLN A 1 360 ? 13.200 -16.203 -15.950 1.00 94.75 360 GLN A C 1
ATOM 2775 O O . GLN A 1 360 ? 11.995 -16.411 -16.094 1.00 94.75 360 GLN A O 1
ATOM 2780 N N . CYS A 1 361 ? 13.655 -15.156 -15.254 1.00 94.38 361 CYS A N 1
ATOM 2781 C CA . CYS A 1 361 ? 12.777 -14.113 -14.721 1.00 94.38 361 CYS A CA 1
ATOM 2782 C C . CYS A 1 361 ? 12.056 -13.344 -15.837 1.00 94.38 361 CYS A C 1
ATOM 2784 O O . CYS A 1 361 ? 10.868 -13.058 -15.701 1.00 94.38 361 CYS A O 1
ATOM 2786 N N . LEU A 1 362 ? 12.749 -13.043 -16.939 1.00 95.00 362 LEU A N 1
ATOM 2787 C CA . LEU A 1 362 ? 12.197 -12.332 -18.094 1.00 95.00 362 LEU A CA 1
ATOM 2788 C C . LEU A 1 362 ? 11.154 -13.175 -18.839 1.00 95.00 362 LEU A C 1
ATOM 2790 O O . LEU A 1 362 ? 10.038 -12.716 -19.074 1.00 95.00 362 LEU A O 1
ATOM 2794 N N . GLU A 1 363 ? 11.483 -14.437 -19.123 1.00 93.56 363 GLU A N 1
ATOM 2795 C CA . GLU A 1 363 ? 10.571 -15.410 -19.739 1.00 93.56 363 GLU A CA 1
ATOM 2796 C C . GLU A 1 363 ? 9.332 -15.669 -18.875 1.00 93.56 363 GLU A C 1
ATOM 2798 O O . GLU A 1 363 ? 8.233 -15.839 -19.399 1.00 93.56 363 GLU A O 1
ATOM 2803 N N . TYR A 1 364 ? 9.480 -15.683 -17.547 1.00 88.81 364 TYR A N 1
ATOM 2804 C CA . TYR A 1 364 ? 8.342 -15.777 -16.637 1.00 88.81 364 TYR A CA 1
ATOM 2805 C C . TYR A 1 364 ? 7.496 -14.493 -16.654 1.00 88.81 364 TYR A C 1
ATOM 2807 O O . TYR A 1 364 ? 6.267 -14.576 -16.677 1.00 88.81 364 TYR A O 1
ATOM 2815 N N . PHE A 1 365 ? 8.128 -13.319 -16.638 1.00 87.38 365 PHE A N 1
ATOM 2816 C CA . PHE A 1 365 ? 7.444 -12.025 -16.608 1.00 87.38 365 PHE A CA 1
ATOM 2817 C C . PHE A 1 365 ? 6.581 -11.794 -17.857 1.00 87.38 365 PHE A C 1
ATOM 2819 O O . PHE A 1 365 ? 5.407 -11.446 -17.724 1.00 87.38 365 PHE A O 1
ATOM 2826 N N . ASP A 1 366 ? 7.118 -12.066 -19.049 1.00 89.94 366 ASP A N 1
ATOM 2827 C CA . ASP A 1 366 ? 6.364 -11.927 -20.300 1.00 89.94 366 ASP A CA 1
ATOM 2828 C C . ASP A 1 366 ? 5.283 -13.013 -20.456 1.00 89.94 366 ASP A C 1
ATOM 2830 O O . ASP A 1 366 ? 4.117 -12.697 -20.692 1.00 89.94 366 ASP A O 1
ATOM 2834 N N . ARG A 1 367 ? 5.616 -14.293 -20.217 1.00 87.62 367 ARG A N 1
ATOM 2835 C CA . ARG A 1 367 ? 4.667 -15.415 -20.388 1.00 87.62 367 ARG A CA 1
ATOM 2836 C C . ARG A 1 367 ? 3.416 -15.299 -19.515 1.00 87.62 367 ARG A C 1
ATOM 2838 O O . ARG A 1 367 ? 2.360 -15.782 -19.914 1.00 87.62 367 ARG A O 1
ATOM 2845 N N . ASN A 1 368 ? 3.534 -14.711 -18.325 1.00 80.88 368 ASN A N 1
ATOM 2846 C CA . ASN A 1 368 ? 2.399 -14.495 -17.424 1.00 80.88 368 ASN A CA 1
ATOM 2847 C C . ASN A 1 368 ? 1.751 -13.102 -17.599 1.00 80.88 368 ASN A C 1
ATOM 2849 O O . ASN A 1 368 ? 0.865 -12.759 -16.827 1.00 80.88 368 ASN A O 1
ATOM 2853 N N . GLY A 1 369 ? 2.176 -12.291 -18.578 1.00 81.56 369 GLY A N 1
ATOM 2854 C CA . GLY A 1 369 ? 1.593 -10.972 -18.854 1.00 81.56 369 GLY A CA 1
ATOM 2855 C C . GLY A 1 369 ? 1.826 -9.927 -17.757 1.00 81.56 369 GLY A C 1
ATOM 2856 O O . GLY A 1 369 ? 1.060 -8.973 -17.646 1.00 81.56 369 GLY A O 1
ATOM 2857 N N . LEU A 1 370 ? 2.864 -10.089 -16.927 1.00 81.94 370 LEU A N 1
ATOM 2858 C CA . LEU A 1 370 ? 3.026 -9.330 -15.677 1.00 81.94 370 LEU A CA 1
ATOM 2859 C C . LEU A 1 370 ? 3.184 -7.817 -15.885 1.00 81.94 370 LEU A C 1
ATOM 2861 O O . LEU A 1 370 ? 2.849 -7.037 -14.993 1.00 81.94 370 LEU A O 1
ATOM 2865 N N . TYR A 1 371 ? 3.626 -7.403 -17.075 1.00 85.44 371 TYR A N 1
ATOM 2866 C CA . TYR A 1 371 ? 3.691 -6.001 -17.489 1.00 85.44 371 TYR A CA 1
ATOM 2867 C C . TYR A 1 371 ? 2.349 -5.262 -17.324 1.00 85.44 371 TYR A C 1
ATOM 2869 O O . TYR A 1 371 ? 2.355 -4.063 -17.055 1.00 85.44 371 TYR A O 1
ATOM 2877 N N . SER A 1 372 ? 1.208 -5.963 -17.412 1.00 79.56 372 SER A N 1
ATOM 2878 C CA . SER A 1 372 ? -0.119 -5.368 -17.200 1.00 79.56 372 SER A CA 1
ATOM 2879 C C . SER A 1 372 ? -0.309 -4.748 -15.820 1.00 79.56 372 SER A C 1
ATOM 2881 O O . SER A 1 372 ? -1.030 -3.767 -15.704 1.00 79.56 372 SER A O 1
ATOM 2883 N N . ILE A 1 373 ? 0.293 -5.325 -14.777 1.00 70.00 373 ILE A N 1
ATOM 2884 C CA . ILE A 1 373 ? 0.131 -4.879 -13.382 1.00 70.00 373 ILE A CA 1
ATOM 2885 C C . ILE A 1 373 ? 1.395 -4.151 -12.909 1.00 70.00 373 ILE A C 1
ATOM 2887 O O . ILE A 1 373 ? 1.330 -3.141 -12.209 1.00 70.00 373 ILE A O 1
ATOM 2891 N N . PHE A 1 374 ? 2.564 -4.644 -13.321 1.00 74.75 374 PHE A N 1
ATOM 2892 C CA . PHE A 1 374 ? 3.865 -4.120 -12.920 1.00 74.75 374 PHE A CA 1
ATOM 2893 C C . PHE A 1 374 ? 4.680 -3.783 -14.183 1.00 74.75 374 PHE A C 1
ATOM 2895 O O . PHE A 1 374 ? 5.556 -4.560 -14.572 1.00 74.75 374 PHE A O 1
ATOM 2902 N N . PRO A 1 375 ? 4.437 -2.633 -14.843 1.00 86.25 375 PRO A N 1
ATOM 2903 C CA . PRO A 1 375 ? 5.243 -2.155 -15.970 1.00 86.25 375 PRO A CA 1
ATOM 2904 C C . PRO A 1 375 ? 6.603 -1.619 -15.483 1.00 86.25 375 PRO A C 1
ATOM 2906 O O . PRO A 1 375 ? 6.931 -0.449 -15.650 1.00 86.25 375 PRO A O 1
ATOM 2909 N N . ILE A 1 376 ? 7.387 -2.484 -14.834 1.00 88.38 376 ILE A N 1
ATOM 2910 C CA . ILE A 1 376 ? 8.633 -2.156 -14.118 1.00 88.38 376 ILE A CA 1
ATOM 2911 C C . ILE A 1 376 ? 9.893 -2.271 -14.985 1.00 88.38 376 ILE A C 1
ATOM 2913 O O . ILE A 1 376 ? 10.939 -1.754 -14.603 1.00 88.38 376 ILE A O 1
ATOM 2917 N N . ILE A 1 377 ? 9.791 -2.957 -16.129 1.00 93.62 377 ILE A N 1
ATOM 2918 C CA . ILE A 1 377 ? 10.829 -3.078 -17.159 1.00 93.62 377 ILE A CA 1
ATOM 2919 C C . ILE A 1 377 ? 10.206 -3.117 -18.559 1.00 93.62 377 ILE A C 1
ATOM 2921 O O . ILE A 1 377 ? 9.096 -3.619 -18.733 1.00 93.62 377 ILE A O 1
ATOM 2925 N N . ASP A 1 378 ? 10.958 -2.676 -19.565 1.00 92.12 378 ASP A N 1
ATOM 2926 C CA . ASP A 1 378 ? 10.703 -2.993 -20.971 1.00 92.12 378 ASP A CA 1
ATOM 2927 C C . ASP A 1 378 ? 11.408 -4.312 -21.337 1.00 92.12 378 ASP A C 1
ATOM 2929 O O . ASP A 1 378 ? 12.635 -4.427 -21.246 1.00 92.12 378 ASP A O 1
ATOM 2933 N N . VAL A 1 379 ? 10.622 -5.317 -21.735 1.00 92.62 379 VAL A N 1
ATOM 2934 C CA . VAL A 1 379 ? 11.089 -6.691 -21.987 1.00 92.62 379 VAL A CA 1
ATOM 2935 C C . VAL A 1 379 ? 12.131 -6.739 -23.106 1.00 92.62 379 VAL A C 1
ATOM 2937 O O . VAL A 1 379 ? 13.146 -7.425 -22.965 1.00 92.62 379 VAL A O 1
ATOM 2940 N N . GLU A 1 380 ? 11.934 -5.980 -24.189 1.00 92.19 380 GLU A N 1
ATOM 2941 C CA . GLU A 1 380 ? 12.871 -5.962 -25.318 1.00 92.19 380 GLU A CA 1
ATOM 2942 C C . GLU A 1 380 ? 14.194 -5.291 -24.920 1.00 92.19 380 GLU A C 1
ATOM 2944 O O . GLU A 1 380 ? 15.274 -5.850 -25.138 1.00 92.19 380 GLU A O 1
ATOM 2949 N N . ALA A 1 381 ? 14.129 -4.138 -24.244 1.00 92.62 381 ALA A N 1
ATOM 2950 C CA . ALA A 1 381 ? 15.319 -3.456 -23.744 1.00 92.62 381 ALA A CA 1
ATOM 2951 C C . ALA A 1 381 ? 16.121 -4.315 -22.751 1.00 92.62 381 ALA A C 1
ATOM 2953 O O . ALA A 1 381 ? 17.354 -4.330 -22.816 1.00 92.62 381 ALA A O 1
ATOM 2954 N N . VAL A 1 382 ? 15.455 -5.055 -21.858 1.00 94.31 382 VAL A N 1
ATOM 2955 C CA . VAL A 1 382 ? 16.120 -5.972 -20.917 1.00 94.31 382 VAL A CA 1
ATOM 2956 C C . VAL A 1 382 ? 16.743 -7.168 -21.643 1.00 94.31 382 VAL A C 1
ATOM 2958 O O . VAL A 1 382 ? 17.901 -7.497 -21.366 1.00 94.31 382 VAL A O 1
ATOM 2961 N N . GLN A 1 383 ? 16.060 -7.763 -22.629 1.00 96.12 383 GLN A N 1
ATOM 2962 C CA . GLN A 1 383 ? 16.630 -8.845 -23.445 1.00 96.12 383 GLN A CA 1
ATOM 2963 C C . GLN A 1 383 ? 17.896 -8.389 -24.193 1.00 96.12 383 GLN A C 1
ATOM 2965 O O . GLN A 1 383 ? 18.868 -9.142 -24.273 1.00 96.12 383 GLN A O 1
ATOM 2970 N N . ILE A 1 384 ? 17.937 -7.144 -24.684 1.00 95.62 384 ILE A N 1
ATOM 2971 C CA . ILE A 1 384 ? 19.132 -6.560 -25.321 1.00 95.62 384 ILE A CA 1
ATOM 2972 C C . ILE A 1 384 ? 20.304 -6.449 -24.327 1.00 95.62 384 ILE A C 1
ATOM 2974 O O . ILE A 1 384 ? 21.438 -6.776 -24.688 1.00 95.62 384 ILE A O 1
ATOM 2978 N N . LEU A 1 385 ? 20.061 -6.047 -23.072 1.00 95.06 385 LEU A N 1
ATOM 2979 C CA . LEU A 1 385 ? 21.109 -5.983 -22.040 1.00 95.06 385 LEU A CA 1
ATOM 2980 C C . LEU A 1 385 ? 21.638 -7.375 -21.645 1.00 95.06 385 LEU A C 1
ATOM 2982 O O . LEU A 1 385 ? 22.843 -7.526 -21.419 1.00 95.06 385 LEU A O 1
ATOM 2986 N N . LEU A 1 386 ? 20.769 -8.393 -21.607 1.00 94.69 386 LEU A N 1
ATOM 2987 C CA . LEU A 1 386 ? 21.167 -9.788 -21.381 1.00 94.69 386 LEU A CA 1
ATOM 2988 C C . LEU A 1 386 ? 21.992 -10.337 -22.550 1.00 94.69 386 LEU A C 1
ATOM 2990 O O . LEU A 1 386 ? 23.088 -10.848 -22.333 1.00 94.69 386 LEU A O 1
ATOM 2994 N N . ASN A 1 387 ? 21.541 -10.135 -23.791 1.00 95.25 387 ASN A N 1
ATOM 2995 C CA . ASN A 1 387 ? 22.275 -10.535 -24.999 1.00 95.25 387 ASN A CA 1
ATOM 2996 C C . ASN A 1 387 ? 23.647 -9.838 -25.100 1.00 95.25 387 ASN A C 1
ATOM 2998 O O . ASN A 1 387 ? 24.605 -10.391 -25.641 1.00 95.25 387 ASN A O 1
ATOM 3002 N N . ALA A 1 388 ? 23.766 -8.631 -24.540 1.00 93.75 388 ALA A N 1
ATOM 3003 C CA . ALA A 1 388 ? 25.019 -7.896 -24.422 1.00 93.75 388 ALA A CA 1
ATOM 3004 C C . ALA A 1 388 ? 25.909 -8.343 -23.238 1.00 93.75 388 ALA A C 1
ATOM 3006 O O . ALA A 1 388 ? 26.968 -7.738 -23.053 1.00 93.75 388 ALA A O 1
ATOM 3007 N N . ASN A 1 389 ? 25.522 -9.361 -22.457 1.00 92.38 389 ASN A N 1
ATOM 3008 C CA . ASN A 1 389 ? 26.230 -9.886 -21.278 1.00 92.38 389 ASN A CA 1
ATOM 3009 C C . ASN A 1 389 ? 26.652 -8.779 -20.289 1.00 92.38 389 ASN A C 1
ATOM 3011 O O . ASN A 1 389 ? 27.820 -8.647 -19.922 1.00 92.38 389 ASN A O 1
ATOM 3015 N N . VAL A 1 390 ? 25.706 -7.912 -19.911 1.00 92.81 390 VAL A N 1
ATOM 3016 C CA . VAL A 1 390 ? 25.964 -6.729 -19.063 1.00 92.81 390 VAL A CA 1
ATOM 3017 C C . VAL A 1 390 ? 26.420 -7.071 -17.640 1.00 92.81 390 VAL A C 1
ATOM 3019 O O . VAL A 1 390 ? 27.201 -6.310 -17.072 1.00 92.81 390 VAL A O 1
ATOM 3022 N N . LEU A 1 391 ? 25.962 -8.189 -17.069 1.00 90.75 391 LEU A N 1
ATOM 3023 C CA . LEU A 1 391 ? 26.328 -8.613 -15.710 1.00 90.75 391 LEU A CA 1
ATOM 3024 C C . LEU A 1 391 ? 27.756 -9.166 -15.635 1.00 90.75 391 LEU A C 1
ATOM 3026 O O . LEU A 1 391 ? 28.456 -8.939 -14.653 1.00 90.75 391 LEU A O 1
ATOM 3030 N N . ASP A 1 392 ? 28.197 -9.840 -16.696 1.00 88.19 392 ASP A N 1
ATOM 3031 C CA . ASP A 1 392 ? 29.506 -10.491 -16.796 1.00 88.19 392 ASP A CA 1
ATOM 3032 C C . ASP A 1 392 ? 30.628 -9.521 -17.239 1.00 88.19 392 ASP A C 1
ATOM 3034 O O . ASP A 1 392 ? 31.802 -9.891 -17.321 1.00 88.19 392 ASP A O 1
ATOM 3038 N N . LYS A 1 393 ? 30.282 -8.261 -17.538 1.00 87.38 393 LYS A N 1
ATOM 3039 C CA . LYS A 1 393 ? 31.216 -7.211 -17.972 1.00 87.38 393 LYS A CA 1
ATOM 3040 C C . LYS A 1 393 ? 31.872 -6.478 -16.790 1.00 87.38 393 LYS A C 1
ATOM 3042 O O . LYS A 1 393 ? 31.203 -6.188 -15.799 1.00 87.38 393 LYS A O 1
ATOM 3047 N N . PRO A 1 394 ? 33.151 -6.061 -16.914 1.00 85.31 394 PRO A N 1
ATOM 3048 C CA . PRO A 1 394 ? 33.790 -5.166 -15.951 1.00 85.31 394 PRO A CA 1
ATOM 3049 C C . PRO A 1 394 ? 32.962 -3.888 -15.708 1.00 85.31 394 PRO A C 1
ATOM 3051 O O . PRO A 1 394 ? 32.440 -3.333 -16.678 1.00 85.31 394 PRO A O 1
ATOM 3054 N N . PRO A 1 395 ? 32.888 -3.351 -14.471 1.00 80.50 395 PRO A N 1
ATOM 3055 C CA . PRO A 1 395 ? 32.005 -2.224 -14.138 1.00 80.50 395 PRO A CA 1
ATOM 3056 C C . PRO A 1 395 ? 32.142 -0.995 -15.048 1.00 80.50 395 PRO A C 1
ATOM 3058 O O . PRO A 1 395 ? 31.146 -0.400 -15.438 1.00 80.50 395 PRO A O 1
ATOM 3061 N N . HIS A 1 396 ? 33.362 -0.659 -15.477 1.00 82.00 396 HIS A N 1
ATOM 3062 C CA . HIS A 1 396 ? 33.625 0.478 -16.367 1.00 82.00 396 HIS A CA 1
ATOM 3063 C C . HIS A 1 396 ? 33.152 0.275 -17.825 1.00 82.00 396 HIS A C 1
ATOM 3065 O O . HIS A 1 396 ? 33.207 1.213 -18.615 1.00 82.00 396 HIS A O 1
ATOM 3071 N N . MET A 1 397 ? 32.713 -0.932 -18.207 1.00 84.88 397 MET A N 1
ATOM 3072 C CA . MET A 1 397 ? 32.221 -1.258 -19.555 1.00 84.88 397 MET A CA 1
ATOM 3073 C C . MET A 1 397 ? 30.689 -1.204 -19.683 1.00 84.88 397 MET A C 1
ATOM 3075 O O . MET A 1 397 ? 30.164 -1.404 -20.779 1.00 84.88 397 MET A O 1
ATOM 3079 N N . SER A 1 398 ? 29.957 -0.945 -18.594 1.00 88.12 398 SER A N 1
ATOM 3080 C CA . SER A 1 398 ? 28.514 -0.682 -18.634 1.00 88.12 398 SER A CA 1
ATOM 3081 C C . SER A 1 398 ? 28.085 0.211 -17.477 1.00 88.12 398 SER A C 1
ATOM 3083 O O . SER A 1 398 ? 28.427 -0.070 -16.329 1.00 88.12 398 SER A O 1
ATOM 3085 N N . ARG A 1 399 ? 27.234 1.201 -17.781 1.00 91.31 399 ARG A N 1
ATOM 3086 C CA . ARG A 1 399 ? 26.527 2.044 -16.803 1.00 91.31 399 ARG A CA 1
ATOM 3087 C C . ARG A 1 399 ? 26.010 1.246 -15.606 1.00 91.31 399 ARG A C 1
ATOM 3089 O O . ARG A 1 399 ? 25.523 0.118 -15.778 1.00 91.31 399 ARG A O 1
ATOM 3096 N N . ALA A 1 400 ? 26.059 1.859 -14.428 1.00 93.81 400 ALA A N 1
ATOM 3097 C CA . ALA A 1 400 ? 25.529 1.293 -13.191 1.00 93.81 400 ALA A CA 1
ATOM 3098 C C . ALA A 1 400 ? 24.045 0.949 -13.331 1.00 93.81 400 ALA A C 1
ATOM 3100 O O . ALA A 1 400 ? 23.629 -0.145 -12.959 1.00 93.81 400 ALA A O 1
ATOM 3101 N N . ALA A 1 401 ? 23.279 1.845 -13.958 1.00 95.44 401 ALA A N 1
ATOM 3102 C CA . ALA A 1 401 ? 21.845 1.710 -14.188 1.00 95.44 401 ALA A CA 1
ATOM 3103 C C . ALA A 1 401 ? 21.458 0.400 -14.902 1.00 95.44 401 ALA A C 1
ATOM 3105 O O . ALA A 1 401 ? 20.541 -0.294 -14.468 1.00 95.44 401 ALA A O 1
ATOM 3106 N N . ASN A 1 402 ? 22.206 0.001 -15.940 1.00 95.62 402 ASN A N 1
ATOM 3107 C CA . ASN A 1 402 ? 21.966 -1.254 -16.663 1.00 95.62 402 ASN A CA 1
ATOM 3108 C C . ASN A 1 402 ? 22.167 -2.479 -15.757 1.00 95.62 402 ASN A C 1
ATOM 3110 O O . ASN A 1 402 ? 21.362 -3.407 -15.774 1.00 95.62 402 ASN A O 1
ATOM 3114 N N . ARG A 1 403 ? 23.254 -2.482 -14.969 1.00 95.31 403 ARG A N 1
ATOM 3115 C CA . ARG A 1 403 ? 23.574 -3.562 -14.022 1.00 95.31 403 ARG A CA 1
ATOM 3116 C C . ARG A 1 403 ? 22.515 -3.620 -12.913 1.00 95.31 403 ARG A C 1
ATOM 3118 O O . ARG A 1 403 ? 22.003 -4.692 -12.611 1.00 95.31 403 ARG A O 1
ATOM 3125 N N . ALA A 1 404 ? 22.138 -2.468 -12.363 1.00 96.31 404 ALA A N 1
ATOM 3126 C CA . ALA A 1 404 ? 21.155 -2.349 -11.294 1.00 96.31 404 ALA A CA 1
ATOM 3127 C C . ALA A 1 404 ? 19.748 -2.776 -11.724 1.00 96.31 404 ALA A C 1
ATOM 3129 O O . ALA A 1 404 ? 19.113 -3.510 -10.976 1.00 96.31 404 ALA A O 1
ATOM 3130 N N . CYS A 1 405 ? 19.285 -2.390 -12.919 1.00 97.19 405 CYS A N 1
ATOM 3131 C CA . CYS A 1 405 ? 17.979 -2.804 -13.439 1.00 97.19 405 CYS A CA 1
ATOM 3132 C C . CYS A 1 405 ? 17.887 -4.336 -13.544 1.00 97.19 405 CYS A C 1
ATOM 3134 O O . CYS A 1 405 ? 16.990 -4.931 -12.952 1.00 97.19 405 CYS A O 1
ATOM 3136 N N . LEU A 1 406 ? 18.872 -4.994 -14.172 1.00 97.38 406 LEU A N 1
ATOM 3137 C CA . LEU A 1 406 ? 18.908 -6.461 -14.284 1.00 97.38 406 LEU A CA 1
ATOM 3138 C C . LEU A 1 406 ? 18.916 -7.169 -12.917 1.00 97.38 406 LEU A C 1
ATOM 3140 O O . LEU A 1 406 ? 18.205 -8.157 -12.725 1.00 97.38 406 LEU A O 1
ATOM 3144 N N . VAL A 1 407 ? 19.708 -6.672 -11.961 1.00 97.25 407 VAL A N 1
ATOM 3145 C CA . VAL A 1 407 ? 19.826 -7.278 -10.624 1.00 97.25 407 VAL A CA 1
ATOM 3146 C C . VAL A 1 407 ? 18.583 -7.027 -9.770 1.00 97.25 407 VAL A C 1
ATOM 3148 O O . VAL A 1 407 ? 18.107 -7.953 -9.115 1.00 97.25 407 VAL A O 1
ATOM 3151 N N . ALA A 1 408 ? 18.023 -5.815 -9.797 1.00 96.88 408 ALA A N 1
ATOM 3152 C CA . ALA A 1 408 ? 16.801 -5.469 -9.077 1.00 96.88 408 ALA A CA 1
ATOM 3153 C C . ALA A 1 408 ? 15.586 -6.211 -9.652 1.00 96.88 408 ALA A C 1
ATOM 3155 O O . ALA A 1 408 ? 14.795 -6.758 -8.888 1.00 96.88 408 ALA A O 1
ATOM 3156 N N . PHE A 1 409 ? 15.467 -6.313 -10.981 1.00 96.38 409 PHE A N 1
ATOM 3157 C CA . PHE A 1 409 ? 14.431 -7.110 -11.643 1.00 96.38 409 PHE A CA 1
ATOM 3158 C C . PHE A 1 409 ? 14.513 -8.586 -11.234 1.00 96.38 409 PHE A C 1
ATOM 3160 O O . PHE A 1 409 ? 13.513 -9.172 -10.820 1.00 96.38 409 PHE A O 1
ATOM 3167 N N . ALA A 1 410 ? 15.712 -9.178 -11.256 1.00 95.88 410 ALA A N 1
ATOM 3168 C CA . ALA A 1 410 ? 15.912 -10.548 -10.795 1.00 95.88 410 ALA A CA 1
ATOM 3169 C C . ALA A 1 410 ? 15.589 -10.720 -9.301 1.00 95.88 410 ALA A C 1
ATOM 3171 O O . ALA A 1 410 ? 14.946 -11.705 -8.937 1.00 95.88 410 ALA A O 1
ATOM 3172 N N . ALA A 1 411 ? 15.977 -9.763 -8.448 1.00 93.94 411 ALA A N 1
ATOM 3173 C CA . ALA A 1 411 ? 15.587 -9.732 -7.039 1.00 93.94 411 ALA A CA 1
ATOM 3174 C C . ALA A 1 411 ? 14.060 -9.737 -6.900 1.00 93.94 411 ALA A C 1
ATOM 3176 O O . ALA A 1 411 ? 13.519 -10.602 -6.221 1.00 93.94 411 ALA A O 1
ATOM 3177 N N . MET A 1 412 ? 13.366 -8.835 -7.597 1.00 89.69 412 MET A N 1
ATOM 3178 C CA . MET A 1 412 ? 11.912 -8.712 -7.547 1.00 89.69 412 MET A CA 1
ATOM 3179 C C . MET A 1 412 ? 11.222 -9.994 -8.015 1.00 89.69 412 MET A C 1
ATOM 3181 O O . MET A 1 412 ? 10.535 -10.617 -7.218 1.00 89.69 412 MET A O 1
ATOM 3185 N N .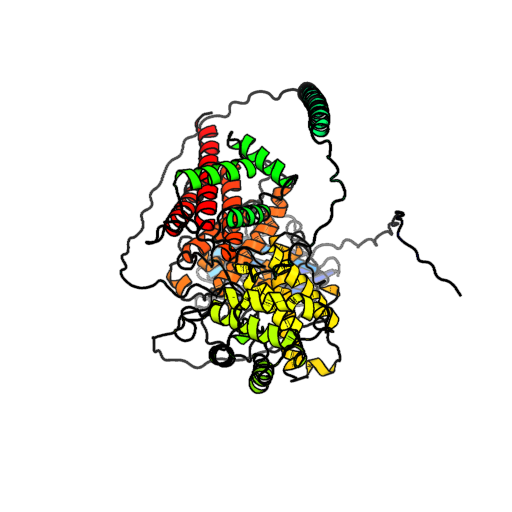 ILE A 1 413 ? 11.451 -10.473 -9.242 1.00 87.94 413 ILE A N 1
ATOM 3186 C CA . ILE A 1 413 ? 10.751 -11.666 -9.759 1.00 87.94 413 ILE A CA 1
ATOM 3187 C C . ILE A 1 413 ? 11.027 -12.917 -8.909 1.00 87.94 413 ILE A C 1
ATOM 3189 O O . ILE A 1 413 ? 10.099 -13.677 -8.625 1.00 87.94 413 ILE A O 1
ATOM 3193 N N . THR A 1 414 ? 12.259 -13.106 -8.420 1.00 88.50 414 THR A N 1
ATOM 3194 C CA . THR A 1 414 ? 12.564 -14.231 -7.515 1.00 88.50 414 THR A CA 1
ATOM 3195 C C . THR A 1 414 ? 12.036 -14.036 -6.092 1.00 88.50 414 THR A C 1
ATOM 3197 O O . THR A 1 414 ? 11.837 -15.024 -5.390 1.00 88.50 414 THR A O 1
ATOM 3200 N N . HIS A 1 415 ? 11.724 -12.805 -5.674 1.00 82.62 415 HIS A N 1
ATOM 3201 C CA . HIS A 1 415 ? 10.919 -12.532 -4.484 1.00 82.62 415 HIS A CA 1
ATOM 3202 C C . HIS A 1 415 ? 9.457 -12.923 -4.745 1.00 82.62 415 HIS A C 1
ATOM 3204 O O . HIS A 1 415 ? 8.939 -13.760 -4.004 1.00 82.62 415 HIS A O 1
ATOM 3210 N N . ILE A 1 416 ? 8.839 -12.414 -5.829 1.00 70.00 416 ILE A N 1
ATOM 3211 C CA . ILE A 1 416 ? 7.407 -12.611 -6.142 1.00 70.00 416 ILE A CA 1
ATOM 3212 C C . ILE A 1 416 ? 7.063 -14.089 -6.360 1.00 70.00 416 ILE A C 1
ATOM 3214 O O . ILE A 1 416 ? 6.007 -14.579 -5.951 1.00 70.00 416 ILE A O 1
ATOM 3218 N N . HIS A 1 417 ? 7.980 -14.824 -6.983 1.00 73.25 417 HIS A N 1
ATOM 3219 C CA . HIS A 1 417 ? 7.741 -16.188 -7.438 1.00 73.25 417 HIS A CA 1
ATOM 3220 C C . HIS A 1 417 ? 8.686 -17.214 -6.810 1.00 73.25 417 HIS A C 1
ATOM 3222 O O . HIS A 1 417 ? 8.840 -18.308 -7.334 1.00 73.25 417 HIS A O 1
ATOM 3228 N N . ARG A 1 418 ? 9.239 -16.924 -5.626 1.00 69.69 418 ARG A N 1
ATOM 3229 C CA . ARG A 1 418 ? 10.080 -17.828 -4.804 1.00 69.69 418 ARG A CA 1
ATOM 3230 C C . ARG A 1 418 ? 9.570 -19.272 -4.619 1.00 69.69 418 ARG A C 1
ATOM 3232 O O . ARG A 1 418 ? 10.347 -20.155 -4.277 1.00 69.69 418 ARG A O 1
ATOM 3239 N N . HIS A 1 419 ? 8.263 -19.491 -4.778 1.00 69.25 419 HIS A N 1
ATOM 3240 C CA . HIS A 1 419 ? 7.597 -20.795 -4.651 1.00 69.25 419 HIS A CA 1
ATOM 3241 C C . HIS A 1 419 ? 7.536 -21.574 -5.977 1.00 69.25 419 HIS A C 1
ATOM 3243 O O . HIS A 1 419 ? 7.315 -22.784 -5.975 1.00 69.25 419 HIS A O 1
ATOM 3249 N N . GLU A 1 420 ? 7.763 -20.906 -7.110 1.00 74.00 420 GLU A N 1
ATOM 3250 C CA . GLU A 1 420 ? 7.957 -21.557 -8.403 1.00 74.00 420 GLU A CA 1
ATOM 3251 C C . GLU A 1 420 ? 9.285 -22.318 -8.400 1.00 74.00 420 GLU A C 1
ATOM 3253 O O . GLU A 1 420 ? 10.330 -21.799 -7.996 1.00 74.00 420 GLU A O 1
ATOM 3258 N N . ARG A 1 421 ? 9.279 -23.554 -8.912 1.00 82.00 421 ARG A N 1
ATOM 3259 C CA . ARG A 1 421 ? 10.453 -24.447 -8.865 1.00 82.00 421 ARG A CA 1
ATOM 3260 C C . ARG A 1 421 ? 11.692 -23.883 -9.575 1.00 82.00 421 ARG A C 1
ATOM 3262 O O . ARG A 1 421 ? 12.801 -24.274 -9.230 1.00 82.00 421 ARG A O 1
ATOM 3269 N N . ALA A 1 422 ? 11.510 -22.968 -10.529 1.00 81.38 422 ALA A N 1
ATOM 3270 C CA . ALA A 1 422 ? 12.600 -22.261 -11.203 1.00 81.38 422 ALA A CA 1
ATOM 3271 C C . ALA A 1 422 ? 13.389 -21.333 -10.258 1.00 81.38 422 ALA A C 1
ATOM 3273 O O . ALA A 1 422 ? 14.598 -21.182 -10.409 1.00 81.38 422 ALA A O 1
ATOM 3274 N N . PHE A 1 423 ? 12.725 -20.745 -9.258 1.00 86.25 423 PHE A N 1
ATOM 3275 C CA . PHE A 1 423 ? 13.289 -19.695 -8.405 1.00 86.25 423 PHE A CA 1
ATOM 3276 C C . PHE A 1 423 ? 13.597 -20.163 -6.973 1.00 86.25 423 PHE A C 1
ATOM 3278 O O . PHE A 1 423 ? 14.152 -19.399 -6.189 1.00 86.25 423 PHE A O 1
ATOM 3285 N N . ALA A 1 424 ? 13.327 -21.429 -6.638 1.00 81.62 424 ALA A N 1
ATOM 3286 C CA . ALA A 1 424 ? 13.513 -21.996 -5.296 1.00 81.62 424 ALA A CA 1
ATOM 3287 C C . ALA A 1 424 ? 14.954 -21.915 -4.731 1.00 81.62 424 ALA A C 1
ATOM 3289 O O . ALA A 1 424 ? 15.139 -21.992 -3.520 1.00 81.62 424 ALA A O 1
ATOM 3290 N N . ASN A 1 425 ? 15.970 -21.750 -5.590 1.00 85.62 425 ASN A N 1
ATOM 3291 C CA . ASN A 1 425 ? 17.384 -21.600 -5.204 1.00 85.62 425 ASN A CA 1
ATOM 3292 C C . ASN A 1 425 ? 17.888 -20.139 -5.241 1.00 85.62 425 ASN A C 1
ATOM 3294 O O . ASN A 1 425 ? 19.080 -19.894 -5.042 1.00 85.62 425 ASN A O 1
ATOM 3298 N N . ALA A 1 426 ? 17.018 -19.172 -5.542 1.00 90.44 426 ALA A N 1
ATOM 3299 C CA . ALA A 1 426 ? 17.363 -17.756 -5.579 1.00 90.44 426 ALA A CA 1
ATOM 3300 C C . ALA A 1 426 ? 17.515 -17.163 -4.167 1.00 90.44 426 ALA A C 1
ATOM 3302 O O . ALA A 1 426 ? 16.913 -17.637 -3.204 1.00 90.44 426 ALA A O 1
ATOM 3303 N N . ASP A 1 427 ? 18.285 -16.080 -4.046 1.00 90.56 427 ASP A N 1
ATOM 3304 C CA . ASP A 1 427 ? 18.406 -15.314 -2.800 1.00 90.56 427 ASP A CA 1
ATOM 3305 C C . ASP A 1 427 ? 18.054 -13.839 -3.060 1.00 90.56 427 ASP A C 1
ATOM 3307 O O . ASP A 1 427 ? 18.951 -13.000 -3.182 1.00 90.56 427 ASP A O 1
ATOM 3311 N N . PRO A 1 428 ? 16.753 -13.515 -3.203 1.00 89.56 428 PRO A N 1
ATOM 3312 C CA . PRO A 1 428 ? 16.303 -12.200 -3.657 1.00 89.56 428 PRO A CA 1
ATOM 3313 C C . PRO A 1 428 ? 16.752 -11.069 -2.723 1.00 89.56 428 PRO A C 1
ATOM 3315 O O . PRO A 1 428 ? 17.153 -10.008 -3.198 1.00 89.56 428 PRO A O 1
ATOM 3318 N N . ASP A 1 429 ? 16.816 -11.326 -1.411 1.00 88.38 429 ASP A N 1
ATOM 3319 C CA . ASP A 1 429 ? 17.310 -10.360 -0.421 1.00 88.38 429 ASP A CA 1
ATOM 3320 C C . ASP A 1 429 ? 18.782 -9.981 -0.686 1.00 88.38 429 ASP A C 1
ATOM 3322 O O . ASP A 1 429 ? 19.183 -8.835 -0.486 1.00 88.38 429 ASP A O 1
ATOM 3326 N N . ALA A 1 430 ? 19.593 -10.940 -1.146 1.00 90.62 430 ALA A N 1
ATOM 3327 C CA . ALA A 1 430 ? 21.012 -10.749 -1.438 1.00 90.62 430 ALA A CA 1
ATOM 3328 C C . ALA A 1 430 ? 21.253 -10.071 -2.798 1.00 90.62 430 ALA A C 1
ATOM 3330 O O . ALA A 1 430 ? 22.200 -9.292 -2.938 1.00 90.62 430 ALA A O 1
ATOM 3331 N N . TYR A 1 431 ? 20.373 -10.322 -3.776 1.00 94.62 431 TYR A N 1
ATOM 3332 C CA . TYR A 1 431 ? 20.333 -9.581 -5.040 1.00 94.62 431 TYR A CA 1
ATOM 3333 C C . TYR A 1 431 ? 19.910 -8.121 -4.805 1.00 94.62 431 TYR A C 1
ATOM 3335 O O . TYR A 1 431 ? 20.520 -7.209 -5.362 1.00 94.62 431 TYR A O 1
ATOM 3343 N N . LEU A 1 432 ? 18.954 -7.872 -3.902 1.00 92.69 432 LEU A N 1
ATOM 3344 C CA . LEU A 1 432 ? 18.588 -6.521 -3.469 1.00 92.69 432 LEU A CA 1
ATOM 3345 C C . LEU A 1 432 ? 19.790 -5.768 -2.876 1.00 92.69 432 LEU A C 1
ATOM 3347 O O . LEU A 1 432 ? 20.026 -4.621 -3.253 1.00 92.69 432 LEU A O 1
ATOM 3351 N N . GLN A 1 433 ? 20.586 -6.400 -1.999 1.00 91.81 433 GLN A N 1
ATOM 3352 C CA . GLN A 1 433 ? 21.807 -5.759 -1.483 1.00 91.81 433 GLN A CA 1
ATOM 3353 C C . GLN A 1 433 ? 22.793 -5.426 -2.611 1.00 91.81 433 GLN A C 1
ATOM 3355 O O . GLN A 1 433 ? 23.354 -4.333 -2.609 1.00 91.81 433 GLN A O 1
ATOM 3360 N N . ALA A 1 434 ? 22.973 -6.311 -3.599 1.00 93.44 434 ALA A N 1
ATOM 3361 C CA . ALA A 1 434 ? 23.833 -6.025 -4.749 1.00 93.44 434 ALA A CA 1
ATOM 3362 C C . ALA A 1 434 ? 23.335 -4.818 -5.563 1.00 93.44 434 ALA A C 1
ATOM 3364 O O . ALA A 1 434 ? 24.125 -3.913 -5.833 1.00 93.44 434 ALA A O 1
ATOM 3365 N N . ALA A 1 435 ? 22.035 -4.738 -5.871 1.00 95.69 435 ALA A N 1
ATOM 3366 C CA . ALA A 1 435 ? 21.450 -3.583 -6.557 1.00 95.69 435 ALA A CA 1
ATOM 3367 C C . ALA A 1 435 ? 21.612 -2.277 -5.750 1.00 95.69 435 ALA A C 1
ATOM 3369 O O . ALA A 1 435 ? 21.946 -1.238 -6.319 1.00 95.69 435 ALA A O 1
ATOM 3370 N N . LEU A 1 436 ? 21.471 -2.330 -4.420 1.00 93.94 436 LEU A N 1
ATOM 3371 C CA . LEU A 1 436 ? 21.678 -1.172 -3.541 1.00 93.94 436 LEU A CA 1
ATOM 3372 C C . LEU A 1 436 ? 23.133 -0.672 -3.513 1.00 93.94 436 LEU A C 1
ATOM 3374 O O . LEU A 1 436 ? 23.335 0.530 -3.339 1.00 93.94 436 LEU A O 1
ATOM 3378 N N . THR A 1 437 ? 24.143 -1.524 -3.750 1.00 93.56 437 THR A N 1
ATOM 3379 C CA . THR A 1 437 ? 25.541 -1.042 -3.855 1.00 93.56 437 THR A CA 1
ATOM 3380 C C . THR A 1 437 ? 25.776 -0.139 -5.070 1.00 93.56 437 THR A C 1
ATOM 3382 O O . THR A 1 437 ? 26.680 0.693 -5.035 1.00 93.56 437 THR A O 1
ATOM 3385 N N . LEU A 1 438 ? 24.951 -0.257 -6.118 1.00 94.31 438 LEU A N 1
ATOM 3386 C CA . LEU A 1 438 ? 25.044 0.551 -7.338 1.00 94.31 438 LEU A CA 1
ATOM 3387 C C . LEU A 1 438 ? 24.326 1.903 -7.235 1.00 94.31 438 LEU A C 1
ATOM 3389 O O . LEU A 1 438 ? 24.627 2.803 -8.018 1.00 94.31 438 LEU A O 1
ATOM 3393 N N . LEU A 1 439 ? 23.417 2.080 -6.270 1.00 93.56 439 LEU A N 1
ATOM 3394 C CA . LEU A 1 439 ? 22.605 3.294 -6.137 1.00 93.56 439 LEU A CA 1
ATOM 3395 C C . LEU A 1 439 ? 23.439 4.599 -6.078 1.00 93.56 439 LEU A C 1
ATOM 3397 O O . LEU A 1 439 ? 23.064 5.551 -6.762 1.00 93.56 439 LEU A O 1
ATOM 3401 N N . PRO A 1 440 ? 24.587 4.683 -5.368 1.00 93.62 440 PRO A N 1
ATOM 3402 C CA . PRO A 1 440 ? 25.423 5.887 -5.384 1.00 93.62 440 PRO A CA 1
ATOM 3403 C C . PRO A 1 440 ? 26.084 6.170 -6.742 1.00 93.62 440 PRO A C 1
ATOM 3405 O O . PRO A 1 440 ? 26.298 7.330 -7.075 1.00 93.62 440 PRO A O 1
ATOM 3408 N N . GLU A 1 441 ? 26.403 5.134 -7.526 1.00 93.38 441 GLU A N 1
ATOM 3409 C CA . GLU A 1 441 ? 26.955 5.267 -8.885 1.00 93.38 441 GLU A CA 1
ATOM 3410 C C . GLU A 1 441 ? 25.846 5.780 -9.827 1.00 93.38 441 GLU A C 1
ATOM 3412 O O . GLU A 1 441 ? 26.014 6.799 -10.494 1.00 93.38 441 GLU A O 1
ATOM 3417 N N . MET A 1 442 ? 24.661 5.159 -9.776 1.00 94.12 442 MET A N 1
ATOM 3418 C CA . MET A 1 442 ? 23.472 5.531 -10.559 1.00 94.12 442 MET A CA 1
ATOM 3419 C C . MET A 1 442 ? 23.010 6.980 -10.343 1.00 94.12 442 MET A C 1
ATOM 3421 O O . MET A 1 442 ? 22.605 7.635 -11.299 1.00 94.12 442 MET A O 1
ATOM 3425 N N . LEU A 1 443 ? 23.054 7.475 -9.100 1.00 91.94 443 LEU A N 1
ATOM 3426 C CA . LEU A 1 443 ? 22.629 8.835 -8.737 1.00 91.94 443 LEU A CA 1
ATOM 3427 C C . LEU A 1 443 ? 23.607 9.935 -9.188 1.00 91.94 443 LEU A C 1
ATOM 3429 O O . LEU A 1 443 ? 23.260 11.114 -9.128 1.00 91.94 443 LEU A O 1
ATOM 3433 N N . LEU A 1 444 ? 24.819 9.565 -9.615 1.00 92.62 444 LEU A N 1
ATOM 3434 C CA . LEU A 1 444 ? 25.835 10.483 -10.139 1.00 92.62 444 LEU A CA 1
ATOM 3435 C C . LEU A 1 444 ? 25.952 10.431 -11.672 1.00 92.62 444 LEU A C 1
ATOM 3437 O O . LEU A 1 444 ? 26.559 11.322 -12.269 1.00 92.62 444 LEU A O 1
ATOM 3441 N N . GLU A 1 445 ? 25.377 9.416 -12.321 1.00 89.69 445 GLU A N 1
ATOM 3442 C CA . GLU A 1 445 ? 25.244 9.374 -13.777 1.00 89.69 445 GLU A CA 1
ATOM 3443 C C . GLU A 1 445 ? 24.097 10.292 -14.276 1.00 89.69 445 GLU A C 1
ATOM 3445 O O . GLU A 1 445 ? 23.165 10.594 -13.527 1.00 89.69 445 GLU A O 1
ATOM 3450 N N . PRO A 1 446 ? 24.091 10.716 -15.558 1.00 91.31 446 PRO A N 1
ATOM 3451 C CA . PRO A 1 446 ? 22.972 11.467 -16.130 1.00 91.31 446 PRO A CA 1
ATOM 3452 C C . PRO A 1 446 ? 21.647 10.677 -16.075 1.00 91.31 446 PRO A C 1
ATOM 3454 O O . PRO A 1 446 ? 21.666 9.478 -16.384 1.00 91.31 446 PRO A O 1
ATOM 3457 N N . PRO A 1 447 ? 20.501 11.319 -15.760 1.00 91.56 447 PRO A N 1
ATOM 3458 C CA . PRO A 1 447 ? 19.195 10.664 -15.703 1.00 91.56 447 PRO A CA 1
ATOM 3459 C C . PRO A 1 447 ? 18.889 9.826 -16.947 1.00 91.56 447 PRO A C 1
ATOM 3461 O O . PRO A 1 447 ? 18.949 10.321 -18.073 1.00 91.56 447 PRO A O 1
ATOM 3464 N N . ASP A 1 448 ? 18.537 8.558 -16.746 1.00 92.19 448 ASP A N 1
ATOM 3465 C CA . ASP A 1 448 ? 17.985 7.709 -17.794 1.00 92.19 448 ASP A CA 1
ATOM 3466 C C . ASP A 1 448 ? 16.862 6.803 -17.269 1.00 92.19 448 ASP A C 1
ATOM 3468 O O . ASP A 1 448 ? 16.598 6.700 -16.068 1.00 92.19 448 ASP A O 1
ATOM 3472 N N . LEU A 1 449 ? 16.176 6.163 -18.212 1.00 94.56 449 LEU A N 1
ATOM 3473 C CA . LEU A 1 449 ? 15.042 5.286 -17.950 1.00 94.56 449 LEU A CA 1
ATOM 3474 C C . LEU A 1 449 ? 15.456 3.983 -17.236 1.00 94.56 449 LEU A C 1
ATOM 3476 O O . LEU A 1 449 ? 14.642 3.416 -16.523 1.00 94.56 449 LEU A O 1
ATOM 3480 N N . ARG A 1 450 ? 16.714 3.525 -17.355 1.00 96.00 450 ARG A N 1
ATOM 3481 C CA . ARG A 1 450 ? 17.230 2.332 -16.649 1.00 96.00 450 ARG A CA 1
ATOM 3482 C C . ARG A 1 450 ? 17.435 2.640 -15.163 1.00 96.00 450 ARG A C 1
ATOM 3484 O O . ARG A 1 450 ? 17.167 1.789 -14.318 1.00 96.00 450 ARG A O 1
ATOM 3491 N N . THR A 1 451 ? 17.846 3.868 -14.832 1.00 97.00 451 THR A N 1
ATOM 3492 C CA . THR A 1 451 ? 17.881 4.360 -13.447 1.00 97.00 451 THR A CA 1
ATOM 3493 C C . THR A 1 451 ? 16.467 4.465 -12.872 1.00 97.00 451 THR A C 1
ATOM 3495 O O . THR A 1 451 ? 16.265 4.066 -11.728 1.00 97.00 451 THR A O 1
ATOM 3498 N N . LEU A 1 452 ? 15.481 4.937 -13.650 1.00 97.00 452 LEU A N 1
ATOM 3499 C CA . LEU A 1 452 ? 14.078 4.986 -13.213 1.00 97.00 452 LEU A CA 1
ATOM 3500 C C . LEU A 1 452 ? 13.500 3.582 -12.963 1.00 97.00 452 LEU A C 1
ATOM 3502 O O . LEU A 1 452 ? 12.974 3.348 -11.876 1.00 97.00 452 LEU A O 1
ATOM 3506 N N . GLU A 1 453 ? 13.644 2.652 -13.914 1.00 97.12 453 GLU A N 1
ATOM 3507 C CA . GLU A 1 453 ? 13.277 1.231 -13.762 1.00 97.12 453 GLU A CA 1
ATOM 3508 C C . GLU A 1 453 ? 13.886 0.648 -12.476 1.00 97.12 453 GLU A C 1
ATOM 3510 O O . GLU A 1 453 ? 13.169 0.191 -11.588 1.00 97.12 453 GLU A O 1
ATOM 3515 N N . ALA A 1 454 ? 15.211 0.743 -12.317 1.00 97.50 454 ALA A N 1
ATOM 3516 C CA . ALA A 1 454 ? 15.920 0.183 -11.168 1.00 97.50 454 ALA A CA 1
ATOM 3517 C C . ALA A 1 454 ? 15.485 0.798 -9.824 1.00 97.50 454 ALA A C 1
ATOM 3519 O O . ALA A 1 454 ? 15.256 0.061 -8.867 1.00 97.50 454 ALA A O 1
ATOM 3520 N N . VAL A 1 455 ? 15.344 2.127 -9.732 1.00 96.81 455 VAL A N 1
ATOM 3521 C CA . VAL A 1 455 ? 14.896 2.803 -8.498 1.00 96.81 455 VAL A CA 1
ATOM 3522 C C . VAL A 1 455 ? 13.444 2.450 -8.167 1.00 96.81 455 VAL A C 1
ATOM 3524 O O . VAL A 1 455 ? 13.137 2.205 -7.000 1.00 96.81 455 VAL A O 1
ATOM 3527 N N . THR A 1 456 ? 12.580 2.346 -9.180 1.00 93.94 456 THR A N 1
ATOM 3528 C CA . THR A 1 456 ? 11.193 1.884 -9.018 1.00 93.94 456 THR A CA 1
ATOM 3529 C C . THR A 1 456 ? 11.181 0.459 -8.464 1.00 93.94 456 THR A C 1
ATOM 3531 O O . THR A 1 456 ? 10.588 0.217 -7.418 1.00 93.94 456 THR A O 1
ATOM 3534 N N . ILE A 1 457 ? 11.921 -0.478 -9.063 1.00 94.50 457 ILE A N 1
ATOM 3535 C CA . ILE A 1 457 ? 11.977 -1.867 -8.576 1.00 94.50 457 ILE A CA 1
ATOM 3536 C C . ILE A 1 457 ? 12.524 -1.948 -7.136 1.00 94.50 457 ILE A C 1
ATOM 3538 O O . ILE A 1 457 ? 11.989 -2.699 -6.318 1.00 94.50 457 ILE A O 1
ATOM 3542 N N . LEU A 1 458 ? 13.544 -1.150 -6.790 1.00 93.69 458 LEU A N 1
ATOM 3543 C CA . LEU A 1 458 ? 14.060 -1.058 -5.417 1.00 93.69 458 LEU A CA 1
ATOM 3544 C C . LEU A 1 458 ? 12.983 -0.564 -4.433 1.00 93.69 458 LEU A C 1
ATOM 3546 O O . LEU A 1 458 ? 12.781 -1.185 -3.391 1.00 93.69 458 LEU A O 1
ATOM 3550 N N . MET A 1 459 ? 12.263 0.512 -4.767 1.00 90.50 459 MET A N 1
ATOM 3551 C CA . MET A 1 459 ? 11.139 1.039 -3.978 1.00 90.50 459 MET A CA 1
ATOM 3552 C C . MET A 1 459 ? 10.073 -0.040 -3.724 1.00 90.50 459 MET A C 1
ATOM 3554 O O . MET A 1 459 ? 9.659 -0.245 -2.577 1.00 90.50 459 MET A O 1
ATOM 3558 N N . LEU A 1 460 ? 9.672 -0.757 -4.778 1.00 84.44 460 LEU A N 1
ATOM 3559 C CA . LEU A 1 460 ? 8.645 -1.800 -4.719 1.00 84.44 460 LEU A CA 1
ATOM 3560 C C . LEU A 1 460 ? 9.060 -3.022 -3.902 1.00 84.44 460 LEU A C 1
ATOM 3562 O O . LEU A 1 460 ? 8.221 -3.578 -3.200 1.00 84.44 460 LEU A O 1
ATOM 3566 N N . TYR A 1 461 ? 10.331 -3.430 -3.957 1.00 87.31 461 TYR A N 1
ATOM 3567 C CA . TYR A 1 461 ? 10.842 -4.499 -3.095 1.00 87.31 461 TYR A CA 1
ATOM 3568 C C . TYR A 1 461 ? 10.859 -4.046 -1.627 1.00 87.31 461 TYR A C 1
ATOM 3570 O O . TYR A 1 461 ? 10.580 -4.825 -0.724 1.00 87.31 461 TYR A O 1
ATOM 3578 N N . ILE A 1 462 ? 11.194 -2.784 -1.353 1.00 85.25 462 ILE A N 1
ATOM 3579 C CA . ILE A 1 462 ? 11.462 -2.308 0.013 1.00 85.25 462 ILE A CA 1
ATOM 3580 C C . ILE A 1 462 ? 10.178 -2.010 0.802 1.00 85.25 462 ILE A C 1
ATOM 3582 O O . ILE A 1 462 ? 10.141 -2.247 2.013 1.00 85.25 462 ILE A O 1
ATOM 3586 N N . CYS A 1 463 ? 9.112 -1.556 0.138 1.00 78.25 463 CYS A N 1
ATOM 3587 C CA . CYS A 1 463 ? 7.810 -1.315 0.766 1.00 78.25 463 CYS A CA 1
ATOM 3588 C C . CYS A 1 463 ? 7.252 -2.535 1.557 1.00 78.25 463 CYS A C 1
ATOM 3590 O O . CYS A 1 463 ? 6.987 -2.376 2.757 1.00 78.25 463 CYS A O 1
ATOM 3592 N N . PRO A 1 464 ? 7.157 -3.764 0.992 1.00 74.75 464 PRO A N 1
ATOM 3593 C CA . PRO A 1 464 ? 6.648 -4.947 1.697 1.00 74.75 464 PRO A CA 1
ATOM 3594 C C . PRO A 1 464 ? 7.478 -5.400 2.902 1.00 74.75 464 PRO A C 1
ATOM 3596 O O . PRO A 1 464 ? 6.972 -6.130 3.752 1.00 74.75 464 PRO A O 1
ATOM 3599 N N . LEU A 1 465 ? 8.729 -4.953 3.036 1.00 81.25 465 LEU A N 1
ATOM 3600 C CA . LEU A 1 465 ? 9.598 -5.327 4.159 1.00 81.25 465 LEU A CA 1
ATOM 3601 C C . LEU A 1 465 ? 9.280 -4.573 5.465 1.00 81.25 465 LEU A C 1
ATOM 3603 O O . LEU A 1 465 ? 10.022 -4.710 6.442 1.00 81.25 465 LEU A O 1
ATOM 3607 N N . GLY A 1 466 ? 8.228 -3.746 5.495 1.00 79.31 466 GLY A N 1
ATOM 3608 C CA . GLY A 1 466 ? 7.936 -2.851 6.622 1.00 79.31 466 GLY A CA 1
ATOM 3609 C C . GLY A 1 466 ? 8.881 -1.653 6.677 1.00 79.31 466 GLY A C 1
ATOM 3610 O O . GLY A 1 466 ? 9.160 -1.123 7.755 1.00 79.31 466 GLY A O 1
ATOM 3611 N N . ARG A 1 467 ? 9.420 -1.243 5.517 1.00 82.88 467 ARG A N 1
ATOM 3612 C CA . ARG A 1 467 ? 10.367 -0.123 5.366 1.00 82.88 467 ARG A CA 1
ATOM 3613 C C . ARG A 1 467 ? 9.811 1.032 4.510 1.00 82.88 467 ARG A C 1
ATOM 3615 O O . ARG A 1 467 ? 10.510 1.510 3.612 1.00 82.88 467 ARG A O 1
ATOM 3622 N N . PRO A 1 468 ? 8.583 1.521 4.781 1.00 78.19 468 PRO A N 1
ATOM 3623 C CA . PRO A 1 468 ? 7.912 2.527 3.953 1.00 78.19 468 PRO A CA 1
ATOM 3624 C C . PRO A 1 468 ? 8.718 3.824 3.795 1.00 78.19 468 PRO A C 1
ATOM 3626 O O . PRO A 1 468 ? 8.662 4.446 2.746 1.00 78.19 468 PRO A O 1
ATOM 3629 N N . GLN A 1 469 ? 9.521 4.212 4.789 1.00 84.56 469 GLN A N 1
ATOM 3630 C CA . GLN A 1 469 ? 10.344 5.428 4.745 1.00 84.56 469 GLN A CA 1
ATOM 3631 C C . GLN A 1 469 ? 11.495 5.314 3.735 1.00 84.56 469 GLN A C 1
ATOM 3633 O O . GLN A 1 469 ? 11.859 6.290 3.089 1.00 84.56 469 GLN A O 1
ATOM 3638 N N . ALA A 1 470 ? 12.085 4.121 3.604 1.00 88.81 470 ALA A N 1
ATOM 3639 C CA . ALA A 1 470 ? 13.158 3.870 2.646 1.00 88.81 470 ALA A CA 1
ATOM 3640 C C . ALA A 1 470 ? 12.604 3.741 1.218 1.00 88.81 470 ALA A C 1
ATOM 3642 O O . ALA A 1 470 ? 13.212 4.254 0.281 1.00 88.81 470 ALA A O 1
ATOM 3643 N N . ALA A 1 471 ? 11.425 3.128 1.066 1.00 86.94 471 ALA A N 1
ATOM 3644 C CA . ALA A 1 471 ? 10.690 3.117 -0.196 1.00 86.94 471 ALA A CA 1
ATOM 3645 C C . ALA A 1 471 ? 10.279 4.539 -0.628 1.00 86.94 471 ALA A C 1
ATOM 3647 O O . ALA A 1 471 ? 10.509 4.906 -1.773 1.00 86.94 471 ALA A O 1
ATOM 3648 N N . GLU A 1 472 ? 9.777 5.378 0.283 1.00 87.50 472 GLU A N 1
ATOM 3649 C CA . GLU A 1 472 ? 9.431 6.777 -0.010 1.00 87.50 472 GLU A CA 1
ATOM 3650 C C . GLU A 1 472 ? 10.646 7.629 -0.433 1.00 87.50 472 GLU A C 1
ATOM 3652 O O . GLU A 1 472 ? 10.545 8.447 -1.345 1.00 87.50 472 GLU A O 1
ATOM 3657 N N . LEU A 1 473 ? 11.822 7.432 0.172 1.00 92.88 473 LEU A N 1
ATOM 3658 C CA . LEU A 1 473 ? 13.034 8.134 -0.272 1.00 92.88 473 LEU A CA 1
ATOM 3659 C C . LEU A 1 473 ? 13.451 7.728 -1.698 1.00 92.88 473 LEU A C 1
ATOM 3661 O O . LEU A 1 473 ? 13.960 8.561 -2.448 1.00 92.88 473 LEU A O 1
ATOM 3665 N N . LEU A 1 474 ? 13.197 6.476 -2.092 1.00 94.19 474 LEU A N 1
ATOM 3666 C CA . LEU A 1 474 ? 13.389 6.003 -3.466 1.00 94.19 474 LEU A CA 1
ATOM 3667 C C . LEU A 1 474 ? 12.294 6.519 -4.413 1.00 94.19 474 LEU A C 1
ATOM 3669 O O . LEU A 1 474 ? 12.615 6.889 -5.539 1.00 94.19 474 LEU A O 1
ATOM 3673 N N . LEU A 1 475 ? 11.046 6.654 -3.952 1.00 93.31 475 LEU A N 1
ATOM 3674 C CA . LEU A 1 475 ? 9.986 7.342 -4.694 1.00 93.31 475 LEU A CA 1
ATOM 3675 C C . LEU A 1 475 ? 10.382 8.794 -4.998 1.00 93.31 475 LEU A C 1
ATOM 3677 O O . LEU A 1 475 ? 10.267 9.221 -6.140 1.00 93.31 475 LEU A O 1
ATOM 3681 N N . GLY A 1 476 ? 10.921 9.539 -4.027 1.00 96.19 476 GLY A N 1
ATOM 3682 C CA . GLY A 1 476 ? 11.404 10.908 -4.256 1.00 96.19 476 GLY A CA 1
ATOM 3683 C C . GLY A 1 476 ? 12.492 10.997 -5.337 1.00 96.19 476 GLY A C 1
ATOM 3684 O O . GLY A 1 476 ? 12.503 11.934 -6.137 1.00 96.19 476 GLY A O 1
ATOM 3685 N N . ILE A 1 477 ? 13.363 9.986 -5.423 1.00 96.69 477 ILE A N 1
ATOM 3686 C CA . ILE A 1 477 ? 14.341 9.847 -6.512 1.00 96.69 477 ILE A CA 1
ATOM 3687 C C . ILE A 1 477 ? 13.631 9.528 -7.840 1.00 96.69 477 ILE A C 1
ATOM 3689 O O . ILE A 1 477 ? 13.925 10.168 -8.850 1.00 96.69 477 ILE A O 1
ATOM 3693 N N . ALA A 1 478 ? 12.680 8.588 -7.856 1.00 96.75 478 ALA A N 1
ATOM 3694 C CA . ALA A 1 478 ? 11.907 8.228 -9.047 1.00 96.75 478 ALA A CA 1
ATOM 3695 C C . ALA A 1 478 ? 11.098 9.415 -9.604 1.00 96.75 478 ALA A C 1
ATOM 3697 O O . ALA A 1 478 ? 11.108 9.644 -10.810 1.00 96.75 478 ALA A O 1
ATOM 3698 N N . VAL A 1 479 ? 10.483 10.224 -8.738 1.00 95.56 479 VAL A N 1
ATOM 3699 C CA . VAL A 1 479 ? 9.763 11.459 -9.091 1.00 95.56 479 VAL A CA 1
ATOM 3700 C C . VAL A 1 479 ? 10.710 12.497 -9.707 1.00 95.56 479 VAL A C 1
ATOM 3702 O O . VAL A 1 479 ? 10.404 13.071 -10.753 1.00 95.56 479 VAL A O 1
ATOM 3705 N N . GLN A 1 480 ? 11.906 12.691 -9.142 1.00 95.81 480 GLN A N 1
ATOM 3706 C CA . GLN A 1 480 ? 12.909 13.583 -9.736 1.00 95.81 480 GLN A CA 1
ATOM 3707 C C . GLN A 1 480 ? 13.398 13.083 -11.109 1.00 95.81 480 GLN A C 1
ATOM 3709 O O . GLN A 1 480 ? 13.623 13.892 -12.013 1.00 95.81 480 GLN A O 1
ATOM 3714 N N . LEU A 1 481 ? 13.541 11.766 -11.293 1.00 96.12 481 LEU A N 1
ATOM 3715 C CA . LEU A 1 481 ? 13.869 11.155 -12.586 1.00 96.12 481 LEU A CA 1
ATOM 3716 C C . LEU A 1 481 ? 12.722 11.314 -13.594 1.00 96.12 481 LEU A C 1
ATOM 3718 O O . LEU A 1 481 ? 12.982 11.654 -14.744 1.00 96.12 481 LEU A O 1
ATOM 3722 N N . ILE A 1 482 ? 11.470 11.150 -13.162 1.00 94.12 482 ILE A N 1
ATOM 3723 C CA . ILE A 1 482 ? 10.256 11.390 -13.954 1.00 94.12 482 ILE A CA 1
ATOM 3724 C C . ILE A 1 482 ? 10.242 12.812 -14.523 1.00 94.12 482 ILE A C 1
ATOM 3726 O O . ILE A 1 482 ? 10.112 12.966 -15.739 1.00 94.12 482 ILE A O 1
ATOM 3730 N N . TYR A 1 483 ? 10.470 13.836 -13.693 1.00 93.19 483 TYR A N 1
ATOM 3731 C CA . TYR A 1 483 ? 10.556 15.222 -14.164 1.00 93.19 483 TYR A CA 1
ATOM 3732 C C . TYR A 1 483 ? 11.755 15.439 -15.105 1.00 93.19 483 TYR A C 1
ATOM 3734 O O . TYR A 1 483 ? 11.608 16.054 -16.161 1.00 93.19 483 TYR A O 1
ATOM 3742 N N . ASN A 1 484 ? 12.931 14.889 -14.777 1.00 93.62 484 ASN A N 1
ATOM 3743 C CA . ASN A 1 484 ? 14.144 15.032 -15.596 1.00 93.62 484 ASN A CA 1
ATOM 3744 C C . ASN A 1 484 ? 14.042 14.344 -16.972 1.00 93.62 484 ASN A C 1
ATOM 3746 O O . ASN A 1 484 ? 14.719 14.756 -17.912 1.00 93.62 484 ASN A O 1
ATOM 3750 N N . LEU A 1 485 ? 13.217 13.301 -17.091 1.00 92.56 485 LEU A N 1
ATOM 3751 C CA . LEU A 1 485 ? 12.935 12.584 -18.339 1.00 92.56 485 LEU A CA 1
ATOM 3752 C C . LEU A 1 485 ? 11.708 13.142 -19.085 1.00 92.56 485 LEU A C 1
ATOM 3754 O O . LEU A 1 485 ? 11.380 12.646 -20.163 1.00 92.56 485 LEU A O 1
ATOM 3758 N N . GLY A 1 486 ? 11.014 14.137 -18.516 1.00 89.69 486 GLY A N 1
ATOM 3759 C CA . GLY A 1 486 ? 9.747 14.665 -19.031 1.00 89.69 486 GLY A CA 1
ATOM 3760 C C . GLY A 1 486 ? 8.618 13.627 -19.051 1.00 89.69 486 GLY A C 1
ATOM 3761 O O . GLY A 1 486 ? 7.716 13.708 -19.884 1.00 89.69 486 GLY A O 1
ATOM 3762 N N . ALA A 1 487 ? 8.673 12.622 -18.173 1.00 88.81 487 ALA A N 1
ATOM 3763 C CA . ALA A 1 487 ? 7.701 11.529 -18.104 1.00 88.81 487 ALA A CA 1
ATOM 3764 C C . ALA A 1 487 ? 6.316 11.992 -17.619 1.00 88.81 487 ALA A C 1
ATOM 3766 O O . ALA A 1 487 ? 5.321 11.324 -17.890 1.00 88.81 487 ALA A O 1
ATOM 3767 N N . ASN A 1 488 ? 6.258 13.156 -16.965 1.00 87.50 488 ASN A N 1
ATOM 3768 C CA . ASN A 1 488 ? 5.044 13.857 -16.555 1.00 87.50 488 ASN A CA 1
ATOM 3769 C C . ASN A 1 488 ? 4.423 14.742 -17.657 1.00 87.50 488 ASN A C 1
ATOM 3771 O O . ASN A 1 488 ? 3.431 15.406 -17.370 1.00 87.50 488 ASN A O 1
ATOM 3775 N N . ARG A 1 489 ? 5.000 14.815 -18.875 1.00 84.50 489 ARG A N 1
ATOM 3776 C CA . ARG A 1 489 ? 4.493 15.695 -19.951 1.00 84.50 489 ARG A CA 1
ATOM 3777 C C . ARG A 1 489 ? 4.368 15.052 -21.335 1.00 84.50 489 ARG A C 1
ATOM 3779 O O . ARG A 1 489 ? 5.044 14.061 -21.638 1.00 84.50 489 ARG A O 1
ATOM 3786 N N . ILE A 1 490 ? 3.508 15.615 -22.179 1.00 75.12 490 ILE A N 1
ATOM 3787 C CA . ILE A 1 490 ? 3.455 15.418 -23.633 1.00 75.12 490 ILE A CA 1
ATOM 3788 C C . ILE A 1 490 ? 4.524 16.329 -24.254 1.00 75.12 490 ILE A C 1
ATOM 3790 O O . ILE A 1 490 ? 4.378 17.547 -24.309 1.00 75.12 490 ILE A O 1
ATOM 3794 N N . GLN A 1 491 ? 5.635 15.750 -24.705 1.00 66.25 491 GLN A N 1
ATOM 3795 C CA . GLN A 1 491 ? 6.813 16.502 -25.153 1.00 66.25 491 GLN A CA 1
ATOM 3796 C C . GLN A 1 491 ? 6.649 17.010 -26.593 1.00 66.25 491 GLN A C 1
ATOM 3798 O O . GLN A 1 491 ? 7.201 18.052 -26.950 1.00 66.25 491 GLN A O 1
ATOM 3803 N N . THR A 1 492 ? 5.854 16.319 -27.419 1.00 61.28 492 THR A N 1
ATOM 3804 C CA . THR A 1 492 ? 5.391 16.797 -28.733 1.00 61.28 492 THR A CA 1
ATOM 3805 C C . THR A 1 492 ? 3.964 16.315 -29.039 1.00 61.28 492 THR A C 1
ATOM 3807 O O . THR A 1 492 ? 3.628 15.187 -28.681 1.00 61.28 492 THR A O 1
ATOM 3810 N N . PRO A 1 493 ? 3.128 17.077 -29.780 1.00 55.22 493 PRO A N 1
ATOM 3811 C CA . PRO A 1 493 ? 1.757 16.658 -30.119 1.00 55.22 493 PRO A CA 1
ATOM 3812 C C . PRO A 1 493 ? 1.661 15.302 -30.839 1.00 55.22 493 PRO A C 1
ATOM 3814 O O . PRO A 1 493 ? 0.680 14.580 -30.690 1.00 55.22 493 PRO A O 1
ATOM 3817 N N . ASN A 1 494 ? 2.707 14.913 -31.575 1.00 53.62 494 ASN A N 1
ATOM 3818 C CA . ASN A 1 494 ? 2.762 13.624 -32.264 1.00 53.62 494 ASN A CA 1
ATOM 3819 C C . ASN A 1 494 ? 2.950 12.423 -31.312 1.00 53.62 494 ASN A C 1
ATOM 3821 O O . ASN A 1 494 ? 2.791 11.290 -31.762 1.00 53.62 494 ASN A O 1
ATOM 3825 N N . GLU A 1 495 ? 3.271 12.614 -30.022 1.00 53.78 495 GLU A N 1
ATOM 3826 C CA . GLU A 1 495 ? 3.344 11.508 -29.047 1.00 53.78 495 GLU A CA 1
ATOM 3827 C C . GLU A 1 495 ? 2.006 10.829 -28.784 1.00 53.78 495 GLU A C 1
ATOM 3829 O O . GLU A 1 495 ? 1.996 9.624 -28.550 1.00 53.78 495 GLU A O 1
ATOM 3834 N N . ILE A 1 496 ? 0.891 11.551 -28.928 1.00 52.53 496 ILE A N 1
ATOM 3835 C CA . ILE A 1 496 ? -0.471 10.999 -28.822 1.00 52.53 496 ILE A CA 1
ATOM 3836 C C . ILE A 1 496 ? -0.696 9.884 -29.872 1.00 52.53 496 ILE A C 1
ATOM 3838 O O . ILE A 1 496 ? -1.538 9.003 -29.703 1.00 52.53 496 ILE A O 1
ATOM 3842 N N . HIS A 1 497 ? 0.112 9.868 -30.939 1.00 50.72 497 HIS A N 1
ATOM 3843 C CA . HIS A 1 497 ? 0.125 8.835 -31.976 1.00 50.72 497 HIS A CA 1
ATOM 3844 C C . HIS A 1 497 ? 1.459 8.065 -32.074 1.00 50.72 497 HIS A C 1
ATOM 3846 O O . HIS A 1 497 ? 1.653 7.308 -33.029 1.00 50.72 497 HIS A O 1
ATOM 3852 N N . ARG A 1 498 ? 2.395 8.210 -31.118 1.00 52.12 498 ARG A N 1
ATOM 3853 C CA . ARG A 1 498 ? 3.640 7.419 -31.126 1.00 52.12 498 ARG A CA 1
ATOM 3854 C C . ARG A 1 498 ? 3.395 6.008 -30.594 1.00 52.12 498 ARG A C 1
ATOM 3856 O O . ARG A 1 498 ? 3.229 5.783 -29.399 1.00 52.12 498 ARG A O 1
ATOM 3863 N N . THR A 1 499 ? 3.531 5.034 -31.485 1.00 57.34 499 THR A N 1
ATOM 3864 C CA . THR A 1 499 ? 3.681 3.607 -31.159 1.00 57.34 499 THR A CA 1
ATOM 3865 C C . THR A 1 499 ? 5.113 3.251 -30.725 1.00 57.34 499 THR A C 1
ATOM 3867 O O . THR A 1 499 ? 5.585 2.151 -30.995 1.00 57.34 499 THR A O 1
ATOM 3870 N N . ASP A 1 500 ? 5.845 4.195 -30.124 1.00 74.31 500 ASP A N 1
ATOM 3871 C CA . ASP A 1 500 ? 7.204 3.958 -29.635 1.00 74.31 500 ASP A CA 1
ATOM 3872 C C . ASP A 1 500 ? 7.149 3.279 -28.260 1.00 74.31 500 ASP A C 1
ATOM 3874 O O . ASP A 1 500 ? 6.696 3.871 -27.276 1.00 74.31 500 ASP A O 1
ATOM 3878 N N . GLN A 1 501 ? 7.623 2.034 -28.208 1.00 78.81 501 GLN A N 1
ATOM 3879 C CA . GLN A 1 501 ? 7.632 1.178 -27.017 1.00 78.81 501 GLN A CA 1
ATOM 3880 C C . GLN A 1 501 ? 8.280 1.871 -25.806 1.00 78.81 501 GLN A C 1
ATOM 3882 O O . GLN A 1 501 ? 7.784 1.770 -24.684 1.00 78.81 501 GLN A O 1
ATOM 3887 N N . ARG A 1 502 ? 9.354 2.641 -26.024 1.00 83.69 502 ARG A N 1
ATOM 3888 C CA . ARG A 1 502 ? 10.089 3.330 -24.958 1.00 83.69 502 ARG A CA 1
ATOM 3889 C C . ARG A 1 502 ? 9.306 4.520 -24.393 1.00 83.69 502 ARG A C 1
ATOM 3891 O O . ARG A 1 502 ? 9.289 4.690 -23.174 1.00 83.69 502 ARG A O 1
ATOM 3898 N N . SER A 1 503 ? 8.651 5.326 -25.231 1.00 82.06 503 SER A N 1
ATOM 3899 C CA . SER A 1 503 ? 7.729 6.381 -24.782 1.00 82.06 503 SER A CA 1
ATOM 3900 C C . SER A 1 503 ? 6.538 5.803 -24.015 1.00 82.06 503 SER A C 1
ATOM 3902 O O . SER A 1 503 ? 6.162 6.349 -22.977 1.00 82.06 503 SER A O 1
ATOM 3904 N N . GLN A 1 504 ? 5.976 4.681 -24.476 1.00 82.19 504 GLN A N 1
ATOM 3905 C CA . GLN A 1 504 ? 4.873 4.004 -23.784 1.00 82.19 504 GLN A CA 1
ATOM 3906 C C . GLN A 1 504 ? 5.315 3.438 -22.426 1.00 82.19 504 GLN A C 1
ATOM 3908 O O . GLN A 1 504 ? 4.619 3.638 -21.430 1.00 82.19 504 GLN A O 1
ATOM 3913 N N . HIS A 1 505 ? 6.500 2.827 -22.344 1.00 89.00 505 HIS A N 1
ATOM 3914 C CA . HIS A 1 505 ? 7.060 2.341 -21.082 1.00 89.00 505 HIS A CA 1
ATOM 3915 C C . HIS A 1 505 ? 7.379 3.474 -20.092 1.00 89.00 505 HIS A C 1
ATOM 3917 O O . HIS A 1 505 ? 7.020 3.387 -18.918 1.00 89.00 505 HIS A O 1
ATOM 3923 N N . LEU A 1 506 ? 7.960 4.585 -20.564 1.00 89.62 506 LEU A N 1
ATOM 3924 C CA . LEU A 1 506 ? 8.198 5.782 -19.747 1.00 89.62 506 LEU A CA 1
ATOM 3925 C C . LEU A 1 506 ? 6.892 6.337 -19.148 1.00 89.62 506 LEU A C 1
ATOM 3927 O O . LEU A 1 506 ? 6.866 6.725 -17.980 1.00 89.62 506 LEU A O 1
ATOM 3931 N N . ARG A 1 507 ? 5.799 6.347 -19.926 1.00 85.69 507 ARG A N 1
ATOM 3932 C CA . ARG A 1 507 ? 4.473 6.775 -19.452 1.00 85.69 507 ARG A CA 1
ATOM 3933 C C . ARG A 1 507 ? 3.849 5.762 -18.484 1.00 85.69 507 ARG A C 1
ATOM 3935 O O . ARG A 1 507 ? 3.215 6.171 -17.517 1.00 85.69 507 ARG A O 1
ATOM 3942 N N . ALA A 1 508 ? 4.053 4.462 -18.697 1.00 85.19 508 ALA A N 1
ATOM 3943 C CA . ALA A 1 508 ? 3.587 3.426 -17.777 1.00 85.19 508 ALA A CA 1
ATOM 3944 C C . ALA A 1 508 ? 4.285 3.524 -16.404 1.00 85.19 508 ALA A C 1
ATOM 3946 O O . ALA A 1 508 ? 3.615 3.462 -15.376 1.00 85.19 508 ALA A O 1
ATOM 3947 N N . LEU A 1 509 ? 5.600 3.779 -16.383 1.00 89.25 509 LEU A N 1
ATOM 3948 C CA . LEU A 1 509 ? 6.357 4.058 -15.156 1.00 89.25 509 LEU A CA 1
ATOM 3949 C C . LEU A 1 509 ? 5.931 5.367 -14.470 1.00 89.25 509 LEU A C 1
ATOM 3951 O O . LEU A 1 509 ? 5.925 5.419 -13.242 1.00 89.25 509 LEU A O 1
ATOM 3955 N N . PHE A 1 510 ? 5.540 6.405 -15.222 1.00 89.62 510 PHE A N 1
ATOM 3956 C CA . PHE A 1 510 ? 4.945 7.612 -14.630 1.00 89.62 510 PHE A CA 1
ATOM 3957 C C . PHE A 1 510 ? 3.683 7.271 -13.828 1.00 89.62 510 PHE A C 1
ATOM 3959 O O . PHE A 1 510 ? 3.643 7.552 -12.633 1.00 89.62 510 PHE A O 1
ATOM 3966 N N . TRP A 1 511 ? 2.691 6.627 -14.453 1.00 83.69 511 TRP A N 1
ATOM 3967 C CA . TRP A 1 511 ? 1.416 6.302 -13.797 1.00 83.69 511 TRP A CA 1
ATOM 3968 C C . TRP A 1 511 ? 1.592 5.335 -12.619 1.00 83.69 511 TRP A C 1
ATOM 3970 O O . TRP A 1 511 ? 0.962 5.495 -11.577 1.00 83.69 511 TRP A O 1
ATOM 3980 N N . HIS A 1 512 ? 2.528 4.395 -12.739 1.00 82.62 512 HIS A N 1
ATOM 3981 C CA . HIS A 1 512 ? 2.915 3.487 -11.665 1.00 82.62 512 HIS A CA 1
ATOM 3982 C C . HIS A 1 512 ? 3.494 4.226 -10.438 1.00 82.62 512 HIS A C 1
ATOM 3984 O O . HIS A 1 512 ? 3.074 3.985 -9.307 1.00 82.62 512 HIS A O 1
ATOM 3990 N N . CYS A 1 513 ? 4.423 5.166 -10.641 1.00 87.62 513 CYS A N 1
ATOM 3991 C CA . CYS A 1 513 ? 4.978 5.980 -9.553 1.00 87.62 513 CYS A CA 1
ATOM 3992 C C . CYS A 1 513 ? 3.973 7.009 -9.007 1.00 87.62 513 CYS A C 1
ATOM 3994 O O . CYS A 1 513 ? 3.986 7.286 -7.810 1.00 87.62 513 CYS A O 1
ATOM 3996 N N . TYR A 1 514 ? 3.088 7.539 -9.855 1.00 83.50 514 TYR A N 1
ATOM 3997 C CA . TYR A 1 514 ? 1.981 8.415 -9.463 1.00 83.50 514 TYR A CA 1
ATOM 3998 C C . TYR A 1 514 ? 1.043 7.714 -8.478 1.00 83.50 514 TYR A C 1
ATOM 4000 O O . TYR A 1 514 ? 0.753 8.263 -7.416 1.00 83.50 514 TYR A O 1
ATOM 4008 N N . ALA A 1 515 ? 0.658 6.469 -8.769 1.00 77.81 515 ALA A N 1
ATOM 4009 C CA . ALA A 1 515 ? -0.188 5.680 -7.882 1.00 77.81 515 ALA A CA 1
ATOM 4010 C C . ALA A 1 515 ? 0.448 5.459 -6.501 1.00 77.81 515 ALA A C 1
ATOM 4012 O O . ALA A 1 515 ? -0.183 5.720 -5.475 1.00 77.81 515 ALA A O 1
ATOM 4013 N N . VAL A 1 516 ? 1.724 5.063 -6.472 1.00 81.00 516 VAL A N 1
ATOM 4014 C CA . VAL A 1 516 ? 2.480 4.863 -5.224 1.00 81.00 516 VAL A CA 1
ATOM 4015 C C . VAL A 1 516 ? 2.635 6.179 -4.441 1.00 81.00 516 VAL A C 1
ATOM 4017 O O . VAL A 1 516 ? 2.536 6.180 -3.214 1.00 81.00 516 VAL A O 1
ATOM 4020 N N . ASP A 1 517 ? 2.805 7.318 -5.115 1.00 84.00 517 ASP A N 1
ATOM 4021 C CA . ASP A 1 517 ? 2.856 8.640 -4.476 1.00 84.00 517 ASP A CA 1
ATOM 4022 C C . ASP A 1 517 ? 1.520 9.062 -3.846 1.00 84.00 517 ASP A C 1
ATOM 4024 O O . ASP A 1 517 ? 1.491 9.493 -2.687 1.00 84.00 517 ASP A O 1
ATOM 4028 N N . LYS A 1 518 ? 0.390 8.861 -4.543 1.00 76.75 518 LYS A N 1
ATOM 4029 C CA . LYS A 1 518 ? -0.935 9.073 -3.936 1.00 76.75 518 LYS A CA 1
ATOM 4030 C C . LYS A 1 518 ? -1.147 8.135 -2.741 1.00 76.75 518 LYS A C 1
ATOM 4032 O O . LYS A 1 518 ? -1.652 8.578 -1.708 1.00 76.75 518 LYS A O 1
ATOM 4037 N N . GLU A 1 519 ? -0.680 6.887 -2.812 1.00 75.81 519 GLU A N 1
ATOM 4038 C CA . GLU A 1 519 ? -0.745 5.946 -1.689 1.00 75.81 519 GLU A CA 1
ATOM 4039 C C . GLU A 1 519 ? 0.028 6.461 -0.455 1.00 75.81 519 GLU A C 1
ATOM 4041 O O . GLU A 1 519 ? -0.535 6.549 0.642 1.00 75.81 519 GLU A O 1
ATOM 4046 N N . PHE A 1 520 ? 1.293 6.876 -0.610 1.00 79.25 520 PHE A N 1
ATOM 4047 C CA . PHE A 1 520 ? 2.090 7.459 0.483 1.00 79.25 520 PHE A CA 1
ATOM 4048 C C . PHE A 1 520 ? 1.484 8.764 1.030 1.00 79.25 520 PHE A C 1
ATOM 4050 O O . PHE A 1 520 ? 1.464 8.971 2.255 1.00 79.25 520 PHE A O 1
ATOM 4057 N N . SER A 1 521 ? 0.946 9.610 0.145 1.00 78.94 521 SER A N 1
ATOM 4058 C CA . SER A 1 521 ? 0.218 10.840 0.479 1.00 78.94 521 SER A CA 1
ATOM 4059 C C . SER A 1 521 ? -0.985 10.557 1.387 1.00 78.94 521 SER A C 1
ATOM 4061 O O . SER A 1 521 ? -1.062 11.105 2.493 1.00 78.94 521 SER A O 1
ATOM 4063 N N . ILE A 1 522 ? -1.882 9.646 0.991 1.00 75.75 522 ILE A N 1
ATOM 4064 C CA . ILE A 1 522 ? -3.088 9.284 1.757 1.00 75.75 522 ILE A CA 1
ATOM 4065 C C . ILE A 1 522 ? -2.703 8.594 3.075 1.00 75.75 522 ILE A C 1
ATOM 4067 O O . ILE A 1 522 ? -3.222 8.952 4.146 1.00 75.75 522 ILE A O 1
ATOM 4071 N N . ARG A 1 523 ? -1.737 7.660 3.033 1.00 76.69 523 ARG A N 1
ATOM 4072 C CA . ARG A 1 523 ? -1.238 6.925 4.210 1.00 76.69 523 ARG A CA 1
ATOM 4073 C C . ARG A 1 523 ? -0.777 7.864 5.320 1.00 76.69 523 ARG A C 1
ATOM 4075 O O . ARG A 1 523 ? -1.203 7.704 6.467 1.00 76.69 523 ARG A O 1
ATOM 4082 N N . LYS A 1 524 ? 0.024 8.881 4.991 1.00 76.81 524 LYS A N 1
ATOM 4083 C CA . LYS A 1 524 ? 0.528 9.865 5.968 1.00 76.81 524 LYS A CA 1
ATOM 4084 C C . LYS A 1 524 ? -0.362 11.096 6.143 1.00 76.81 524 LYS A C 1
ATOM 4086 O O . LYS A 1 524 ? -0.126 11.875 7.065 1.00 76.81 524 LYS A O 1
ATOM 4091 N N . SER A 1 525 ? -1.360 11.270 5.277 1.00 75.56 525 SER A N 1
ATOM 4092 C CA . SER A 1 525 ? -2.196 12.473 5.171 1.00 75.56 525 SER A CA 1
ATOM 4093 C C . SER A 1 525 ? -1.359 13.745 4.942 1.00 75.56 525 SER A C 1
ATOM 4095 O O . SER A 1 525 ? -1.560 14.777 5.583 1.00 75.56 525 SER A O 1
ATOM 4097 N N . GLN A 1 526 ? -0.393 13.634 4.027 1.00 79.62 526 GLN A N 1
ATOM 4098 C CA . GLN A 1 526 ? 0.523 14.692 3.579 1.00 79.62 526 GLN A CA 1
ATOM 4099 C C . GLN A 1 526 ? 0.324 14.949 2.073 1.00 79.62 526 GLN A C 1
ATOM 4101 O O . GLN A 1 526 ? -0.189 14.063 1.391 1.00 79.62 526 GLN A O 1
ATOM 4106 N N . PRO A 1 527 ? 0.706 16.120 1.528 1.00 81.69 527 PRO A N 1
ATOM 4107 C CA . PRO A 1 527 ? 0.655 16.354 0.084 1.00 81.69 527 PRO A CA 1
ATOM 4108 C C . PRO A 1 527 ? 1.491 15.325 -0.706 1.00 81.69 527 PRO A C 1
ATOM 4110 O O . PRO A 1 527 ? 2.514 14.878 -0.180 1.00 81.69 527 PRO A O 1
ATOM 4113 N N . PRO A 1 528 ? 1.079 14.964 -1.936 1.00 83.50 528 PRO A N 1
ATOM 4114 C CA . PRO A 1 528 ? 1.876 14.141 -2.848 1.00 83.50 528 PRO A CA 1
ATOM 4115 C C . PRO A 1 528 ? 3.172 14.845 -3.286 1.00 83.50 528 PRO A C 1
ATOM 4117 O O . PRO A 1 528 ? 3.274 16.076 -3.235 1.00 83.50 528 PRO A O 1
ATOM 4120 N N . LEU A 1 529 ? 4.160 14.063 -3.725 1.00 88.31 529 LEU A N 1
ATOM 4121 C CA . LEU A 1 529 ? 5.410 14.540 -4.327 1.00 88.31 529 LEU A CA 1
ATOM 4122 C C . LEU A 1 529 ? 5.210 14.976 -5.790 1.00 88.31 529 LEU A C 1
ATOM 4124 O O . LEU A 1 529 ? 5.920 15.863 -6.277 1.00 88.31 529 LEU A O 1
ATOM 4128 N N . ILE A 1 530 ? 4.250 14.368 -6.491 1.00 85.88 530 ILE A N 1
ATOM 4129 C CA . ILE A 1 530 ? 3.819 14.775 -7.827 1.00 85.88 530 ILE A CA 1
ATOM 4130 C C . ILE A 1 530 ? 2.686 15.796 -7.707 1.00 85.88 530 ILE A C 1
ATOM 4132 O O . ILE A 1 530 ? 1.602 15.507 -7.191 1.00 85.88 530 ILE A O 1
ATOM 4136 N N . ASN A 1 531 ? 2.950 16.996 -8.224 1.00 84.56 531 ASN A N 1
ATOM 4137 C CA . ASN A 1 531 ? 1.964 18.058 -8.352 1.00 84.56 531 ASN A CA 1
ATOM 4138 C C . ASN A 1 531 ? 1.121 17.822 -9.609 1.00 84.56 531 ASN A C 1
ATOM 4140 O O . ASN A 1 531 ? 1.646 17.794 -10.723 1.00 84.56 531 ASN A O 1
ATOM 4144 N N . ASP A 1 532 ? -0.193 17.705 -9.436 1.00 81.56 532 ASP A N 1
ATOM 4145 C CA . ASP A 1 532 ? -1.122 17.446 -10.538 1.00 81.56 532 ASP A CA 1
ATOM 4146 C C . ASP A 1 532 ? -1.117 18.592 -11.567 1.00 81.56 532 ASP A C 1
ATOM 4148 O O . ASP A 1 532 ? -1.206 18.348 -12.765 1.00 81.56 532 ASP A O 1
ATOM 4152 N N . ALA A 1 533 ? -0.873 19.834 -11.127 1.00 83.00 533 ALA A N 1
ATOM 4153 C CA . ALA A 1 533 ? -0.756 21.001 -12.006 1.00 83.00 533 ALA A CA 1
ATOM 4154 C C . ALA A 1 533 ? 0.568 21.085 -12.803 1.00 83.00 533 ALA A C 1
ATOM 4156 O O . ALA A 1 533 ? 0.713 21.972 -13.643 1.00 83.00 533 ALA A O 1
ATOM 4157 N N . ASP A 1 534 ? 1.537 20.195 -12.555 1.00 83.62 534 ASP A N 1
ATOM 4158 C CA . ASP A 1 534 ? 2.769 20.078 -13.354 1.00 83.62 534 ASP A CA 1
ATOM 4159 C C . ASP A 1 534 ? 2.679 18.997 -14.449 1.00 83.62 534 ASP A C 1
ATOM 4161 O O . ASP A 1 534 ? 3.642 18.828 -15.214 1.00 83.62 534 ASP A O 1
ATOM 4165 N N . CYS A 1 535 ? 1.546 18.290 -14.529 1.00 84.75 535 CYS A N 1
ATOM 4166 C CA . CYS A 1 535 ? 1.270 17.196 -15.459 1.00 84.75 535 CYS A CA 1
ATOM 4167 C C . CYS A 1 535 ? 0.222 17.612 -16.508 1.00 84.75 535 CYS A C 1
ATOM 4169 O O . CYS A 1 535 ? -0.732 18.314 -16.188 1.00 84.75 535 CYS A O 1
ATOM 4171 N N . ASP A 1 536 ? 0.377 17.158 -17.754 1.00 81.94 536 ASP A N 1
ATOM 4172 C CA . ASP A 1 536 ? -0.546 17.437 -18.873 1.00 81.94 536 ASP A CA 1
ATOM 4173 C C . ASP A 1 536 ? -1.021 16.137 -19.562 1.00 81.94 536 ASP A C 1
ATOM 4175 O O . ASP A 1 536 ? -1.123 16.047 -20.785 1.00 81.94 536 ASP A O 1
ATOM 4179 N N . LEU A 1 537 ? -1.264 15.096 -18.754 1.00 73.38 537 LEU A N 1
ATOM 4180 C CA . LEU A 1 537 ? -1.359 13.706 -19.203 1.00 73.38 537 LEU A CA 1
ATOM 4181 C C . LEU A 1 537 ? -2.749 13.086 -19.065 1.00 73.38 537 LEU A C 1
ATOM 4183 O O . LEU A 1 537 ? -3.276 12.972 -17.960 1.00 73.38 537 LEU A O 1
ATOM 4187 N N . ASP A 1 538 ? -3.240 12.533 -20.170 1.00 68.62 538 ASP A N 1
ATOM 4188 C CA . ASP A 1 538 ? -4.322 11.550 -20.173 1.00 68.62 538 ASP A CA 1
ATOM 4189 C C . ASP A 1 538 ? -3.835 10.161 -19.709 1.00 68.62 538 ASP A C 1
ATOM 4191 O O . ASP A 1 538 ? -2.651 9.804 -19.830 1.00 68.62 538 ASP A O 1
ATOM 4195 N N . LEU A 1 539 ? -4.774 9.339 -19.229 1.00 66.12 539 LEU A N 1
ATOM 4196 C CA . LEU A 1 539 ? -4.547 7.912 -18.980 1.00 66.12 539 LEU A CA 1
ATOM 4197 C C . LEU A 1 539 ? -4.086 7.203 -20.275 1.00 66.12 539 LEU A C 1
ATOM 4199 O O . LEU A 1 539 ? -4.519 7.574 -21.369 1.00 66.12 539 LEU A O 1
ATOM 4203 N N . PRO A 1 540 ? -3.216 6.173 -20.204 1.00 64.94 540 PRO A N 1
ATOM 4204 C CA . PRO A 1 540 ? -2.697 5.518 -21.404 1.00 64.94 540 PRO A CA 1
ATOM 4205 C C . PRO A 1 540 ? -3.808 4.905 -22.262 1.00 64.94 540 PRO A C 1
ATOM 4207 O O . PRO A 1 540 ? -4.737 4.300 -21.740 1.00 64.94 540 PRO A O 1
ATOM 4210 N N . THR A 1 541 ? -3.666 4.935 -23.587 1.00 65.44 541 THR A N 1
ATOM 4211 C CA . THR A 1 541 ? -4.621 4.294 -24.517 1.00 65.44 541 THR A CA 1
ATOM 4212 C C . THR A 1 541 ? -4.685 2.766 -24.390 1.00 65.44 541 THR A C 1
ATOM 4214 O O . THR A 1 541 ? -5.590 2.137 -24.932 1.00 65.44 541 THR A O 1
ATOM 4217 N N . THR A 1 542 ? -3.736 2.166 -23.669 1.00 64.56 542 THR A N 1
ATOM 4218 C CA . THR A 1 542 ? -3.710 0.752 -23.275 1.00 64.56 542 THR A CA 1
ATOM 4219 C C . THR A 1 542 ? -4.331 0.488 -21.899 1.00 64.56 542 THR A C 1
ATOM 4221 O O . THR A 1 542 ? -4.393 -0.669 -21.491 1.00 64.56 542 THR A O 1
ATOM 4224 N N . TYR A 1 543 ? -4.770 1.511 -21.160 1.00 63.84 543 TYR A N 1
ATOM 4225 C CA . TYR A 1 543 ? -5.390 1.351 -19.844 1.00 63.84 543 TYR A CA 1
ATOM 4226 C C . TYR A 1 543 ? -6.779 0.713 -19.956 1.00 63.84 543 TYR A C 1
ATOM 4228 O O . TYR A 1 543 ? -7.622 1.170 -20.731 1.00 63.84 543 TYR A O 1
ATOM 4236 N N . ALA A 1 544 ? -7.046 -0.327 -19.163 1.00 61.19 544 ALA A N 1
ATOM 4237 C CA . ALA A 1 544 ? -8.405 -0.839 -19.033 1.00 61.19 544 ALA A CA 1
ATOM 4238 C C . ALA A 1 544 ? -9.254 0.164 -18.242 1.00 61.19 544 ALA A C 1
ATOM 4240 O O . ALA A 1 544 ? -8.901 0.515 -17.118 1.00 61.19 544 ALA A O 1
ATOM 4241 N N . GLN A 1 545 ? -10.391 0.576 -18.808 1.00 64.81 545 GLN A N 1
ATOM 4242 C CA . GLN A 1 545 ? -11.332 1.510 -18.178 1.00 64.81 545 GLN A CA 1
ATOM 4243 C C . GLN A 1 545 ? -11.628 1.133 -16.718 1.00 64.81 545 GLN A C 1
ATOM 4245 O O . GLN A 1 545 ? -11.784 -0.044 -16.400 1.00 64.81 545 GLN A O 1
ATOM 4250 N N . GLU A 1 546 ? -11.742 2.129 -15.840 1.00 56.59 546 GLU A N 1
ATOM 4251 C CA . GLU A 1 546 ? -11.968 1.973 -14.388 1.00 56.59 546 GLU A CA 1
ATOM 4252 C C . GLU A 1 546 ? -13.197 1.109 -14.058 1.00 56.59 546 GLU A C 1
ATOM 4254 O O . GLU A 1 546 ? -13.214 0.352 -13.090 1.00 56.59 546 GLU A O 1
ATOM 4259 N N . THR A 1 547 ? -14.203 1.166 -14.931 1.00 56.09 547 THR A N 1
ATOM 4260 C CA . THR A 1 547 ? -15.457 0.406 -14.874 1.00 56.09 547 THR A CA 1
ATOM 4261 C C . THR A 1 547 ? -15.313 -1.062 -15.313 1.00 56.09 547 THR A C 1
ATOM 4263 O O . THR A 1 547 ? -16.290 -1.808 -15.336 1.00 56.09 547 THR A O 1
ATOM 4266 N N . SER A 1 548 ? -14.113 -1.511 -15.687 1.00 71.81 548 SER A N 1
ATOM 4267 C CA . SER A 1 548 ? -13.867 -2.859 -16.201 1.00 71.81 548 SER A CA 1
ATOM 4268 C C . SER A 1 548 ? -13.822 -3.906 -15.091 1.00 71.81 548 SER A C 1
ATOM 4270 O O . SER A 1 548 ? -12.987 -3.856 -14.189 1.00 71.81 548 SER A O 1
ATOM 4272 N N . GLU A 1 549 ? -14.610 -4.972 -15.246 1.00 77.50 549 GLU A N 1
ATOM 4273 C CA . GLU A 1 549 ? -14.500 -6.204 -14.453 1.00 77.50 549 GLU A CA 1
ATOM 4274 C C . GLU A 1 549 ? -13.075 -6.801 -14.404 1.00 77.50 549 GLU A C 1
ATOM 4276 O O . GLU A 1 549 ? -12.800 -7.635 -13.544 1.00 77.50 549 GLU A O 1
ATOM 4281 N N . ARG A 1 550 ? -12.161 -6.440 -15.324 1.00 75.75 550 ARG A N 1
ATOM 4282 C CA . ARG A 1 550 ? -10.752 -6.894 -15.285 1.00 75.75 550 ARG A CA 1
ATOM 4283 C C . ARG A 1 550 ? -9.988 -6.354 -14.073 1.00 75.75 550 ARG A C 1
ATOM 4285 O O . ARG A 1 550 ? -9.020 -6.977 -13.649 1.00 75.75 550 ARG A O 1
ATOM 4292 N N . HIS A 1 551 ? -10.451 -5.254 -13.480 1.00 72.31 551 HIS A N 1
ATOM 4293 C CA . HIS A 1 551 ? -9.928 -4.760 -12.206 1.00 72.31 551 HIS A CA 1
ATOM 4294 C C . HIS A 1 551 ? -10.413 -5.587 -11.002 1.00 72.31 551 HIS A C 1
ATOM 4296 O O . HIS A 1 551 ? -9.816 -5.514 -9.935 1.00 72.31 551 HIS A O 1
ATOM 4302 N N . PHE A 1 552 ? -11.456 -6.411 -11.160 1.00 76.44 552 PHE A N 1
ATOM 4303 C CA . PHE A 1 552 ? -12.154 -7.060 -10.043 1.00 76.44 552 PHE A CA 1
ATOM 4304 C C . PHE A 1 552 ? -12.201 -8.588 -10.095 1.00 76.44 552 PHE A C 1
ATOM 4306 O O . PHE A 1 552 ? -12.332 -9.194 -9.040 1.00 76.44 552 PHE A O 1
ATOM 4313 N N . TYR A 1 553 ? -12.077 -9.237 -11.257 1.00 79.44 553 TYR A N 1
ATOM 4314 C CA . TYR A 1 553 ? -12.207 -10.699 -11.394 1.00 79.44 553 TYR A CA 1
ATOM 4315 C C . TYR A 1 553 ? -11.008 -11.341 -12.096 1.00 79.44 553 TYR A C 1
ATOM 4317 O O . TYR A 1 553 ? -10.377 -10.727 -12.955 1.00 79.44 553 TYR A O 1
ATOM 4325 N N . MET A 1 554 ? -10.697 -12.590 -11.724 1.00 69.62 554 MET A N 1
ATOM 4326 C CA . MET A 1 554 ? -9.535 -13.328 -12.236 1.00 69.62 554 MET A CA 1
ATOM 4327 C C . MET A 1 554 ? -9.671 -13.588 -13.738 1.00 69.62 554 MET A C 1
ATOM 4329 O O . MET A 1 554 ? -10.502 -14.391 -14.168 1.00 69.62 554 MET A O 1
ATOM 4333 N N . LYS A 1 555 ? -8.859 -12.901 -14.544 1.00 72.50 555 LYS A N 1
ATOM 4334 C CA . LYS A 1 555 ? -8.872 -12.972 -16.012 1.00 72.50 555 LYS A CA 1
ATOM 4335 C C . LYS A 1 555 ? -7.423 -12.935 -16.521 1.00 72.50 555 LYS A C 1
ATOM 4337 O O . LYS A 1 555 ? -6.649 -12.147 -15.988 1.00 72.50 555 LYS A O 1
ATOM 4342 N N . PRO A 1 556 ? -7.035 -13.754 -17.521 1.00 74.00 556 PRO A N 1
ATOM 4343 C CA . PRO A 1 556 ? -5.647 -13.819 -17.978 1.00 74.00 556 PRO A CA 1
ATOM 4344 C C . PRO A 1 556 ? -5.093 -12.456 -18.411 1.00 74.00 556 PRO A C 1
ATOM 4346 O O . PRO A 1 556 ? -5.708 -11.769 -19.229 1.00 74.00 556 PRO A O 1
ATOM 4349 N N . LEU A 1 557 ? -3.924 -12.101 -17.875 1.00 77.62 557 LEU A N 1
ATOM 4350 C CA . LEU A 1 557 ? -3.223 -10.850 -18.165 1.00 77.62 557 LEU A CA 1
ATOM 4351 C C . LEU A 1 557 ? -2.706 -10.795 -19.610 1.00 77.62 557 LEU A C 1
ATOM 4353 O O . LEU A 1 557 ? -2.566 -11.813 -20.294 1.00 77.62 557 LEU A O 1
ATOM 4357 N N . SER A 1 558 ? -2.391 -9.590 -20.088 1.00 77.00 558 SER A N 1
ATOM 4358 C CA . SER A 1 558 ? -1.858 -9.388 -21.434 1.00 77.00 558 SER A CA 1
ATOM 4359 C C . SER A 1 558 ? -1.009 -8.128 -21.496 1.00 77.00 558 SER A C 1
ATOM 4361 O O . SER A 1 558 ? -1.545 -7.033 -21.359 1.00 77.00 558 SER A O 1
ATOM 4363 N N . SER A 1 559 ? 0.284 -8.258 -21.815 1.00 71.25 559 SER A N 1
ATOM 4364 C CA . SER A 1 559 ? 1.290 -7.175 -21.863 1.00 71.25 559 SER A CA 1
ATOM 4365 C C . SER A 1 559 ? 0.958 -5.977 -22.786 1.00 71.25 559 SER A C 1
ATOM 4367 O O . SER A 1 559 ? 1.759 -5.058 -22.913 1.00 71.25 559 SER A O 1
ATOM 4369 N N . LYS A 1 560 ? -0.205 -5.992 -23.451 1.00 72.12 560 LYS A N 1
ATOM 4370 C CA . LYS A 1 560 ? -0.778 -4.931 -24.296 1.00 72.12 560 LYS A CA 1
ATOM 4371 C C . LYS A 1 560 ? -1.810 -4.053 -23.574 1.00 72.12 560 LYS A C 1
ATOM 4373 O O . LYS A 1 560 ? -2.185 -3.016 -24.108 1.00 72.12 560 LYS A O 1
ATOM 4378 N N . GLU A 1 561 ? -2.293 -4.483 -22.412 1.00 76.69 561 GLU A N 1
ATOM 4379 C CA . GLU A 1 561 ? -3.263 -3.786 -21.565 1.00 76.69 561 GLU A CA 1
ATOM 4380 C C . GLU A 1 561 ? -2.588 -3.433 -20.236 1.00 76.69 561 GLU A C 1
ATOM 4382 O O . GLU A 1 561 ? -1.944 -4.289 -19.625 1.00 76.69 561 GLU A O 1
ATOM 4387 N N . LEU A 1 562 ? -2.728 -2.180 -19.803 1.00 75.88 562 LEU A N 1
ATOM 4388 C CA . LEU A 1 562 ? -2.288 -1.698 -18.498 1.00 75.88 562 LEU A CA 1
ATOM 4389 C C . LEU A 1 562 ? -3.470 -1.688 -17.530 1.00 75.88 562 LEU A C 1
ATOM 4391 O O . LEU A 1 562 ? -4.565 -1.222 -17.843 1.00 75.88 562 LEU A O 1
ATOM 4395 N N . LEU A 1 563 ? -3.214 -2.176 -16.327 1.00 71.94 563 LEU A N 1
ATOM 4396 C CA . LEU A 1 563 ? -4.140 -2.226 -15.216 1.00 71.94 563 LEU A CA 1
ATOM 4397 C C . LEU A 1 563 ? -3.454 -1.505 -14.049 1.00 71.94 563 LEU A C 1
ATOM 4399 O O . LEU A 1 563 ? -2.557 -2.055 -13.415 1.00 71.94 563 LEU A O 1
ATOM 4403 N N . PHE A 1 564 ? -3.869 -0.267 -13.807 1.00 66.31 564 PHE A N 1
ATOM 4404 C CA . PHE A 1 564 ? -3.555 0.534 -12.620 1.00 66.31 564 PHE A CA 1
ATOM 4405 C C . PHE A 1 564 ? -4.792 0.619 -11.708 1.00 66.31 564 PHE A C 1
ATOM 4407 O O . PHE A 1 564 ? -5.910 0.642 -12.241 1.00 66.31 564 PHE A O 1
ATOM 4414 N N . PRO A 1 565 ? -4.620 0.712 -10.376 1.00 57.00 565 PRO A N 1
ATOM 4415 C CA . PRO A 1 565 ? -5.742 0.786 -9.443 1.00 57.00 565 PRO A CA 1
ATOM 4416 C C . PRO A 1 565 ? -6.596 2.036 -9.727 1.00 57.00 565 PRO A C 1
ATOM 4418 O O . PRO A 1 565 ? -6.043 3.139 -9.713 1.00 57.00 565 PRO A O 1
ATOM 4421 N N . PRO A 1 566 ? -7.920 1.923 -9.964 1.00 55.88 566 PRO A N 1
ATOM 4422 C CA . PRO A 1 566 ? -8.777 3.077 -10.270 1.00 55.88 566 PRO A CA 1
ATOM 4423 C C . PRO A 1 566 ? -8.729 4.178 -9.201 1.00 55.88 566 PRO A C 1
ATOM 4425 O O . PRO A 1 566 ? -8.649 5.359 -9.516 1.00 55.88 566 PRO A O 1
ATOM 4428 N N . THR A 1 567 ? -8.640 3.782 -7.928 1.00 51.12 567 THR A N 1
ATOM 4429 C CA . THR A 1 567 ? -8.406 4.635 -6.745 1.00 51.12 567 THR A CA 1
ATOM 4430 C C . THR A 1 567 ? -7.212 5.586 -6.875 1.00 51.12 567 THR A C 1
ATOM 4432 O O . THR A 1 567 ? -7.171 6.609 -6.192 1.00 51.12 567 THR A O 1
ATOM 4435 N N . SER A 1 568 ? -6.245 5.270 -7.741 1.00 50.00 568 SER A N 1
ATOM 4436 C CA . SER A 1 568 ? -5.023 6.049 -7.946 1.00 50.00 568 SER A CA 1
ATOM 4437 C C . SER A 1 568 ? -5.081 7.070 -9.086 1.00 50.00 568 SER A C 1
ATOM 4439 O O . SER A 1 568 ? -4.194 7.919 -9.162 1.00 50.00 568 SER A O 1
ATOM 4441 N N . ALA A 1 569 ? -6.104 7.022 -9.948 1.00 46.06 569 ALA A N 1
ATOM 4442 C CA . ALA A 1 569 ? -6.260 7.950 -11.075 1.00 46.06 569 ALA A CA 1
ATOM 4443 C C . ALA A 1 569 ? -6.773 9.343 -10.651 1.00 46.06 569 ALA A C 1
ATOM 4445 O O . ALA A 1 569 ? -6.652 10.310 -11.402 1.00 46.06 569 ALA A O 1
ATOM 4446 N N . PHE A 1 570 ? -7.330 9.459 -9.442 1.00 50.59 570 PHE A N 1
ATOM 4447 C CA . PHE A 1 570 ? -8.014 10.664 -8.977 1.00 50.59 570 PHE A CA 1
ATOM 4448 C C . PHE A 1 570 ? -7.030 11.717 -8.435 1.00 50.59 570 PHE A C 1
ATOM 4450 O O . PHE A 1 570 ? -6.213 11.400 -7.558 1.00 50.59 570 PHE A O 1
ATOM 4457 N N . PRO A 1 571 ? -7.109 12.985 -8.891 1.00 46.84 571 PRO A N 1
ATOM 4458 C CA . PRO A 1 571 ? -6.282 14.066 -8.365 1.00 46.84 571 PRO A CA 1
ATOM 4459 C C . PRO A 1 571 ? -6.502 14.237 -6.858 1.00 46.84 571 PRO A C 1
ATOM 4461 O O . PRO A 1 571 ? -7.594 14.575 -6.409 1.00 46.84 571 PRO A O 1
ATOM 4464 N N . CYS A 1 572 ? -5.456 14.029 -6.052 1.00 40.62 572 CYS A N 1
ATOM 4465 C CA . CYS A 1 572 ? -5.546 14.106 -4.590 1.00 40.62 572 CYS A CA 1
ATOM 4466 C C . CYS A 1 572 ? -5.655 15.572 -4.130 1.00 40.62 572 CYS A C 1
ATOM 4468 O O . CYS A 1 572 ? -4.705 16.169 -3.612 1.00 40.62 572 CYS A O 1
ATOM 4470 N N . SER A 1 573 ? -6.846 16.153 -4.299 1.00 42.62 573 SER A N 1
ATOM 4471 C CA . SER A 1 573 ? -7.221 17.542 -4.003 1.00 42.62 573 SER A CA 1
ATOM 4472 C C . SER A 1 573 ? -7.371 17.822 -2.492 1.00 42.62 573 SER A C 1
ATOM 4474 O O . SER A 1 573 ? -8.225 18.594 -2.054 1.00 42.62 573 SER A O 1
ATOM 4476 N N . SER A 1 574 ? -6.477 17.225 -1.691 1.00 44.25 574 SER A N 1
ATOM 4477 C CA . SER A 1 574 ? -6.486 17.111 -0.227 1.00 44.25 574 SER A CA 1
ATOM 4478 C C . SER A 1 574 ? -7.646 16.258 0.322 1.00 44.25 574 SER A C 1
ATOM 4480 O O . SER A 1 574 ? -8.805 16.584 0.069 1.00 44.25 574 SER A O 1
ATOM 4482 N N . PRO A 1 575 ? -7.397 15.260 1.204 1.00 46.56 575 PRO A N 1
ATOM 4483 C CA . PRO A 1 575 ? -8.439 14.434 1.845 1.00 46.56 575 PRO A CA 1
ATOM 4484 C C . PRO A 1 575 ? -9.253 15.196 2.918 1.00 46.56 575 PRO A C 1
ATOM 4486 O O . PRO A 1 575 ? -9.690 14.641 3.925 1.00 46.56 575 PRO A O 1
ATOM 4489 N N . ARG A 1 576 ? -9.393 16.512 2.736 1.00 46.81 576 ARG A N 1
ATOM 4490 C CA . ARG A 1 576 ? -10.139 17.471 3.557 1.00 46.81 576 ARG A CA 1
ATOM 4491 C C . ARG A 1 576 ? -11.079 18.336 2.701 1.00 46.81 576 ARG A C 1
ATOM 4493 O O . ARG A 1 576 ? -11.730 19.221 3.254 1.00 46.81 576 ARG A O 1
ATOM 4500 N N . SER A 1 577 ? -11.106 18.138 1.379 1.00 49.88 577 SER A N 1
ATOM 4501 C CA . SER A 1 577 ? -12.034 18.798 0.458 1.00 49.88 577 SER A CA 1
ATOM 4502 C C . SER A 1 577 ? -13.363 18.033 0.392 1.00 49.88 577 SER A C 1
ATOM 4504 O O . SER A 1 577 ? -13.415 16.830 0.640 1.00 49.88 577 SER A O 1
ATOM 4506 N N . SER A 1 578 ? -14.455 18.728 0.055 1.00 52.00 578 SER A N 1
ATOM 4507 C CA . SER A 1 578 ? -15.745 18.067 -0.201 1.00 52.00 578 SER A CA 1
ATOM 4508 C C . SER A 1 578 ? -15.796 17.389 -1.576 1.00 52.00 578 SER A C 1
ATOM 4510 O O . SER A 1 578 ? -16.632 16.514 -1.772 1.00 52.00 578 SER A O 1
ATOM 4512 N N . GLY A 1 579 ? -14.915 17.786 -2.506 1.00 56.28 579 GLY A N 1
ATOM 4513 C CA . GLY A 1 579 ? -14.814 17.198 -3.845 1.00 56.28 579 GLY A CA 1
ATOM 4514 C C . GLY A 1 579 ? -14.300 15.763 -3.792 1.00 56.28 579 GLY A C 1
ATOM 4515 O O . GLY A 1 579 ? -14.946 14.876 -4.329 1.00 56.28 579 GLY A O 1
ATOM 4516 N N . TYR A 1 580 ? -13.244 15.503 -3.016 1.00 61.72 580 TYR A N 1
ATOM 4517 C CA . TYR A 1 580 ? -12.635 14.171 -2.923 1.00 61.72 580 TYR A CA 1
ATOM 4518 C C . TYR A 1 580 ? -13.577 13.085 -2.354 1.00 61.72 580 TYR A C 1
ATOM 4520 O O . TYR A 1 580 ? -13.447 11.912 -2.691 1.00 61.72 580 TYR A O 1
ATOM 4528 N N . TYR A 1 581 ? -14.574 13.452 -1.535 1.00 66.62 581 TYR A N 1
ATOM 4529 C CA . TYR A 1 581 ? -15.649 12.524 -1.148 1.00 66.62 581 TYR A CA 1
ATOM 4530 C C . TYR A 1 581 ? -16.579 12.192 -2.322 1.00 66.62 581 TYR A C 1
ATOM 4532 O O . TYR A 1 581 ? -16.950 11.034 -2.508 1.00 66.62 581 TYR A O 1
ATOM 4540 N N . GLN A 1 582 ? -16.955 13.204 -3.107 1.00 66.00 582 GLN A N 1
ATOM 4541 C CA . GLN A 1 582 ? -17.818 13.029 -4.268 1.00 66.00 582 GLN A CA 1
ATOM 4542 C C . GLN A 1 582 ? -17.101 12.220 -5.359 1.00 66.00 582 GLN A C 1
ATOM 4544 O O . GLN A 1 582 ? -17.655 11.232 -5.819 1.00 66.00 582 GLN A O 1
ATOM 4549 N N . GLU A 1 583 ? -15.842 12.543 -5.665 1.00 67.31 583 GLU A N 1
ATOM 4550 C CA . GLU A 1 583 ? -14.964 11.781 -6.567 1.00 67.31 583 GLU A CA 1
ATOM 4551 C C . GLU A 1 583 ? -14.884 10.293 -6.168 1.00 67.31 583 GLU A C 1
ATOM 4553 O O . GLU A 1 583 ? -15.105 9.413 -6.998 1.00 67.31 583 GLU A O 1
ATOM 4558 N N . LEU A 1 584 ? -14.661 9.993 -4.880 1.00 71.69 584 LEU A N 1
ATOM 4559 C CA . LEU A 1 584 ? -14.613 8.618 -4.362 1.00 71.69 584 LEU A CA 1
ATOM 4560 C C . LEU A 1 584 ? -15.975 7.894 -4.438 1.00 71.69 584 LEU A C 1
ATOM 4562 O O . LEU A 1 584 ? -16.023 6.673 -4.606 1.00 71.69 584 LEU A O 1
ATOM 4566 N N . SER A 1 585 ? -17.082 8.629 -4.307 1.00 74.88 585 SER A N 1
ATOM 4567 C CA . SER A 1 585 ? -18.442 8.096 -4.458 1.00 74.88 585 SER A CA 1
ATOM 4568 C C . SER A 1 585 ? -18.786 7.821 -5.924 1.00 74.88 585 SER A C 1
ATOM 4570 O O . SER A 1 585 ? -19.322 6.759 -6.236 1.00 74.88 585 SER A O 1
ATOM 4572 N N . ASP A 1 586 ? -18.457 8.748 -6.821 1.00 73.31 586 ASP A N 1
ATOM 4573 C CA . ASP A 1 586 ? -18.716 8.646 -8.258 1.00 73.31 586 ASP A CA 1
ATOM 4574 C C . ASP A 1 586 ? -17.874 7.518 -8.883 1.00 73.31 586 ASP A C 1
ATOM 4576 O O . ASP A 1 586 ? -18.394 6.737 -9.682 1.00 73.31 586 ASP A O 1
ATOM 4580 N N . LEU A 1 587 ? -16.631 7.328 -8.417 1.00 74.12 587 LEU A N 1
ATOM 4581 C CA . LEU A 1 587 ? -15.800 6.158 -8.722 1.00 74.12 587 LEU A CA 1
ATOM 4582 C C . LEU A 1 587 ? -16.493 4.834 -8.345 1.00 74.12 587 LEU A C 1
ATOM 4584 O O . LEU A 1 587 ? -16.589 3.929 -9.175 1.00 74.12 587 LEU A O 1
ATOM 4588 N N . ASN A 1 588 ? -17.022 4.717 -7.120 1.00 78.62 588 ASN A N 1
ATOM 4589 C CA . ASN A 1 588 ? -17.727 3.500 -6.695 1.00 78.62 588 ASN A CA 1
ATOM 4590 C C . ASN A 1 588 ? -19.014 3.262 -7.515 1.00 78.62 588 ASN A C 1
ATOM 4592 O O . ASN A 1 588 ? -19.332 2.136 -7.907 1.00 78.62 588 ASN A O 1
ATOM 4596 N N . LEU A 1 589 ? -19.741 4.329 -7.853 1.00 79.44 589 LEU A N 1
ATOM 4597 C CA . LEU A 1 589 ? -20.887 4.243 -8.761 1.00 79.44 589 LEU A CA 1
ATOM 4598 C C . LEU A 1 589 ? -20.476 3.825 -10.186 1.00 79.44 589 LEU A C 1
ATOM 4600 O O . LEU A 1 589 ? -21.259 3.148 -10.856 1.00 79.44 589 LEU A O 1
ATOM 4604 N N . GLY A 1 590 ? -19.257 4.145 -10.626 1.00 75.25 590 GLY A N 1
ATOM 4605 C CA . GLY A 1 590 ? -18.676 3.673 -11.885 1.00 75.25 590 GLY A CA 1
ATOM 4606 C C . GLY A 1 590 ? -18.356 2.172 -11.918 1.00 75.25 590 GLY A C 1
ATOM 4607 O O . GLY A 1 590 ? -18.403 1.564 -12.989 1.00 75.25 590 GLY A O 1
ATOM 4608 N N . TYR A 1 591 ? -18.076 1.538 -10.774 1.00 81.06 591 TYR A N 1
ATOM 4609 C CA . TYR A 1 591 ? -17.813 0.096 -10.730 1.00 81.06 591 TYR A CA 1
ATOM 4610 C C . TYR A 1 591 ? -19.048 -0.729 -11.153 1.00 81.06 591 TYR A C 1
ATOM 4612 O O . TYR A 1 591 ? -20.182 -0.358 -10.807 1.00 81.06 591 TYR A O 1
ATOM 4620 N N . PRO A 1 592 ? -18.858 -1.881 -11.841 1.00 84.38 592 PRO A N 1
ATOM 4621 C CA . PRO A 1 592 ? -19.941 -2.819 -12.136 1.00 84.38 592 PRO A CA 1
ATOM 4622 C C . PRO A 1 592 ? -20.702 -3.191 -10.864 1.00 84.38 592 PRO A C 1
ATOM 4624 O O . PRO A 1 592 ? -20.088 -3.364 -9.815 1.00 84.38 592 PRO A O 1
ATOM 4627 N N . ALA A 1 593 ? -22.027 -3.340 -10.950 1.00 82.94 593 ALA A N 1
ATOM 4628 C CA . ALA A 1 593 ? -22.879 -3.512 -9.770 1.00 82.94 593 ALA A CA 1
ATOM 4629 C C . ALA A 1 593 ? -22.426 -4.673 -8.860 1.00 82.94 593 ALA A C 1
ATOM 4631 O O . ALA A 1 593 ? -22.320 -4.486 -7.651 1.00 82.94 593 ALA A O 1
ATOM 4632 N N . ASP A 1 594 ? -22.069 -5.817 -9.451 1.00 82.69 594 ASP A N 1
ATOM 4633 C CA . ASP A 1 594 ? -21.604 -7.018 -8.740 1.00 82.69 594 ASP A CA 1
ATOM 4634 C C . ASP A 1 594 ? -20.144 -6.913 -8.239 1.00 82.69 594 ASP A C 1
ATOM 4636 O O . ASP A 1 594 ? -19.688 -7.740 -7.449 1.00 82.69 594 ASP A O 1
ATOM 4640 N N . CYS A 1 595 ? -19.407 -5.883 -8.670 1.00 81.69 595 CYS A N 1
ATOM 4641 C CA . CYS A 1 595 ? -18.042 -5.566 -8.239 1.00 81.69 595 CYS A CA 1
ATOM 4642 C C . CYS A 1 595 ? -17.987 -4.527 -7.108 1.00 81.69 595 CYS A C 1
ATOM 4644 O O . CYS A 1 595 ? -16.894 -4.244 -6.612 1.00 81.69 595 CYS A O 1
ATOM 4646 N N . ARG A 1 596 ? -19.113 -3.919 -6.708 1.00 85.31 596 ARG A N 1
ATOM 4647 C CA . ARG A 1 596 ? -19.121 -2.841 -5.702 1.00 85.31 596 ARG A CA 1
ATOM 4648 C C . ARG A 1 596 ? -18.808 -3.365 -4.296 1.00 85.31 596 ARG A C 1
ATOM 4650 O O . ARG A 1 596 ? -19.298 -4.433 -3.925 1.00 85.31 596 ARG A O 1
ATOM 4657 N N . PRO A 1 597 ? -18.026 -2.627 -3.489 1.00 84.31 597 PRO A N 1
ATOM 4658 C CA . PRO A 1 597 ? -17.546 -3.104 -2.202 1.00 84.31 597 PRO A CA 1
ATOM 4659 C C . PRO A 1 597 ? -18.686 -3.396 -1.211 1.00 84.31 597 PRO A C 1
ATOM 4661 O O . PRO A 1 597 ? -18.619 -4.370 -0.460 1.00 84.31 597 PRO A O 1
ATOM 4664 N N . GLU A 1 598 ? -19.791 -2.649 -1.275 1.00 83.69 598 GLU A N 1
ATOM 4665 C CA . GLU A 1 598 ? -20.973 -2.854 -0.423 1.00 83.69 598 GLU A CA 1
ATOM 4666 C C . GLU A 1 598 ? -21.590 -4.259 -0.559 1.00 83.69 598 GLU A C 1
ATOM 4668 O O . GLU A 1 598 ? -22.178 -4.761 0.400 1.00 83.69 598 GLU A O 1
ATOM 4673 N N . VAL A 1 599 ? -21.436 -4.917 -1.717 1.00 78.81 599 VAL A N 1
ATOM 4674 C CA . VAL A 1 599 ? -21.966 -6.272 -1.972 1.00 78.81 599 VAL A CA 1
ATOM 4675 C C . VAL A 1 599 ? -21.273 -7.315 -1.088 1.00 78.81 599 VAL A C 1
ATOM 4677 O O . VAL A 1 599 ? -21.911 -8.247 -0.595 1.00 78.81 599 VAL A O 1
ATOM 4680 N N . PHE A 1 600 ? -19.973 -7.142 -0.845 1.00 78.19 600 PHE A N 1
ATOM 4681 C CA . PHE A 1 600 ? -19.148 -8.072 -0.072 1.00 78.19 600 PHE A CA 1
ATOM 4682 C C . PHE A 1 600 ? -19.005 -7.636 1.397 1.00 78.19 600 PHE A C 1
ATOM 4684 O O . PHE A 1 600 ? -18.783 -8.474 2.269 1.00 78.19 600 PHE A O 1
ATOM 4691 N N . ALA A 1 601 ? -19.162 -6.342 1.698 1.00 72.88 601 ALA A N 1
ATOM 4692 C CA . ALA A 1 601 ? -18.906 -5.728 3.006 1.00 72.88 601 ALA A CA 1
ATOM 4693 C C . ALA A 1 601 ? -19.869 -6.123 4.152 1.00 72.88 601 ALA A C 1
ATOM 4695 O O . ALA A 1 601 ? -19.865 -5.473 5.199 1.00 72.88 601 ALA A O 1
ATOM 4696 N N . THR A 1 602 ? -20.690 -7.164 3.990 1.00 73.75 602 THR A N 1
ATOM 4697 C CA . THR A 1 602 ? -21.692 -7.589 4.981 1.00 73.75 602 THR A CA 1
ATOM 4698 C C . THR A 1 602 ? -21.314 -8.904 5.669 1.00 73.75 602 THR A C 1
ATOM 4700 O O . THR A 1 602 ? -20.708 -9.802 5.082 1.00 73.75 602 THR A O 1
ATOM 4703 N N . GLU A 1 603 ? -21.708 -9.059 6.935 1.00 66.06 603 GLU A N 1
ATOM 4704 C CA . GLU A 1 603 ? -21.528 -10.314 7.688 1.00 66.06 603 GLU A CA 1
ATOM 4705 C C . GLU A 1 603 ? -22.258 -11.494 7.013 1.00 66.06 603 GLU A C 1
ATOM 4707 O O . GLU A 1 603 ? -21.775 -12.627 7.031 1.00 66.06 603 GLU A O 1
ATOM 4712 N N . SER A 1 604 ? -23.382 -11.205 6.350 1.00 70.94 604 SER A N 1
ATOM 4713 C CA . SER A 1 604 ? -24.193 -12.144 5.572 1.00 70.94 604 SER A CA 1
ATOM 4714 C C . SER A 1 604 ? -23.687 -12.416 4.149 1.00 70.94 604 SER A C 1
ATOM 4716 O O . SER A 1 604 ? -24.234 -13.311 3.504 1.00 70.94 604 SER A O 1
ATOM 4718 N N . ALA A 1 605 ? -22.670 -11.702 3.645 1.00 70.69 605 ALA A N 1
ATOM 4719 C CA . ALA A 1 605 ? -22.096 -11.973 2.326 1.00 70.69 605 ALA A CA 1
ATOM 4720 C C . ALA A 1 605 ? -21.486 -13.390 2.297 1.00 70.69 605 ALA A C 1
ATOM 4722 O O . ALA A 1 605 ? -20.574 -13.673 3.081 1.00 70.69 605 ALA A O 1
ATOM 4723 N N . PRO A 1 606 ? -21.964 -14.304 1.433 1.00 71.12 606 PRO A N 1
ATOM 4724 C CA . PRO A 1 606 ? -21.478 -15.675 1.424 1.00 71.12 606 PRO A CA 1
ATOM 4725 C C . PRO A 1 606 ? -20.054 -15.757 0.864 1.00 71.12 606 PRO A C 1
ATOM 4727 O O . PRO A 1 606 ? -19.714 -15.104 -0.124 1.00 71.12 606 PRO A O 1
ATOM 4730 N N . ASP A 1 607 ? -19.230 -16.609 1.474 1.00 68.81 607 ASP A N 1
ATOM 4731 C CA . ASP A 1 607 ? -17.786 -16.696 1.224 1.00 68.81 607 ASP A CA 1
ATOM 4732 C C . ASP A 1 607 ? -17.410 -16.916 -0.252 1.00 68.81 607 ASP A C 1
ATOM 4734 O O . ASP A 1 607 ? -16.351 -16.460 -0.675 1.00 68.81 607 ASP A O 1
ATOM 4738 N N . TYR A 1 608 ? -18.276 -17.541 -1.063 1.00 70.19 608 TYR A N 1
ATOM 4739 C CA . TYR A 1 608 ? -18.023 -17.750 -2.495 1.00 70.19 608 TYR A CA 1
ATOM 4740 C C . TYR A 1 608 ? -17.871 -16.446 -3.295 1.00 70.19 608 TYR A C 1
ATOM 4742 O O . TYR A 1 608 ? -17.101 -16.426 -4.250 1.00 70.19 608 TYR A O 1
ATOM 4750 N N . LEU A 1 609 ? -18.492 -15.335 -2.876 1.00 68.44 609 LEU A N 1
ATOM 4751 C CA . LEU A 1 609 ? -18.287 -14.037 -3.534 1.00 68.44 609 LEU A CA 1
ATOM 4752 C C . LEU A 1 609 ? -16.814 -13.594 -3.448 1.00 68.44 609 LEU A C 1
ATOM 4754 O O . LEU A 1 609 ? -16.259 -13.078 -4.413 1.00 68.44 609 LEU A O 1
ATOM 4758 N N . PHE A 1 610 ? -16.149 -13.880 -2.324 1.00 67.94 610 PHE A N 1
ATOM 4759 C CA . PHE A 1 610 ? -14.719 -13.621 -2.119 1.00 67.94 610 PHE A CA 1
ATOM 4760 C C . PHE A 1 610 ? -13.796 -14.656 -2.792 1.00 67.94 610 PHE A C 1
ATOM 4762 O O . PHE A 1 610 ? -12.578 -14.484 -2.759 1.00 67.94 610 PHE A O 1
ATOM 4769 N N . HIS A 1 611 ? -14.341 -15.734 -3.369 1.00 66.56 611 HIS A N 1
ATOM 4770 C CA . HIS A 1 611 ? -13.578 -16.695 -4.174 1.00 66.56 611 HIS A CA 1
ATOM 4771 C C . HIS A 1 611 ? -13.512 -16.293 -5.656 1.00 66.56 611 HIS A C 1
ATOM 4773 O O . HIS A 1 611 ? -12.490 -16.558 -6.291 1.00 66.56 611 HIS A O 1
ATOM 4779 N N . ASP A 1 612 ? -14.565 -15.660 -6.185 1.00 68.19 612 ASP A N 1
ATOM 4780 C CA . ASP A 1 612 ? -14.597 -15.122 -7.554 1.00 68.19 612 ASP A CA 1
ATOM 4781 C C . ASP A 1 612 ? -13.938 -13.735 -7.643 1.00 68.19 612 ASP A C 1
ATOM 4783 O O . ASP A 1 612 ? -13.235 -13.436 -8.616 1.00 68.19 612 ASP A O 1
ATOM 4787 N N . LEU A 1 613 ? -14.140 -12.899 -6.611 1.00 72.50 613 LEU A N 1
ATOM 4788 C CA . LEU A 1 613 ? -13.466 -11.611 -6.463 1.00 72.50 613 LEU A CA 1
ATOM 4789 C C . LEU A 1 613 ? -11.955 -11.836 -6.511 1.00 72.50 613 LEU A C 1
ATOM 4791 O O . LEU A 1 613 ? -11.374 -12.545 -5.686 1.00 72.50 613 LEU A O 1
ATOM 4795 N N . SER A 1 614 ? -11.320 -11.241 -7.514 1.00 74.44 614 SER A N 1
ATOM 4796 C CA . SER A 1 614 ? -9.899 -11.400 -7.712 1.00 74.44 614 SER A CA 1
ATOM 4797 C C . SER A 1 614 ? -9.143 -10.833 -6.536 1.00 74.44 614 SER A C 1
ATOM 4799 O O . SER A 1 614 ? -9.564 -9.937 -5.800 1.00 74.44 614 SER A O 1
ATOM 4801 N N . MET A 1 615 ? -7.918 -11.306 -6.470 1.00 71.81 615 MET A N 1
ATOM 4802 C CA . MET A 1 615 ? -6.902 -10.726 -5.643 1.00 71.81 615 MET A CA 1
ATOM 4803 C C . MET A 1 615 ? -6.510 -9.286 -6.112 1.00 71.81 615 MET A C 1
ATOM 4805 O O . MET A 1 615 ? -5.704 -8.615 -5.477 1.00 71.81 615 MET A O 1
ATOM 4809 N N . ARG A 1 616 ? -7.122 -8.722 -7.167 1.00 72.88 616 ARG A N 1
ATOM 4810 C CA . ARG A 1 616 ? -7.149 -7.265 -7.378 1.00 72.88 616 ARG A CA 1
ATOM 4811 C C . ARG A 1 616 ? -8.313 -6.576 -6.645 1.00 72.88 616 ARG A C 1
ATOM 4813 O O . ARG A 1 616 ? -8.114 -5.547 -6.001 1.00 72.88 616 ARG A O 1
ATOM 4820 N N . GLY A 1 617 ? -9.514 -7.145 -6.706 1.00 77.25 617 GLY A N 1
ATOM 4821 C CA . GLY A 1 617 ? -10.751 -6.480 -6.283 1.00 77.25 617 GLY A CA 1
ATOM 4822 C C . GLY A 1 617 ? -10.784 -6.036 -4.814 1.00 77.25 617 GLY A C 1
ATOM 4823 O O . GLY A 1 617 ? -11.093 -4.880 -4.534 1.00 77.25 617 GLY A O 1
ATOM 4824 N N . VAL A 1 618 ? -10.386 -6.902 -3.870 1.00 78.31 618 VAL A N 1
ATOM 4825 C CA . VAL A 1 618 ? -10.371 -6.560 -2.426 1.00 78.31 618 VAL A CA 1
ATOM 4826 C C . VAL A 1 618 ? -9.444 -5.378 -2.101 1.00 78.31 618 VAL A C 1
ATOM 4828 O O . VAL A 1 618 ? -9.630 -4.708 -1.090 1.00 78.31 618 VAL A O 1
ATOM 4831 N N . ASN A 1 619 ? -8.466 -5.078 -2.951 1.00 76.06 619 ASN A N 1
ATOM 4832 C CA . ASN A 1 619 ? -7.505 -3.995 -2.737 1.00 76.06 619 ASN A CA 1
ATOM 4833 C C . ASN A 1 619 ? -8.185 -2.662 -2.978 1.00 76.06 619 ASN A C 1
ATOM 4835 O O . ASN A 1 619 ? -8.204 -1.811 -2.101 1.00 76.06 619 ASN A O 1
ATOM 4839 N N . ILE A 1 620 ? -8.837 -2.558 -4.136 1.00 78.81 620 ILE A N 1
ATOM 4840 C CA . ILE A 1 620 ? -9.652 -1.424 -4.552 1.00 78.81 620 ILE A CA 1
ATOM 4841 C C . ILE A 1 620 ? -10.748 -1.182 -3.501 1.00 78.81 620 ILE A C 1
ATOM 4843 O O . ILE A 1 620 ? -11.015 -0.040 -3.132 1.00 78.81 620 ILE A O 1
ATOM 4847 N N . HIS A 1 621 ? -11.322 -2.251 -2.934 1.00 84.81 621 HIS A N 1
ATOM 4848 C CA . HIS A 1 621 ? -12.289 -2.175 -1.832 1.00 84.81 621 HIS A CA 1
ATOM 4849 C C . HIS A 1 621 ? -11.674 -1.709 -0.497 1.00 84.81 621 HIS A C 1
ATOM 4851 O O . HIS A 1 621 ? -12.249 -0.855 0.176 1.00 84.81 621 HIS A O 1
ATOM 4857 N N . LEU A 1 622 ? -10.506 -2.223 -0.097 1.00 84.50 622 LEU A N 1
ATOM 4858 C CA . LEU A 1 622 ? -9.811 -1.814 1.133 1.00 84.50 622 LEU A CA 1
ATOM 4859 C C . LEU A 1 622 ? -9.251 -0.393 1.044 1.00 84.50 622 LEU A C 1
ATOM 4861 O O . LEU A 1 622 ? -9.297 0.336 2.030 1.00 84.50 622 LEU A O 1
ATOM 4865 N N . GLU A 1 623 ? -8.754 0.015 -0.118 1.00 79.75 623 GLU A N 1
ATOM 4866 C CA . GLU A 1 623 ? -8.323 1.378 -0.422 1.00 79.75 623 GLU A CA 1
ATOM 4867 C C . GLU A 1 623 ? -9.511 2.335 -0.423 1.00 79.75 623 GLU A C 1
ATOM 4869 O O . GLU A 1 623 ? -9.422 3.388 0.205 1.00 79.75 623 GLU A O 1
ATOM 4874 N N . TYR A 1 624 ? -10.643 1.950 -1.023 1.00 83.19 624 TYR A N 1
ATOM 4875 C CA . TYR A 1 624 ? -11.901 2.692 -0.932 1.00 83.19 624 TYR A CA 1
ATOM 4876 C C . TYR A 1 624 ? -12.312 2.919 0.531 1.00 83.19 624 TYR A C 1
ATOM 4878 O O . TYR A 1 624 ? -12.456 4.069 0.951 1.00 83.19 624 TYR A O 1
ATOM 4886 N N . TYR A 1 625 ? -12.395 1.863 1.350 1.00 85.75 625 TYR A N 1
ATOM 4887 C CA . TYR A 1 625 ? -12.730 2.007 2.774 1.00 85.75 625 TYR A CA 1
ATOM 4888 C C . TYR A 1 625 ? -11.653 2.750 3.582 1.00 85.75 625 TYR A C 1
ATOM 4890 O O . TYR A 1 625 ? -11.982 3.484 4.517 1.00 85.75 625 TYR A O 1
ATOM 4898 N N . TYR A 1 626 ? -10.375 2.641 3.214 1.00 84.38 626 TYR A N 1
ATOM 4899 C CA . TYR A 1 626 ? -9.292 3.406 3.835 1.00 84.38 626 TYR A CA 1
ATOM 4900 C C . TYR A 1 626 ? -9.404 4.903 3.533 1.00 84.38 626 TYR A C 1
ATOM 4902 O O . TYR A 1 626 ? -9.294 5.721 4.448 1.00 84.38 626 TYR A O 1
ATOM 4910 N N . CYS A 1 627 ? -9.678 5.271 2.280 1.00 81.19 627 CYS A N 1
ATOM 4911 C CA . CYS A 1 627 ? -9.888 6.655 1.859 1.00 81.19 627 CYS A CA 1
ATOM 4912 C C . CYS A 1 627 ? -11.155 7.233 2.499 1.00 81.19 627 CYS A C 1
ATOM 4914 O O . CYS A 1 627 ? -11.093 8.297 3.116 1.00 81.19 627 CYS A O 1
ATOM 4916 N N . LEU A 1 628 ? -12.264 6.488 2.468 1.00 82.50 628 LEU A N 1
ATOM 4917 C CA . LEU A 1 628 ? -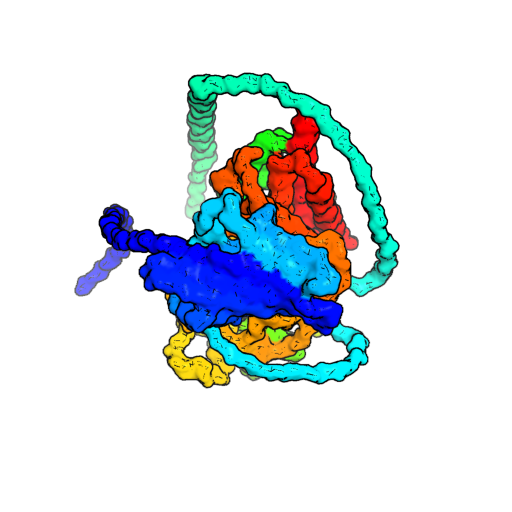13.525 6.841 3.124 1.00 82.50 628 LEU A CA 1
ATOM 4918 C C . LEU A 1 628 ? -13.316 7.088 4.632 1.00 82.50 628 LEU A C 1
ATOM 4920 O O . LEU A 1 628 ? -13.689 8.140 5.157 1.00 82.50 628 LEU A O 1
ATOM 4924 N N . GLY A 1 629 ? -12.616 6.179 5.319 1.00 81.38 629 GLY A N 1
ATOM 4925 C CA . GLY A 1 629 ? -12.241 6.330 6.728 1.00 81.38 629 GLY A CA 1
ATOM 4926 C C . GLY A 1 629 ? -11.322 7.530 6.998 1.00 81.38 629 GLY A C 1
ATOM 4927 O O . GLY A 1 629 ? -11.503 8.232 7.995 1.00 81.38 629 GLY A O 1
ATOM 4928 N N . LYS A 1 630 ? -10.368 7.826 6.107 1.00 78.00 630 LYS A N 1
ATOM 4929 C CA . LYS A 1 630 ? -9.471 8.993 6.213 1.00 78.00 630 LYS A CA 1
ATOM 4930 C C . LYS A 1 630 ? -10.223 10.321 6.065 1.00 78.00 630 LYS A C 1
ATOM 4932 O O . LYS A 1 630 ? -10.018 11.210 6.894 1.00 78.00 630 LYS A O 1
ATOM 4937 N N . ILE A 1 631 ? -11.109 10.437 5.071 1.00 76.75 631 ILE A N 1
ATOM 4938 C CA . ILE A 1 631 ? -11.969 11.614 4.837 1.00 76.75 631 ILE A CA 1
ATOM 4939 C C . ILE A 1 631 ? -12.837 11.884 6.074 1.00 76.75 631 ILE A C 1
ATOM 4941 O O . ILE A 1 631 ? -12.824 12.975 6.653 1.00 76.75 631 ILE A O 1
ATOM 4945 N N . HIS A 1 632 ? -13.570 10.865 6.520 1.00 77.38 632 HIS A N 1
ATOM 4946 C CA . HIS A 1 632 ? -14.540 10.999 7.601 1.00 77.38 632 HIS A CA 1
ATOM 4947 C C . HIS A 1 632 ? -13.866 11.174 8.979 1.00 77.38 632 HIS A C 1
ATOM 4949 O O . HIS A 1 632 ? -14.244 12.053 9.762 1.00 77.38 632 HIS A O 1
ATOM 4955 N N . GLY A 1 633 ? -12.762 10.465 9.241 1.00 70.06 633 GLY A N 1
ATOM 4956 C CA . GLY A 1 633 ? -11.950 10.626 10.454 1.00 70.06 633 GLY A CA 1
ATOM 4957 C C . GLY A 1 633 ? -11.255 11.991 10.591 1.00 70.06 633 GLY A C 1
ATOM 4958 O O . GLY A 1 633 ? -11.035 12.471 11.711 1.00 70.06 633 GLY A O 1
ATOM 4959 N N . ALA A 1 634 ? -10.958 12.676 9.480 1.00 58.25 634 ALA A N 1
ATOM 4960 C CA . ALA A 1 634 ? -10.423 14.040 9.515 1.00 58.25 634 ALA A CA 1
ATOM 4961 C C . ALA A 1 634 ? -11.428 15.050 10.105 1.00 58.25 634 ALA A C 1
ATOM 4963 O O . ALA A 1 634 ? -11.021 16.033 10.733 1.00 58.25 634 ALA A O 1
ATOM 4964 N N . SER A 1 635 ? -12.732 14.791 9.951 1.00 50.91 635 SER A N 1
ATOM 4965 C CA . SER A 1 635 ? -13.801 15.604 10.543 1.00 50.91 635 SER A CA 1
ATOM 4966 C C . SER A 1 635 ? -13.913 15.377 12.055 1.00 50.91 635 SER A C 1
ATOM 4968 O O . SER A 1 635 ? -13.879 16.341 12.829 1.00 50.91 635 SER A O 1
ATOM 4970 N N . SER A 1 636 ? -13.989 14.112 12.490 1.00 48.16 636 SER A N 1
ATOM 4971 C CA . SER A 1 636 ? -14.170 13.746 13.906 1.00 48.16 636 SER A CA 1
ATOM 4972 C C . SER A 1 636 ? -12.989 14.164 14.794 1.00 48.16 636 SER A C 1
ATOM 4974 O O . SER A 1 636 ? -13.190 14.555 15.942 1.00 48.16 636 SER A O 1
ATOM 4976 N N . SER A 1 637 ? -11.773 14.213 14.239 1.00 46.66 637 SER A N 1
ATOM 4977 C CA . SER A 1 637 ? -10.555 14.681 14.927 1.00 46.66 637 SER A CA 1
ATOM 4978 C C . SER A 1 637 ? -10.582 16.158 15.366 1.00 46.66 637 SER A C 1
ATOM 4980 O O . SER A 1 637 ? -9.674 16.601 16.068 1.00 46.66 637 SER A O 1
ATOM 4982 N N . SER A 1 638 ? -11.581 16.945 14.943 1.00 36.34 638 SER A N 1
ATOM 4983 C CA . SER A 1 638 ? -11.652 18.393 15.208 1.00 36.34 638 SER A CA 1
ATOM 4984 C C . SER A 1 638 ? -12.682 18.813 16.264 1.00 36.34 638 SER A C 1
ATOM 4986 O O . SER A 1 638 ? -12.496 19.853 16.902 1.00 36.34 638 SER A O 1
ATOM 4988 N N . LYS A 1 639 ? -13.764 18.042 16.456 1.00 36.38 639 LYS A N 1
ATOM 4989 C CA . LYS A 1 639 ? -14.847 18.334 17.411 1.00 36.38 639 LYS A CA 1
ATOM 4990 C C . LYS A 1 639 ? -15.524 17.043 17.871 1.00 36.38 639 LYS A C 1
ATOM 4992 O O . LYS A 1 639 ? -15.988 16.266 17.043 1.00 36.38 639 LYS A O 1
ATOM 4997 N N . ILE A 1 640 ? -15.677 16.883 19.185 1.00 41.19 640 ILE A N 1
ATOM 4998 C CA . ILE A 1 640 ? -16.600 15.903 19.773 1.00 41.19 640 ILE A CA 1
ATOM 4999 C C . ILE A 1 640 ? -18.036 16.367 19.455 1.00 41.19 640 ILE A C 1
ATOM 5001 O O . ILE A 1 640 ? -18.375 17.502 19.812 1.00 41.19 640 ILE A O 1
ATOM 5005 N N . PRO A 1 641 ? -18.890 15.552 18.806 1.00 32.03 641 PRO A N 1
ATOM 5006 C CA . PRO A 1 641 ? -20.298 15.889 18.619 1.00 32.03 641 PRO A CA 1
ATOM 5007 C C . PRO A 1 641 ? -21.016 15.981 19.970 1.00 32.03 641 PRO A C 1
ATOM 5009 O O . PRO A 1 641 ? -20.860 15.111 20.826 1.00 32.03 641 PRO A O 1
ATOM 5012 N N . SER A 1 642 ? -21.836 17.013 20.176 1.00 32.28 642 SER A N 1
ATOM 5013 C CA . SER A 1 642 ? -22.739 17.030 21.328 1.00 32.28 642 SER A CA 1
ATOM 5014 C C . SER A 1 642 ? -23.880 16.020 21.098 1.00 32.28 642 SER A C 1
ATOM 5016 O O . SER A 1 642 ? -24.431 15.997 19.995 1.00 32.28 642 SER A O 1
ATOM 5018 N N . PRO A 1 643 ? -24.320 15.239 22.111 1.00 37.22 643 PRO A N 1
ATOM 5019 C CA . PRO A 1 643 ? -25.387 14.227 21.961 1.00 37.22 643 PRO A CA 1
ATOM 5020 C C . PRO A 1 643 ? -26.790 14.747 21.578 1.00 37.22 643 PRO A C 1
ATOM 5022 O O . PRO A 1 643 ? -27.774 14.019 21.683 1.00 37.22 643 PRO A O 1
ATOM 5025 N N . GLN A 1 644 ? -26.903 16.021 21.197 1.00 32.31 644 GLN A N 1
ATOM 5026 C CA . GLN A 1 644 ? -28.146 16.727 20.879 1.00 32.31 644 GLN A CA 1
ATOM 5027 C C . GLN A 1 644 ? -28.226 17.159 19.403 1.00 32.31 644 GLN A C 1
ATOM 5029 O O . GLN A 1 644 ? -29.259 17.666 18.982 1.00 32.31 644 GLN A O 1
ATOM 5034 N N . SER A 1 645 ? -27.171 16.944 18.607 1.00 30.16 645 SER A N 1
ATOM 5035 C CA . SER A 1 645 ? -27.129 17.286 17.177 1.00 30.16 645 SER A CA 1
ATOM 5036 C C . SER A 1 645 ? -27.596 16.120 16.293 1.00 30.16 645 SER A C 1
ATOM 5038 O O . SER A 1 645 ? -26.818 15.589 15.503 1.00 30.16 645 SER A O 1
ATOM 5040 N N . TRP A 1 646 ? -28.856 15.702 16.440 1.00 30.14 646 TRP A N 1
ATOM 5041 C CA . TRP A 1 646 ? -29.431 14.605 15.652 1.00 30.14 646 TRP A CA 1
ATOM 5042 C C . TRP A 1 646 ? -29.844 15.086 14.254 1.00 30.14 646 TRP A C 1
ATOM 5044 O O . TRP A 1 646 ? -30.812 15.831 14.108 1.00 30.14 646 TRP A O 1
ATOM 5054 N N . SER A 1 647 ? -29.120 14.635 13.231 1.00 29.05 647 SER A N 1
ATOM 5055 C CA . SER A 1 647 ? -29.496 14.733 11.815 1.00 29.05 647 SER A CA 1
ATOM 5056 C C . SER A 1 647 ? -29.943 13.362 11.288 1.00 29.05 647 SER A C 1
ATOM 5058 O O . SER A 1 647 ? -29.388 12.359 11.726 1.00 29.05 647 SER A O 1
ATOM 5060 N N . PRO A 1 648 ? -30.880 13.279 10.324 1.00 35.06 648 PRO A N 1
ATOM 5061 C CA . PRO A 1 648 ? -31.357 12.001 9.777 1.00 35.06 648 PRO A CA 1
ATOM 5062 C C . PRO A 1 648 ? -30.376 11.318 8.800 1.00 35.06 648 PRO A C 1
ATOM 5064 O O . PRO A 1 648 ? -30.670 10.237 8.300 1.00 35.06 648 PRO A O 1
ATOM 5067 N N . LEU A 1 649 ? -29.229 11.940 8.511 1.00 40.75 649 LEU A N 1
ATOM 5068 C CA . LEU A 1 649 ? -28.122 11.347 7.757 1.00 40.75 649 LEU A CA 1
ATOM 5069 C C . LEU A 1 649 ? -27.059 10.795 8.724 1.00 40.75 649 LEU A C 1
ATOM 5071 O O . LEU A 1 649 ? -26.825 11.440 9.753 1.00 40.75 649 LEU A O 1
ATOM 5075 N N . PRO A 1 650 ? -26.370 9.684 8.382 1.00 52.91 650 PRO A N 1
ATOM 5076 C CA . PRO A 1 650 ? -25.220 9.195 9.140 1.00 52.91 650 PRO A CA 1
ATOM 5077 C C . PRO A 1 650 ? -24.177 10.295 9.335 1.00 52.91 650 PRO A C 1
ATOM 5079 O O . PRO A 1 650 ? -23.806 10.999 8.391 1.00 52.91 650 PRO A O 1
ATOM 5082 N N . SER A 1 651 ? -23.684 10.449 10.558 1.00 66.12 651 SER A N 1
ATOM 5083 C CA . SER A 1 651 ? -22.650 11.435 10.843 1.00 66.12 651 SER A CA 1
ATOM 5084 C C . SER A 1 651 ? -21.316 11.046 10.194 1.00 66.12 651 SER A C 1
ATOM 5086 O O . SER A 1 651 ? -20.984 9.872 10.019 1.00 66.12 651 SER A O 1
ATOM 5088 N N . SER A 1 652 ? -20.470 12.047 9.940 1.00 72.88 652 SER A N 1
ATOM 5089 C CA . SER A 1 652 ? -19.082 11.834 9.494 1.00 72.88 652 SER A CA 1
ATOM 5090 C C . SER A 1 652 ? -18.225 11.067 10.526 1.00 72.88 652 SER A C 1
ATOM 5092 O O . SER A 1 652 ? -17.098 10.687 10.238 1.00 72.88 652 SER A O 1
ATOM 5094 N N . ALA A 1 653 ? -18.724 10.811 11.742 1.00 72.94 653 ALA A N 1
ATOM 5095 C CA . ALA A 1 653 ? -18.083 9.876 12.664 1.00 72.94 653 ALA A CA 1
ATOM 5096 C C . ALA A 1 653 ? -18.496 8.425 12.354 1.00 72.94 653 ALA A C 1
ATOM 5098 O O . ALA A 1 653 ? -17.636 7.559 12.217 1.00 72.94 653 ALA A O 1
ATOM 5099 N N . GLU A 1 654 ? -19.793 8.165 12.177 1.00 80.00 654 GLU A N 1
ATOM 5100 C CA . GLU A 1 654 ? -20.330 6.825 11.902 1.00 80.00 654 GLU A CA 1
ATOM 5101 C C . GLU A 1 654 ? -19.809 6.247 10.583 1.00 80.00 654 GLU A C 1
ATOM 5103 O O . GLU A 1 654 ? -19.379 5.097 10.567 1.00 80.00 654 GLU A O 1
ATOM 5108 N N . LEU A 1 655 ? -19.717 7.053 9.517 1.00 81.81 655 LEU A N 1
ATOM 5109 C CA . LEU A 1 655 ? -19.139 6.614 8.236 1.00 81.81 655 LEU A CA 1
ATOM 5110 C C . LEU A 1 655 ? -17.656 6.208 8.355 1.00 81.81 655 LEU A C 1
ATOM 5112 O O . LEU A 1 655 ? -17.223 5.256 7.710 1.00 81.81 655 LEU A O 1
ATOM 5116 N N . CYS A 1 656 ? -16.882 6.867 9.228 1.00 85.12 656 CYS A N 1
ATOM 5117 C CA . CYS A 1 656 ? -15.498 6.476 9.522 1.00 85.12 656 CYS A CA 1
ATOM 5118 C C . CYS A 1 656 ? -15.431 5.111 10.229 1.00 85.12 656 CYS A C 1
ATOM 5120 O O . CYS A 1 656 ? -14.614 4.255 9.880 1.00 85.12 656 CYS A O 1
ATOM 5122 N N . PHE A 1 657 ? -16.302 4.893 11.217 1.00 88.88 657 PHE A N 1
ATOM 5123 C CA . PHE A 1 657 ? -16.333 3.643 11.974 1.00 88.88 657 PHE A CA 1
ATOM 5124 C C . PHE A 1 657 ? -16.911 2.481 11.164 1.00 88.88 657 PHE A C 1
ATOM 5126 O O . PHE A 1 657 ? -16.457 1.352 11.336 1.00 88.88 657 PHE A O 1
ATOM 5133 N N . GLU A 1 658 ? -17.866 2.717 10.264 1.00 88.56 658 GLU A N 1
ATOM 5134 C CA . GLU A 1 658 ? -18.384 1.668 9.382 1.00 88.56 658 GLU A CA 1
ATOM 5135 C C . GLU A 1 658 ? -17.352 1.272 8.323 1.00 88.56 658 GLU A C 1
ATOM 5137 O O . GLU A 1 658 ? -17.060 0.087 8.193 1.00 88.56 658 GLU A O 1
ATOM 5142 N N . ALA A 1 659 ? -16.662 2.232 7.695 1.00 88.31 659 ALA A N 1
ATOM 5143 C CA . ALA A 1 659 ? -15.541 1.931 6.800 1.00 88.31 659 ALA A CA 1
ATOM 5144 C C . ALA A 1 659 ? -14.434 1.104 7.495 1.00 88.31 659 ALA A C 1
ATOM 5146 O O . ALA A 1 659 ? -13.851 0.192 6.899 1.00 88.31 659 ALA A O 1
ATOM 5147 N N . ALA A 1 660 ? -14.182 1.356 8.785 1.00 92.62 660 ALA A N 1
ATOM 5148 C CA . ALA A 1 660 ? -13.279 0.540 9.594 1.00 92.62 660 ALA A CA 1
ATOM 5149 C C . ALA A 1 660 ? -13.818 -0.883 9.856 1.00 92.62 660 ALA A C 1
ATOM 5151 O O . ALA A 1 660 ? -13.049 -1.841 9.772 1.00 92.62 660 ALA A O 1
ATOM 5152 N N . ARG A 1 661 ? -15.123 -1.057 10.114 1.00 92.44 661 ARG A N 1
ATOM 5153 C CA . ARG A 1 661 ? -15.748 -2.390 10.236 1.00 92.44 661 ARG A CA 1
ATOM 5154 C C . ARG A 1 661 ? -15.674 -3.169 8.927 1.00 92.44 661 ARG A C 1
ATOM 5156 O O . ARG A 1 661 ? -15.197 -4.301 8.945 1.00 92.44 661 ARG A O 1
ATOM 5163 N N . CYS A 1 662 ? -16.047 -2.554 7.804 1.00 92.12 662 CYS A N 1
ATOM 5164 C CA . CYS A 1 662 ? -15.917 -3.148 6.474 1.00 92.12 662 CYS A CA 1
ATOM 5165 C C . CYS A 1 662 ? -14.466 -3.583 6.218 1.00 92.12 662 CYS A C 1
ATOM 5167 O O . CYS A 1 662 ? -14.226 -4.735 5.864 1.00 92.12 662 CYS A O 1
ATOM 5169 N N . SER A 1 663 ? -13.485 -2.725 6.520 1.00 91.81 663 SER A N 1
ATOM 5170 C CA . SER A 1 663 ? -12.059 -3.069 6.406 1.00 91.81 663 SER A CA 1
ATOM 5171 C C . SER A 1 663 ? -11.678 -4.323 7.209 1.00 91.81 663 SER A C 1
ATOM 5173 O O . SER A 1 663 ? -10.967 -5.184 6.690 1.00 91.81 663 SER A O 1
ATOM 5175 N N . LEU A 1 664 ? -12.172 -4.477 8.447 1.00 92.88 664 LEU A N 1
ATOM 5176 C CA . LEU A 1 664 ? -11.939 -5.691 9.244 1.00 92.88 664 LEU A CA 1
ATOM 5177 C C . LEU A 1 664 ? -12.667 -6.923 8.682 1.00 92.88 664 LEU A C 1
ATOM 5179 O O . LEU A 1 664 ? -12.086 -8.006 8.708 1.00 92.88 664 LEU A O 1
ATOM 5183 N N . ILE A 1 665 ? -13.882 -6.778 8.138 1.00 87.88 665 ILE A N 1
ATOM 5184 C CA . ILE A 1 665 ? -14.613 -7.874 7.471 1.00 87.88 665 ILE A CA 1
ATOM 5185 C C . ILE A 1 665 ? -13.811 -8.387 6.270 1.00 87.88 665 ILE A C 1
ATOM 5187 O O . ILE A 1 665 ? -13.562 -9.589 6.175 1.00 87.88 665 ILE A O 1
ATOM 5191 N N . TYR A 1 666 ? -13.339 -7.496 5.396 1.00 85.75 666 TYR A N 1
ATOM 5192 C CA . TYR A 1 666 ? -12.501 -7.871 4.254 1.00 85.75 666 TYR A CA 1
ATOM 5193 C C . TYR A 1 666 ? -11.210 -8.562 4.697 1.00 85.75 666 TYR A C 1
ATOM 5195 O O . TYR A 1 666 ? -10.926 -9.667 4.237 1.00 85.75 666 TYR A O 1
ATOM 5203 N N . ILE A 1 667 ? -10.472 -7.970 5.643 1.00 86.75 667 ILE A N 1
ATOM 5204 C CA . ILE A 1 667 ? -9.243 -8.548 6.214 1.00 86.75 667 ILE A CA 1
ATOM 5205 C C . ILE A 1 667 ? -9.498 -9.935 6.824 1.00 86.75 667 ILE A C 1
ATOM 5207 O O . ILE A 1 667 ? -8.686 -10.844 6.649 1.00 86.75 667 ILE A O 1
ATOM 5211 N N . TRP A 1 668 ? -10.636 -10.132 7.493 1.00 88.06 668 TRP A N 1
ATOM 5212 C CA . TRP A 1 668 ? -11.032 -11.428 8.038 1.00 88.06 668 TRP A CA 1
ATOM 5213 C C . TRP A 1 668 ? -11.361 -12.447 6.942 1.00 88.06 668 TRP A C 1
ATOM 5215 O O . TRP A 1 668 ? -10.936 -13.601 7.030 1.00 88.06 668 TRP A O 1
ATOM 5225 N N . ARG A 1 669 ? -12.069 -12.052 5.879 1.00 83.06 669 ARG A N 1
ATOM 5226 C CA . ARG A 1 669 ? -12.364 -12.927 4.729 1.00 83.06 669 ARG A CA 1
ATOM 5227 C C . ARG A 1 669 ? -11.074 -13.343 4.016 1.00 83.06 669 ARG A C 1
ATOM 5229 O O . ARG A 1 669 ? -10.880 -14.529 3.761 1.00 83.06 669 ARG A O 1
ATOM 5236 N N . VAL A 1 670 ? -10.132 -12.417 3.825 1.00 77.75 670 VAL A N 1
ATOM 5237 C CA . VAL A 1 670 ? -8.821 -12.692 3.209 1.00 77.75 670 VAL A CA 1
ATOM 5238 C C . VAL A 1 670 ? -7.747 -13.172 4.191 1.00 77.75 670 VAL A C 1
ATOM 5240 O O . VAL A 1 670 ? -6.585 -13.254 3.812 1.00 77.75 670 VAL A O 1
ATOM 5243 N N . ARG A 1 671 ? -8.083 -13.547 5.434 1.00 84.50 671 ARG A N 1
ATOM 5244 C CA . ARG A 1 671 ? -7.099 -13.889 6.488 1.00 84.50 671 ARG A CA 1
ATOM 5245 C C . ARG A 1 671 ? -6.084 -14.975 6.093 1.00 84.50 671 ARG A C 1
ATOM 5247 O O . ARG A 1 671 ? -4.922 -14.905 6.472 1.00 84.50 671 ARG A O 1
ATOM 5254 N N . GLN A 1 672 ? -6.484 -15.933 5.253 1.00 78.69 672 GLN A N 1
ATOM 5255 C CA . GLN A 1 672 ? -5.600 -16.955 4.658 1.00 78.69 672 GLN A CA 1
ATOM 5256 C C . GLN A 1 672 ? -4.455 -16.378 3.795 1.00 78.69 672 GLN A C 1
ATOM 5258 O O . GLN A 1 672 ? -3.466 -17.053 3.519 1.00 78.69 672 GLN A O 1
ATOM 5263 N N . PHE A 1 673 ? -4.580 -15.113 3.394 1.00 73.44 673 PHE A N 1
ATOM 5264 C CA . PHE A 1 673 ? -3.653 -14.340 2.576 1.00 73.44 673 PHE A CA 1
ATOM 5265 C C . PHE A 1 673 ? -2.830 -13.320 3.394 1.00 73.44 673 PHE A C 1
ATOM 5267 O O . PHE A 1 673 ? -2.237 -12.384 2.846 1.00 73.44 673 PHE A O 1
ATOM 5274 N N . ILE A 1 674 ? -2.740 -13.512 4.713 1.00 81.75 674 ILE A N 1
ATOM 5275 C CA . ILE A 1 674 ? -1.847 -12.758 5.600 1.00 81.75 674 ILE A CA 1
ATOM 5276 C C . ILE A 1 674 ? -0.811 -13.729 6.172 1.00 81.75 674 ILE A C 1
ATOM 5278 O O . ILE A 1 674 ? -1.142 -14.628 6.939 1.00 81.75 674 ILE A O 1
ATOM 5282 N N . ASN A 1 675 ? 0.457 -13.563 5.791 1.00 80.75 675 ASN A N 1
ATOM 5283 C CA . ASN A 1 675 ? 1.568 -14.367 6.310 1.00 80.75 675 ASN A CA 1
ATOM 5284 C C . ASN A 1 675 ? 2.794 -13.489 6.635 1.00 80.75 675 ASN A C 1
ATOM 5286 O O . ASN A 1 675 ? 2.761 -12.272 6.449 1.00 80.75 675 ASN A O 1
ATOM 5290 N N . GLN A 1 676 ? 3.873 -14.108 7.130 1.00 80.81 676 GLN A N 1
ATOM 5291 C CA . GLN A 1 676 ? 5.081 -13.440 7.650 1.00 80.81 676 GLN A CA 1
ATOM 5292 C C . GLN A 1 676 ? 5.837 -12.528 6.656 1.00 80.81 676 GLN A C 1
ATOM 5294 O O . GLN A 1 676 ? 6.900 -12.014 6.991 1.00 80.81 676 GLN A O 1
ATOM 5299 N N . HIS A 1 677 ? 5.360 -12.354 5.422 1.00 75.12 677 HIS A N 1
ATOM 5300 C CA . HIS A 1 677 ? 5.918 -11.353 4.515 1.00 75.12 677 HIS A CA 1
ATOM 5301 C C . HIS A 1 677 ? 4.848 -10.434 3.889 1.00 75.12 677 HIS A C 1
ATOM 5303 O O . HIS A 1 677 ? 5.187 -9.309 3.545 1.00 75.12 677 HIS A O 1
ATOM 5309 N N . THR A 1 678 ? 3.561 -10.823 3.798 1.00 76.38 678 THR A N 1
ATOM 5310 C CA . THR A 1 678 ? 2.494 -9.858 3.436 1.00 76.38 678 THR A CA 1
ATOM 5311 C C . THR A 1 678 ? 2.019 -9.014 4.610 1.00 76.38 678 THR A C 1
ATOM 5313 O O . THR A 1 678 ? 1.338 -8.014 4.388 1.00 76.38 678 THR A O 1
ATOM 5316 N N . PHE A 1 679 ? 2.377 -9.379 5.848 1.00 85.62 679 PHE A N 1
ATOM 5317 C CA . PHE A 1 679 ? 1.932 -8.684 7.055 1.00 85.62 679 PHE A CA 1
ATOM 5318 C C . PHE A 1 679 ? 2.032 -7.157 6.944 1.00 85.62 679 PHE A C 1
ATOM 5320 O O . PHE A 1 679 ? 1.021 -6.485 7.104 1.00 85.62 679 PHE A O 1
ATOM 5327 N N . TRP A 1 680 ? 3.209 -6.603 6.633 1.00 85.50 680 TRP A N 1
ATOM 5328 C CA . TRP A 1 680 ? 3.435 -5.150 6.632 1.00 85.50 680 TRP A CA 1
ATOM 5329 C C . TRP A 1 680 ? 2.600 -4.378 5.621 1.00 85.50 680 TRP A C 1
ATOM 5331 O O . TRP A 1 680 ? 2.272 -3.211 5.838 1.00 85.50 680 TRP A O 1
ATOM 5341 N N . LEU A 1 681 ? 2.251 -5.036 4.524 1.00 75.75 681 LEU A N 1
ATOM 5342 C CA . LEU A 1 681 ? 1.469 -4.431 3.468 1.00 75.75 681 LEU A CA 1
ATOM 5343 C C . LEU A 1 681 ? 0.008 -4.266 3.906 1.00 75.75 681 LEU A C 1
ATOM 5345 O O . LEU A 1 681 ? -0.543 -3.169 3.815 1.00 75.75 681 LEU A O 1
ATOM 5349 N N . HIS A 1 682 ? -0.565 -5.327 4.487 1.00 82.38 682 HIS A N 1
ATOM 5350 C CA . HIS A 1 682 ? -1.889 -5.312 5.123 1.00 82.38 682 HIS A CA 1
ATOM 5351 C C . HIS A 1 682 ? -1.920 -4.492 6.421 1.00 82.38 682 HIS A C 1
ATOM 5353 O O . HIS A 1 682 ? -2.966 -3.960 6.789 1.00 82.38 682 HIS A O 1
ATOM 5359 N N . ALA A 1 683 ? -0.787 -4.380 7.126 1.00 87.88 683 ALA A N 1
ATOM 5360 C CA . ALA A 1 683 ? -0.700 -3.804 8.469 1.00 87.88 683 ALA A CA 1
ATOM 5361 C C . ALA A 1 683 ? -1.237 -2.372 8.543 1.00 87.88 683 ALA A C 1
ATOM 5363 O O . ALA A 1 683 ? -1.809 -1.995 9.560 1.00 87.88 683 ALA A O 1
ATOM 5364 N N . GLN A 1 684 ? -1.104 -1.579 7.477 1.00 85.62 684 GLN A N 1
ATOM 5365 C CA . GLN A 1 684 ? -1.658 -0.227 7.449 1.00 85.62 684 GLN A CA 1
ATOM 5366 C C . GLN A 1 684 ? -3.191 -0.226 7.483 1.00 85.62 684 GLN A C 1
ATOM 5368 O O . GLN A 1 684 ? -3.768 0.516 8.279 1.00 85.62 684 GLN A O 1
ATOM 5373 N N . PHE A 1 685 ? -3.844 -1.057 6.666 1.00 88.12 685 PHE A N 1
ATOM 5374 C CA . PHE A 1 685 ? -5.301 -1.208 6.667 1.00 88.12 685 PHE A CA 1
ATOM 5375 C C . PHE A 1 685 ? -5.773 -1.786 8.008 1.00 88.12 685 PHE A C 1
ATOM 5377 O O . PHE A 1 685 ? -6.595 -1.176 8.692 1.00 88.12 685 PHE A O 1
ATOM 5384 N N . LEU A 1 686 ? -5.157 -2.894 8.438 1.00 93.50 686 LEU A N 1
ATOM 5385 C CA . LEU A 1 686 ? -5.461 -3.596 9.686 1.00 93.50 686 LEU A CA 1
ATOM 5386 C C . LEU A 1 686 ? -5.347 -2.690 10.918 1.00 93.50 686 LEU A C 1
ATOM 5388 O O . LEU A 1 686 ? -6.309 -2.550 11.667 1.00 93.50 686 LEU A O 1
ATOM 5392 N N . LEU A 1 687 ? -4.191 -2.060 11.138 1.00 94.19 687 LEU A N 1
ATOM 5393 C CA . LEU A 1 687 ? -3.939 -1.281 12.354 1.00 94.19 687 LEU A CA 1
ATOM 5394 C C . LEU A 1 687 ? -4.742 0.027 12.378 1.00 94.19 687 LEU A C 1
ATOM 5396 O O . LEU A 1 687 ? -5.109 0.478 13.461 1.00 94.19 687 LEU A O 1
ATOM 5400 N N . THR A 1 688 ? -5.072 0.607 11.216 1.00 92.19 688 THR A N 1
ATOM 5401 C CA . THR A 1 688 ? -5.977 1.771 11.141 1.00 92.19 688 THR A CA 1
ATOM 5402 C C . THR A 1 688 ? -7.410 1.365 11.474 1.00 92.19 688 THR A C 1
ATOM 5404 O O . THR A 1 688 ? -8.044 2.003 12.310 1.00 92.19 688 THR A O 1
ATOM 5407 N N . ALA A 1 689 ? -7.907 0.272 10.889 1.00 95.12 689 ALA A N 1
ATOM 5408 C CA . ALA A 1 689 ? -9.255 -0.222 11.151 1.00 95.12 689 ALA A CA 1
ATOM 5409 C C . ALA A 1 689 ? -9.437 -0.661 12.618 1.00 95.12 689 ALA A C 1
ATOM 5411 O O . ALA A 1 689 ? -10.409 -0.267 13.264 1.00 95.12 689 ALA A O 1
ATOM 5412 N N . VAL A 1 690 ? -8.457 -1.378 13.183 1.00 97.00 690 VAL A N 1
ATOM 5413 C CA . VAL A 1 690 ? -8.408 -1.731 14.613 1.00 97.00 690 VAL A CA 1
ATOM 5414 C C . VAL A 1 690 ? -8.446 -0.485 15.503 1.00 97.00 690 VAL A C 1
ATOM 5416 O O . VAL A 1 690 ? -9.213 -0.456 16.464 1.00 97.00 690 VAL A O 1
ATOM 5419 N N . LEU A 1 691 ? -7.653 0.550 15.198 1.00 94.12 691 LEU A N 1
ATOM 5420 C CA . LEU A 1 691 ? -7.626 1.778 16.000 1.00 94.12 691 LEU A CA 1
ATOM 5421 C C . LEU A 1 691 ? -8.933 2.575 15.905 1.00 94.12 691 LEU A C 1
ATOM 5423 O O . LEU A 1 691 ? -9.401 3.062 16.934 1.00 94.12 691 LEU A O 1
ATOM 5427 N N . SER A 1 692 ? -9.556 2.659 14.728 1.00 92.88 692 SER A N 1
ATOM 5428 C CA . SER A 1 692 ? -10.865 3.306 14.559 1.00 92.88 692 SER A CA 1
ATOM 5429 C C . SER A 1 692 ? -11.983 2.567 15.305 1.00 92.88 692 SER A C 1
ATOM 5431 O O . SER A 1 692 ? -12.785 3.208 15.985 1.00 92.88 692 SER A O 1
ATOM 5433 N N . VAL A 1 693 ? -12.023 1.229 15.254 1.00 94.56 693 VAL A N 1
ATOM 5434 C CA . VAL A 1 693 ? -13.016 0.435 16.005 1.00 94.56 693 VAL A CA 1
ATOM 5435 C C . VAL A 1 693 ? -12.762 0.511 17.516 1.00 94.56 693 VAL A C 1
ATOM 5437 O O . VAL A 1 693 ? -13.705 0.708 18.281 1.00 94.56 693 VAL A O 1
ATOM 5440 N N . PHE A 1 694 ? -11.505 0.462 17.968 1.00 95.25 694 PHE A N 1
ATOM 5441 C CA . PHE A 1 694 ? -11.160 0.717 19.372 1.00 95.25 694 PHE A CA 1
ATOM 5442 C C . PHE A 1 694 ? -11.613 2.113 19.834 1.00 95.25 694 PHE A C 1
ATOM 5444 O O . PHE A 1 694 ? -12.201 2.246 20.908 1.00 95.25 694 PHE A O 1
ATOM 5451 N N . TRP A 1 695 ? -11.385 3.146 19.017 1.00 90.44 695 TRP A N 1
ATOM 5452 C CA . TRP A 1 695 ? -11.814 4.514 19.310 1.00 90.44 695 TRP A CA 1
ATOM 5453 C C . TRP A 1 695 ? -13.340 4.611 19.451 1.00 90.44 695 TRP A C 1
ATOM 5455 O O . TRP A 1 695 ? -13.821 5.258 20.383 1.00 90.44 695 TRP A O 1
ATOM 5465 N N . TYR A 1 696 ? -14.110 3.923 18.599 1.00 90.62 696 TYR A N 1
ATOM 5466 C CA . TYR A 1 696 ? -15.563 3.810 18.762 1.00 90.62 696 TYR A CA 1
ATOM 5467 C C . TYR A 1 696 ? -15.944 3.136 20.090 1.00 90.62 696 TYR A C 1
ATOM 5469 O O . TYR A 1 696 ? -16.723 3.698 20.858 1.00 90.62 696 TYR A O 1
ATOM 5477 N N . LEU A 1 697 ? -15.339 1.988 20.418 1.00 92.94 697 LEU A N 1
ATOM 5478 C CA . LEU A 1 697 ? -15.616 1.249 21.661 1.00 92.94 697 LEU A CA 1
ATOM 5479 C C . LEU A 1 697 ? -15.367 2.083 22.931 1.00 92.94 697 LEU A C 1
ATOM 5481 O O . LEU A 1 697 ? -16.125 1.968 23.895 1.00 92.94 697 LEU A O 1
ATOM 5485 N N . ILE A 1 698 ? -14.335 2.935 22.956 1.00 89.94 698 ILE A N 1
ATOM 5486 C CA . ILE A 1 698 ? -14.073 3.799 24.121 1.00 89.94 698 ILE A CA 1
ATOM 5487 C C . ILE A 1 698 ? -14.883 5.101 24.129 1.00 89.94 698 ILE A C 1
ATOM 5489 O O . ILE A 1 698 ? -15.023 5.693 25.194 1.00 89.94 698 ILE A O 1
ATOM 5493 N N . THR A 1 699 ? -15.425 5.553 22.993 1.00 86.19 699 THR A N 1
ATOM 5494 C CA . THR A 1 699 ? -16.237 6.788 22.915 1.00 86.19 699 THR A CA 1
ATOM 5495 C C . THR A 1 699 ? -17.742 6.540 22.997 1.00 86.19 699 THR A C 1
ATOM 5497 O O . THR A 1 699 ? -18.464 7.400 23.501 1.00 86.19 699 THR A O 1
ATOM 5500 N N . VAL A 1 700 ? -18.219 5.364 22.577 1.00 87.50 700 VAL A N 1
ATOM 5501 C CA . VAL A 1 700 ? -19.619 4.923 22.710 1.00 87.50 700 VAL A CA 1
ATOM 5502 C C . VAL A 1 700 ? -19.699 3.526 23.369 1.00 87.50 700 VAL A C 1
ATOM 5504 O O . VAL A 1 700 ? -20.246 2.588 22.786 1.00 87.50 700 VAL A O 1
ATOM 5507 N N . PRO A 1 701 ? -19.181 3.349 24.606 1.00 87.12 701 PRO A N 1
ATOM 5508 C CA . PRO A 1 701 ? -19.190 2.064 25.324 1.00 87.12 701 PRO A CA 1
ATOM 5509 C C . PRO A 1 701 ? -20.585 1.470 25.600 1.00 87.12 701 PRO A C 1
ATOM 5511 O O . PRO A 1 701 ? -20.698 0.290 25.924 1.00 87.12 701 PRO A O 1
ATOM 5514 N N . THR A 1 702 ? -21.647 2.269 25.463 1.00 88.44 702 THR A N 1
ATOM 5515 C CA . THR A 1 702 ? -23.055 1.855 25.583 1.00 88.44 702 THR A CA 1
ATOM 5516 C C . THR A 1 702 ? -23.700 1.439 24.254 1.00 88.44 702 THR A C 1
ATOM 5518 O O . THR A 1 702 ? -24.894 1.145 24.232 1.00 88.44 702 THR A O 1
ATOM 5521 N N . SER A 1 703 ? -22.953 1.425 23.142 1.00 87.75 703 SER A N 1
ATOM 5522 C CA . SER A 1 703 ? -23.489 1.050 21.828 1.00 87.75 703 SER A CA 1
ATOM 5523 C C . SER A 1 703 ? -23.979 -0.400 21.789 1.00 87.75 703 SER A C 1
ATOM 5525 O O . SER A 1 703 ? -23.326 -1.307 22.309 1.00 87.75 703 SER A O 1
ATOM 5527 N N . SER A 1 704 ? -25.087 -0.641 21.083 1.00 89.44 704 SER A N 1
ATOM 5528 C CA . SER A 1 704 ? -25.590 -1.989 20.794 1.00 89.44 704 SER A CA 1
ATOM 5529 C C . SER A 1 704 ? -24.585 -2.839 20.009 1.00 89.44 704 SER A C 1
ATOM 5531 O O . SER A 1 704 ? -24.549 -4.056 20.192 1.00 89.44 704 SER A O 1
ATOM 5533 N N . THR A 1 705 ? -23.720 -2.225 19.192 1.00 89.94 705 THR A N 1
ATOM 5534 C CA . THR A 1 705 ? -22.681 -2.952 18.448 1.00 89.94 705 THR A CA 1
ATOM 5535 C C . THR A 1 705 ? -21.449 -3.273 19.292 1.00 89.94 705 THR A C 1
ATOM 5537 O O . THR A 1 705 ? -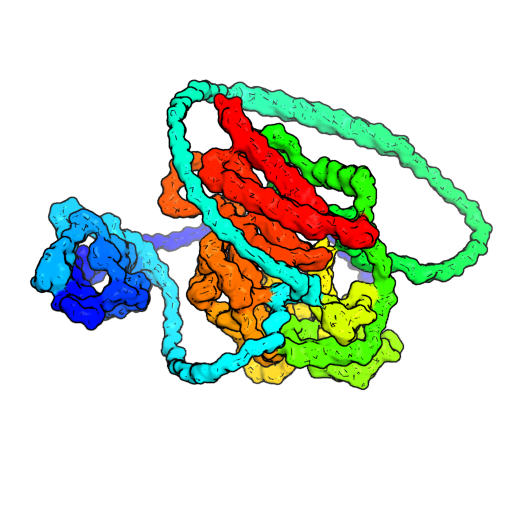20.629 -4.070 18.842 1.00 89.94 705 THR A O 1
ATOM 5540 N N . PHE A 1 706 ? -21.303 -2.723 20.508 1.00 93.25 706 PHE A N 1
ATOM 5541 C CA . PHE A 1 706 ? -20.078 -2.838 21.316 1.00 93.25 706 PHE A CA 1
ATOM 5542 C C . PHE A 1 706 ? -19.605 -4.287 21.472 1.00 93.25 706 PHE A C 1
ATOM 5544 O O . PHE A 1 706 ? -18.429 -4.578 21.284 1.00 93.25 706 PHE A O 1
ATOM 5551 N N . THR A 1 707 ? -20.516 -5.211 21.796 1.00 94.50 707 THR A N 1
ATOM 5552 C CA . THR A 1 707 ? -20.167 -6.622 22.021 1.00 94.50 707 THR A CA 1
ATOM 5553 C C . THR A 1 707 ? -19.631 -7.281 20.745 1.00 94.50 707 THR A C 1
ATOM 5555 O O . THR A 1 707 ? -18.647 -8.013 20.811 1.00 94.50 707 THR A O 1
ATOM 5558 N N . ARG A 1 708 ? -20.234 -6.987 19.584 1.00 93.12 708 ARG A N 1
ATOM 5559 C CA . ARG A 1 708 ? -19.792 -7.479 18.268 1.00 93.12 708 ARG A CA 1
ATOM 5560 C C . ARG A 1 708 ? -18.459 -6.849 17.871 1.00 93.12 708 ARG A C 1
ATOM 5562 O O . ARG A 1 708 ? -17.524 -7.554 17.524 1.00 93.12 708 ARG A O 1
ATOM 5569 N N . ASP A 1 709 ? -18.367 -5.528 17.961 1.00 94.94 709 ASP A N 1
ATOM 5570 C CA . ASP A 1 709 ? -17.197 -4.760 17.541 1.00 94.94 709 ASP A CA 1
ATOM 5571 C C . ASP A 1 709 ? -15.961 -5.111 18.403 1.00 94.94 709 ASP A C 1
ATOM 5573 O O . ASP A 1 709 ? -14.860 -5.260 17.873 1.00 94.94 709 ASP A O 1
ATOM 5577 N N . LEU A 1 710 ? -16.142 -5.341 19.714 1.00 97.12 710 LEU A N 1
ATOM 5578 C CA . LEU A 1 710 ? -15.103 -5.874 20.606 1.00 97.12 710 LEU A CA 1
ATOM 5579 C C . LEU A 1 710 ? -14.714 -7.309 20.225 1.00 97.12 710 LEU A C 1
ATOM 5581 O O . LEU A 1 710 ? -13.524 -7.612 20.141 1.00 97.12 710 LEU A O 1
ATOM 5585 N N . LYS A 1 711 ? -15.698 -8.179 19.964 1.00 96.12 711 LYS A N 1
ATOM 5586 C CA . LYS A 1 711 ? -15.470 -9.569 19.549 1.00 96.12 711 LYS A CA 1
ATOM 5587 C C . LYS A 1 711 ? -14.671 -9.651 18.241 1.00 96.12 711 LYS A C 1
ATOM 5589 O O . LYS A 1 711 ? -13.737 -10.442 18.156 1.00 96.12 711 LYS A O 1
ATOM 5594 N N . THR A 1 712 ? -14.925 -8.763 17.279 1.00 95.56 712 THR A N 1
ATOM 5595 C CA . THR A 1 712 ? -14.115 -8.644 16.054 1.00 95.56 712 THR A CA 1
ATOM 5596 C C . THR A 1 712 ? -12.644 -8.339 16.366 1.00 95.56 712 THR A C 1
ATOM 5598 O O . THR A 1 712 ? -11.754 -8.937 15.762 1.00 95.56 712 THR A O 1
ATOM 5601 N N . LEU A 1 713 ? -12.353 -7.460 17.334 1.00 97.75 713 LEU A N 1
ATOM 5602 C CA . LEU A 1 713 ? -10.971 -7.193 17.762 1.00 97.75 713 LEU A CA 1
ATOM 5603 C C . LEU A 1 713 ? -10.342 -8.384 18.508 1.00 97.75 713 LEU A C 1
ATOM 5605 O O . LEU A 1 713 ? -9.153 -8.650 18.334 1.00 97.75 713 LEU A O 1
ATOM 5609 N N . GLU A 1 714 ? -11.121 -9.122 19.302 1.00 97.94 714 GLU A N 1
ATOM 5610 C CA . GLU A 1 714 ? -10.677 -10.362 19.959 1.00 97.94 714 GLU A CA 1
ATOM 5611 C C . GLU A 1 714 ? -10.325 -11.460 18.944 1.00 97.94 714 GLU A C 1
ATOM 5613 O O . GLU A 1 714 ? -9.304 -12.132 19.098 1.00 97.94 714 GLU A O 1
ATOM 5618 N N . ASP A 1 715 ? -11.122 -11.620 17.886 1.00 96.31 715 ASP A N 1
ATOM 5619 C CA . ASP A 1 715 ? -10.872 -12.607 16.831 1.00 96.31 715 ASP A CA 1
ATOM 5620 C C . ASP A 1 715 ? -9.679 -12.219 15.947 1.00 96.31 715 ASP A C 1
ATOM 5622 O O . ASP A 1 715 ? -8.857 -13.076 15.616 1.00 96.31 715 ASP A O 1
ATOM 5626 N N . ILE A 1 716 ? -9.496 -10.926 15.656 1.00 96.44 716 ILE A N 1
ATOM 5627 C CA . ILE A 1 716 ? -8.271 -10.402 15.029 1.00 96.44 716 ILE A CA 1
ATOM 5628 C C . ILE A 1 716 ? -7.036 -10.669 15.906 1.00 96.44 716 ILE A C 1
ATOM 5630 O O . ILE A 1 716 ? -6.008 -11.111 15.387 1.00 96.44 716 ILE A O 1
ATOM 5634 N N . ALA A 1 717 ? -7.120 -10.459 17.224 1.00 96.94 717 ALA A N 1
ATOM 5635 C CA . ALA A 1 717 ? -6.026 -10.772 18.146 1.00 96.94 717 ALA A CA 1
ATOM 5636 C C . ALA A 1 717 ? -5.720 -12.281 18.177 1.00 96.94 717 ALA A C 1
ATOM 5638 O O . ALA A 1 717 ? -4.561 -12.671 18.045 1.00 96.94 717 ALA A O 1
ATOM 5639 N N . GLY A 1 718 ? -6.745 -13.136 18.262 1.00 96.56 718 GLY A N 1
ATOM 5640 C CA . GLY A 1 718 ? -6.597 -14.596 18.222 1.00 96.56 718 GLY A CA 1
ATOM 5641 C C . GLY A 1 718 ? -6.028 -15.120 16.898 1.00 96.56 718 GLY A C 1
ATOM 5642 O O . GLY A 1 718 ? -5.244 -16.070 16.888 1.00 96.56 718 GLY A O 1
ATOM 5643 N N . PHE A 1 719 ? -6.358 -14.470 15.781 1.00 94.25 719 PHE A N 1
ATOM 5644 C CA . PHE A 1 719 ? -5.780 -14.754 14.469 1.00 94.25 719 PHE A CA 1
ATOM 5645 C C . PHE A 1 719 ? -4.298 -14.349 14.383 1.00 94.25 719 PHE A C 1
ATOM 5647 O O . PHE A 1 719 ? -3.468 -15.156 13.959 1.00 94.25 719 PHE A O 1
ATOM 5654 N N . LEU A 1 720 ? -3.935 -13.154 14.861 1.00 94.62 720 LEU A N 1
ATOM 5655 C CA . LEU A 1 720 ? -2.532 -12.731 14.963 1.00 94.62 720 LEU A CA 1
ATOM 5656 C C . LEU A 1 720 ? -1.733 -13.649 15.904 1.00 94.62 720 LEU A C 1
ATOM 5658 O O . LEU A 1 720 ? -0.608 -14.015 15.575 1.00 94.62 720 LEU A O 1
ATOM 5662 N N . ALA A 1 721 ? -2.334 -14.104 17.007 1.00 93.00 721 ALA A N 1
ATOM 5663 C CA . ALA A 1 721 ? -1.750 -15.090 17.919 1.00 93.00 721 ALA A CA 1
ATOM 5664 C C . ALA A 1 721 ? -1.581 -16.482 17.286 1.00 93.00 721 ALA A C 1
ATOM 5666 O O . ALA A 1 721 ? -0.680 -17.228 17.664 1.00 93.00 721 ALA A O 1
ATOM 5667 N N . HIS A 1 722 ? -2.431 -16.857 16.323 1.00 91.75 722 HIS A N 1
ATOM 5668 C CA . HIS A 1 722 ? -2.280 -18.094 15.555 1.00 91.75 722 HIS A CA 1
ATOM 5669 C C . HIS A 1 722 ? -1.112 -18.000 14.562 1.00 91.75 722 HIS A C 1
ATOM 5671 O O . HIS A 1 722 ? -0.294 -18.917 14.509 1.00 91.75 722 HIS A O 1
ATOM 5677 N N . LEU A 1 723 ? -0.993 -16.882 13.837 1.00 87.81 723 LEU A N 1
ATOM 5678 C CA . LEU A 1 723 ? 0.125 -16.618 12.921 1.00 87.81 723 LEU A CA 1
ATOM 5679 C C . LEU A 1 723 ? 1.462 -16.364 13.641 1.00 87.81 723 LEU A C 1
ATOM 5681 O O . LEU A 1 723 ? 2.522 -16.658 13.093 1.00 87.81 723 LEU A O 1
ATOM 5685 N N . GLY A 1 724 ? 1.420 -15.814 14.856 1.00 83.00 724 GLY A N 1
ATOM 5686 C CA . GLY A 1 724 ? 2.584 -15.518 15.694 1.00 83.00 724 GLY A CA 1
ATOM 5687 C C . GLY A 1 724 ? 3.146 -16.714 16.469 1.00 83.00 724 GLY A C 1
ATOM 5688 O O . GLY A 1 724 ? 4.124 -16.548 17.202 1.00 83.00 724 GLY A O 1
ATOM 5689 N N . ARG A 1 725 ? 2.557 -17.912 16.331 1.00 83.38 725 ARG A N 1
ATOM 5690 C CA . ARG A 1 725 ? 3.088 -19.135 16.953 1.00 83.38 725 ARG A CA 1
ATOM 5691 C C . ARG A 1 725 ? 4.519 -19.399 16.469 1.00 83.38 725 ARG A C 1
ATOM 5693 O O . ARG A 1 725 ? 4.785 -19.209 15.282 1.00 83.38 725 ARG A O 1
ATOM 5700 N N . PRO A 1 726 ? 5.431 -19.861 17.344 1.00 76.19 726 PRO A N 1
ATOM 5701 C CA . PRO A 1 726 ? 6.736 -20.327 16.901 1.00 76.19 726 PRO A CA 1
ATOM 5702 C C . PRO A 1 726 ? 6.584 -21.436 15.854 1.00 76.19 726 PRO A C 1
ATOM 5704 O O . PRO A 1 726 ? 5.763 -22.338 16.035 1.00 76.19 726 PRO A O 1
ATOM 5707 N N . ALA A 1 727 ? 7.376 -21.376 14.785 1.00 70.25 727 ALA A N 1
ATOM 5708 C CA . ALA A 1 727 ? 7.511 -22.491 13.850 1.00 70.25 727 ALA A CA 1
ATOM 5709 C C . ALA A 1 727 ? 8.257 -23.674 14.510 1.00 70.25 727 ALA A C 1
ATOM 5711 O O . ALA A 1 727 ? 8.754 -23.558 15.632 1.00 70.25 727 ALA A O 1
ATOM 5712 N N . ASP A 1 728 ? 8.368 -24.810 13.814 1.00 67.25 728 ASP A N 1
ATOM 5713 C CA . ASP A 1 728 ? 8.990 -26.041 14.345 1.00 67.25 728 ASP A CA 1
ATOM 5714 C C . ASP A 1 728 ? 10.475 -25.874 14.753 1.00 67.25 728 ASP A C 1
ATOM 5716 O O . ASP A 1 728 ? 11.017 -26.683 15.506 1.00 67.25 728 ASP A O 1
ATOM 5720 N N . ASP A 1 729 ? 11.140 -24.809 14.293 1.00 67.38 729 ASP A N 1
ATOM 5721 C CA . ASP A 1 729 ? 12.503 -24.402 14.669 1.00 67.38 729 ASP A CA 1
ATOM 5722 C C . ASP A 1 729 ? 12.566 -23.476 15.910 1.00 67.38 729 ASP A C 1
ATOM 5724 O O . ASP A 1 729 ? 13.650 -23.080 16.362 1.00 67.38 729 ASP A O 1
ATOM 5728 N N . GLY A 1 730 ? 11.407 -23.132 16.477 1.00 71.50 730 GLY A N 1
ATOM 5729 C CA . GLY A 1 730 ? 11.240 -22.235 17.618 1.00 71.50 730 GLY A CA 1
ATOM 5730 C C . GLY A 1 730 ? 11.319 -20.741 17.286 1.00 71.50 730 GLY A C 1
ATOM 5731 O O . GLY A 1 730 ? 11.488 -19.945 18.213 1.00 71.50 730 GLY A O 1
ATOM 5732 N N . GLN A 1 731 ? 11.241 -20.341 16.012 1.00 80.25 731 GLN A N 1
ATOM 5733 C CA . GLN A 1 731 ? 11.293 -18.932 15.604 1.00 80.25 731 GLN A CA 1
ATOM 5734 C C . GLN A 1 731 ? 9.905 -18.282 15.589 1.00 80.25 731 GLN A C 1
ATOM 5736 O O . GLN A 1 731 ? 8.969 -18.798 14.979 1.00 80.25 731 GLN A O 1
ATOM 5741 N N . THR A 1 732 ? 9.796 -17.103 16.198 1.00 86.75 732 THR A N 1
ATOM 5742 C CA . THR A 1 732 ? 8.613 -16.232 16.153 1.00 86.75 732 THR A CA 1
ATOM 5743 C C . THR A 1 732 ? 8.860 -15.089 15.173 1.00 86.75 732 THR A C 1
ATOM 5745 O O . THR A 1 732 ? 9.903 -14.440 15.239 1.00 86.75 732 THR A O 1
ATOM 5748 N N . TYR A 1 733 ? 7.894 -14.785 14.298 1.00 90.56 733 TYR A N 1
ATOM 5749 C CA . TYR A 1 733 ? 7.942 -13.582 13.458 1.00 90.56 733 TYR A CA 1
ATOM 5750 C C . TYR A 1 733 ? 7.521 -12.347 14.283 1.00 90.56 733 TYR A C 1
ATOM 5752 O O . TYR A 1 733 ? 6.335 -12.226 14.613 1.00 90.56 733 TYR A O 1
ATOM 5760 N N . PRO A 1 734 ? 8.439 -11.422 14.643 1.00 93.06 734 PRO A N 1
ATOM 5761 C CA . PRO A 1 734 ? 8.138 -10.388 15.637 1.00 93.06 734 PRO A CA 1
ATOM 5762 C C . PRO A 1 734 ? 6.965 -9.450 15.294 1.00 93.06 734 PRO A C 1
ATOM 5764 O O . PRO A 1 734 ? 6.223 -9.106 16.213 1.00 93.06 734 PRO A O 1
ATOM 5767 N N . PRO A 1 735 ? 6.719 -9.056 14.026 1.00 94.19 735 PRO A N 1
ATOM 5768 C CA . PRO A 1 735 ? 5.595 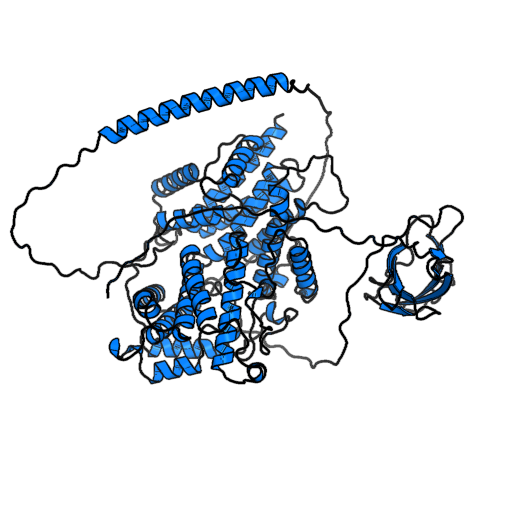-8.178 13.693 1.00 94.19 735 PRO A CA 1
ATOM 5769 C C . PRO A 1 735 ? 4.209 -8.742 14.042 1.00 94.19 735 PRO A C 1
ATOM 5771 O O . PRO A 1 735 ? 3.340 -7.967 14.438 1.00 94.19 735 PRO A O 1
ATOM 5774 N N . PHE A 1 736 ? 4.002 -10.067 13.987 1.00 94.62 736 PHE A N 1
ATOM 5775 C CA . PHE A 1 736 ? 2.745 -10.673 14.453 1.00 94.62 736 PHE A CA 1
ATOM 5776 C C . PHE A 1 736 ? 2.587 -10.564 15.966 1.00 94.62 736 PHE A C 1
ATOM 5778 O O . PHE A 1 736 ? 1.529 -10.159 16.435 1.00 94.62 736 PHE A O 1
ATOM 5785 N N . TYR A 1 737 ? 3.645 -10.865 16.719 1.00 94.88 737 TYR A N 1
ATOM 5786 C CA . TYR A 1 737 ? 3.660 -10.765 18.179 1.00 94.88 737 TYR A CA 1
ATOM 5787 C C . TYR A 1 737 ? 3.427 -9.319 18.657 1.00 94.88 737 TYR A C 1
ATOM 5789 O O . TYR A 1 737 ? 2.623 -9.074 19.556 1.00 94.88 737 TYR A O 1
ATOM 5797 N N . LEU A 1 738 ? 4.068 -8.344 18.003 1.00 96.81 738 LEU A N 1
ATOM 5798 C CA . LEU A 1 738 ? 3.877 -6.913 18.266 1.00 96.81 738 LEU A CA 1
ATOM 5799 C C . LEU A 1 738 ? 2.441 -6.459 17.965 1.00 96.81 738 LEU A C 1
ATOM 5801 O O . LEU A 1 738 ? 1.841 -5.751 18.776 1.00 96.81 738 LEU A O 1
ATOM 5805 N N . ALA A 1 739 ? 1.876 -6.890 16.833 1.00 97.06 739 ALA A N 1
ATOM 5806 C CA . ALA A 1 739 ? 0.498 -6.581 16.468 1.00 97.06 739 ALA A CA 1
ATOM 5807 C C . ALA A 1 739 ? -0.508 -7.232 17.429 1.00 97.06 739 ALA A C 1
ATOM 5809 O O . ALA A 1 739 ? -1.386 -6.535 17.931 1.00 97.06 739 ALA A O 1
ATOM 5810 N N . GLN A 1 740 ? -0.351 -8.523 17.740 1.00 97.00 740 GLN A N 1
ATOM 5811 C CA . GLN A 1 740 ? -1.175 -9.254 18.706 1.00 97.00 740 GLN A CA 1
ATOM 5812 C C . GLN A 1 740 ? -1.210 -8.522 20.054 1.00 97.00 740 GLN A C 1
ATOM 5814 O O . GLN A 1 740 ? -2.284 -8.118 20.500 1.00 97.00 740 GLN A O 1
ATOM 5819 N N . ALA A 1 741 ? -0.043 -8.288 20.664 1.00 97.25 741 ALA A N 1
ATOM 5820 C CA . ALA A 1 741 ? 0.062 -7.639 21.969 1.00 97.25 741 ALA A CA 1
ATOM 5821 C C . ALA A 1 741 ? -0.557 -6.229 21.971 1.00 97.25 741 ALA A C 1
ATOM 5823 O O . ALA A 1 741 ? -1.123 -5.796 22.976 1.00 97.25 741 ALA A O 1
ATOM 5824 N N . PHE A 1 742 ? -0.490 -5.514 20.843 1.00 97.94 742 PHE A N 1
ATOM 5825 C CA . PHE A 1 742 ? -1.145 -4.219 20.678 1.00 97.94 742 PHE A CA 1
ATOM 5826 C C . PHE A 1 742 ? -2.675 -4.350 20.646 1.00 97.94 742 PHE A C 1
ATOM 5828 O O . PHE A 1 742 ? -3.345 -3.667 21.423 1.00 97.94 742 PHE A O 1
ATOM 5835 N N . VAL A 1 743 ? -3.243 -5.250 19.827 1.00 98.06 743 VAL A N 1
ATOM 5836 C CA . VAL A 1 743 ? -4.706 -5.456 19.777 1.00 98.06 743 VAL A CA 1
ATOM 5837 C C . VAL A 1 743 ? -5.240 -5.959 21.124 1.00 98.06 743 VAL A C 1
ATOM 5839 O O . VAL A 1 743 ? -6.245 -5.441 21.603 1.00 98.06 743 VAL A O 1
ATOM 5842 N N . GLU A 1 744 ? -4.542 -6.876 21.798 1.00 97.88 744 GLU A N 1
ATOM 5843 C CA . GLU A 1 744 ? -4.901 -7.345 23.147 1.00 97.88 744 GLU A CA 1
ATOM 5844 C C . GLU A 1 744 ? -4.915 -6.204 24.181 1.00 97.88 744 GLU A C 1
ATOM 5846 O O . GLU A 1 744 ? -5.833 -6.121 25.007 1.00 97.88 744 GLU A O 1
ATOM 5851 N N . ARG A 1 745 ? -3.945 -5.277 24.119 1.00 97.25 745 ARG A N 1
ATOM 5852 C CA . ARG A 1 745 ? -3.903 -4.090 24.993 1.00 97.25 745 ARG A CA 1
ATOM 5853 C C . ARG A 1 745 ? -5.092 -3.161 24.726 1.00 97.25 745 ARG A C 1
ATOM 5855 O O . ARG A 1 745 ? -5.695 -2.680 25.685 1.00 97.25 745 ARG A O 1
ATOM 5862 N N . LEU A 1 746 ? -5.465 -2.953 23.458 1.00 96.88 746 LEU A N 1
ATOM 5863 C CA . LEU A 1 746 ? -6.646 -2.170 23.067 1.00 96.88 746 LEU A CA 1
ATOM 5864 C C . LEU A 1 746 ? -7.956 -2.836 23.531 1.00 96.88 746 LEU A C 1
ATOM 5866 O O . LEU A 1 746 ? -8.764 -2.186 24.191 1.00 96.88 746 LEU A O 1
ATOM 5870 N N . VAL A 1 747 ? -8.137 -4.136 23.277 1.00 97.75 747 VAL A N 1
ATOM 5871 C CA . VAL A 1 747 ? -9.289 -4.939 23.743 1.00 97.75 747 VAL A CA 1
ATOM 5872 C C . VAL A 1 747 ? -9.438 -4.859 25.264 1.00 97.75 747 VAL A C 1
ATOM 5874 O O . VAL A 1 747 ? -10.537 -4.629 25.772 1.00 97.75 747 VAL A O 1
ATOM 5877 N N . SER A 1 748 ? -8.334 -4.990 26.005 1.00 96.75 748 SER A N 1
ATOM 5878 C CA . SER A 1 748 ? -8.336 -4.868 27.465 1.00 96.75 748 SER A CA 1
ATOM 5879 C C . SER A 1 748 ? -8.838 -3.493 27.924 1.00 96.75 748 SER A C 1
ATOM 5881 O O . SER A 1 748 ? -9.732 -3.414 28.767 1.00 96.75 748 SER A O 1
ATOM 5883 N N . MET A 1 749 ? -8.341 -2.405 27.328 1.00 95.81 749 MET A N 1
ATOM 5884 C CA . MET A 1 749 ? -8.776 -1.041 27.663 1.00 95.81 749 MET A CA 1
ATOM 5885 C C . MET A 1 749 ? -10.229 -0.753 27.243 1.00 95.81 749 MET A C 1
ATOM 5887 O O . MET A 1 749 ? -10.942 -0.066 27.973 1.00 95.81 749 MET A O 1
ATOM 5891 N N . ALA A 1 750 ? -10.703 -1.323 26.131 1.00 95.00 750 ALA A N 1
ATOM 5892 C CA . ALA A 1 750 ? -12.101 -1.216 25.710 1.00 95.00 750 ALA A CA 1
ATOM 5893 C C . ALA A 1 750 ? -13.062 -1.876 26.716 1.00 95.00 750 ALA A C 1
ATOM 5895 O O . ALA A 1 750 ? -14.086 -1.295 27.062 1.00 95.00 750 ALA A O 1
ATOM 5896 N N . ARG A 1 751 ? -12.720 -3.044 27.280 1.00 95.06 751 ARG A N 1
ATOM 5897 C CA . ARG A 1 751 ? -13.539 -3.659 28.347 1.00 95.06 751 ARG A CA 1
ATOM 5898 C C . ARG A 1 751 ? -13.666 -2.748 29.583 1.00 95.06 751 ARG A C 1
ATOM 5900 O O . ARG A 1 751 ? -14.738 -2.695 30.183 1.00 95.06 751 ARG A O 1
ATOM 5907 N N . HIS A 1 752 ? -12.617 -1.989 29.919 1.00 92.75 752 HIS A N 1
ATOM 5908 C CA . HIS A 1 752 ? -12.620 -1.069 31.065 1.00 92.75 752 HIS A CA 1
ATOM 5909 C C . HIS A 1 752 ? -13.524 0.165 30.874 1.00 92.75 752 HIS A C 1
ATOM 5911 O O . HIS A 1 752 ? -14.094 0.636 31.860 1.00 92.75 752 HIS A O 1
ATOM 5917 N N . SER A 1 753 ? -13.708 0.690 29.649 1.00 90.81 753 SER A N 1
ATOM 5918 C CA . SER A 1 753 ? -14.648 1.811 29.427 1.00 90.81 753 SER A CA 1
ATOM 5919 C C . SER A 1 753 ? -16.096 1.398 29.693 1.00 90.81 753 SER A C 1
ATOM 5921 O O . SER A 1 753 ? -16.851 2.159 30.296 1.00 90.81 753 SER A O 1
ATOM 5923 N N . ARG A 1 754 ? -16.472 0.170 29.317 1.00 86.88 754 ARG A N 1
ATOM 5924 C CA . ARG A 1 754 ? -17.815 -0.366 29.563 1.00 86.88 754 ARG A CA 1
ATOM 5925 C C . ARG A 1 754 ? -18.056 -0.718 31.032 1.00 86.88 754 ARG A C 1
ATOM 5927 O O . ARG A 1 754 ? -19.053 -0.269 31.597 1.00 86.88 754 ARG A O 1
ATOM 5934 N N . SER A 1 755 ? -17.123 -1.414 31.691 1.00 85.00 755 SER A N 1
ATOM 5935 C CA . SER A 1 755 ? -17.270 -1.742 33.121 1.00 85.00 755 SER A CA 1
ATOM 5936 C C . SER A 1 755 ? -17.315 -0.498 34.021 1.00 85.00 755 SER A C 1
ATOM 5938 O O . SER A 1 755 ? -17.876 -0.546 35.111 1.00 85.00 755 SER A O 1
ATOM 5940 N N . ARG A 1 756 ? -16.746 0.632 33.572 1.00 81.06 756 ARG A N 1
ATOM 5941 C CA . ARG A 1 756 ? -16.856 1.930 34.257 1.00 81.06 756 ARG A CA 1
ATOM 5942 C C . ARG A 1 756 ? -18.240 2.576 34.187 1.00 81.06 756 ARG A C 1
ATOM 5944 O O . ARG A 1 756 ? -18.474 3.472 34.987 1.00 81.06 756 ARG A O 1
ATOM 5951 N N . ILE A 1 757 ? -19.110 2.165 33.263 1.00 79.12 757 ILE A N 1
ATOM 5952 C CA . ILE A 1 757 ? -20.505 2.634 33.178 1.00 79.12 757 ILE A CA 1
ATOM 5953 C C . ILE A 1 757 ? -21.445 1.634 33.852 1.00 79.12 757 ILE A C 1
ATOM 5955 O O . ILE A 1 757 ? -22.344 2.030 34.582 1.00 79.12 757 ILE A O 1
ATOM 5959 N N . GLU A 1 758 ? -21.201 0.333 33.682 1.00 75.19 758 GLU A N 1
ATOM 5960 C CA . GLU A 1 758 ? -21.968 -0.722 34.366 1.00 75.19 758 GLU A CA 1
ATOM 5961 C C . GLU A 1 758 ? -21.742 -0.725 35.900 1.00 75.19 758 GLU A C 1
ATOM 5963 O O . GLU A 1 758 ? -22.485 -1.375 36.633 1.00 75.19 758 GLU A O 1
ATOM 5968 N N . GLY A 1 759 ? -20.741 0.020 36.391 1.00 58.44 759 GLY A N 1
ATOM 5969 C CA . GLY A 1 759 ? -20.425 0.221 37.810 1.00 58.44 759 GLY A CA 1
ATOM 5970 C C . GLY A 1 759 ? -20.728 1.617 38.385 1.00 58.44 759 GLY A C 1
ATOM 5971 O O . GLY A 1 759 ? -20.183 1.930 39.447 1.00 58.44 759 GLY A O 1
ATOM 5972 N N . THR A 1 760 ? -21.529 2.458 37.713 1.00 49.78 760 THR A N 1
ATOM 5973 C CA . THR A 1 760 ? -21.902 3.826 38.165 1.00 49.78 760 THR A CA 1
ATOM 5974 C C . THR A 1 760 ? -23.401 4.077 38.179 1.00 49.78 760 THR A C 1
ATOM 5976 O O . THR A 1 760 ? -23.870 4.616 39.206 1.00 49.78 760 THR A O 1
#

pLDDT: mean 70.53, std 23.49, range [19.91, 98.06]

Foldseek 3Di:
DDDDDDDDDDDDDDDDDDDDDDDDDDDADDKFKAWWKKFFADPDPQTKIKIKIWIQGPRVRDIWIWIDIARAPDFDWDWGAIPPNQKIKIQGGTHNDPQWGKIKMDGPVQPKIWIFIRHDDQWDWDADPGPRIMTIGDDPPDDRPPTTDIDGDDDDDDDDDDDDDDDDDDDDDDDDADAEQEQFRAAQPDDDDDDDDDDDDDDDDDDDDDDDDDDDDDDDVVVVVVVVVVVVVVVVVVVVVVVVVVVVVVVPDDDDDDDDDDDDDDDDPPPLPQPQVDWFLLDQVSVLVLLLVLLCLLQCNDPPDPSVVVNQVLLCVQQVDGDDSVVLSVVLVVVCVVVVFDGDRDRQAADFDDLVLLVVLLCVCQVQQVCQRYLLDDSVVLVVLSVVVVCVDDPVVDQLLNRLLSLLSSLRSLSRPCVPPSSVPPDSSNSLVNSVVSLVRLVPDQQDVSSLSNLQSNLSNQQLSSRNVVSVVSLLVNLVSLVSVVLQEDPDPCLLVDPDSVNLSSVLSVLVSLLVQVVVCLSNLHDGPDDPVSHPDDDDPQEDDLQDCVLWFDDRHRNSHHYGQPLRVDDCPGLADPVVVVVLVVSLVSHDPLLRLVQQLDPPNDLVSVVGTGSHSLVSSLSSLSSQLSSLVVVCSPDDDDPPPDDPDDHSLRSNLSSLSSLLSSCVSCLSSDALRSPSVSVSSNSSSLVSLLVCLSVCVVDPCNVVSLVSLVVVLVSLVVRQQQDPVSHGSNNSSSVSSVSVVSSVSSVSSNVVVVVD

Radius of gyration: 32.59 Å; chains: 1; bounding box: 116×75×73 Å

InterPro domains:
  IPR007219 Xylanolytic transcriptional activator, regulatory domain [PF04082] (365-544)
  IPR007219 Xylanolytic transcriptional activator, regulatory domain [SM00906] (471-546)
  IPR050987 ABC-transporter-regulating transcription factor-like [PTHR46910] (217-733)